Protein AF-A0A7C3IM96-F1 (afdb_monomer_lite)

pLDDT: mean 77.69, std 13.69, range [25.91, 95.56]

Sequence (516 aa):
MSFILKNNPTIINIKLTNAGRKALAEGRLNFTKWAIGDSEIDYSFYNSINFNPFFANILRPKDANPNFIHFIKRNEFSESGDTIYTPLNSVPSVTSVIVNTATERGFFNSSGSTFTFKNDFTIVKQPDAMVDISTINGGYYMTLIKSPNYVANINEPQIGDYILVKWANPNISAGTVNFKVENVATLWYKIEDIISGTLANNNLLIKVDRNLPNFNNYVGSPIYSSVFIYPNSNNRLVSGDSIQNYYGKPYITDFVDESVLTFLENCNCSTVDVPVWNMSIVFTEEIAGVQVGNRNISQYYSSAFGGFIQYIQQLNPEIKKIGIIHYTNNSPSNQYGELLYESTPVLELPTIMWHKRTDGNIGLTLTSDASSRDILPNLNTVYHNLVDQDGNVVGKVFNDLKIFVIEDQELLFAMTYKSNRNWTLPEPIAGFNFTLCPTCSIEIDDDQVIVSGNTIIVNGVTGNIGSLFYKLTSGSVNIIQESNVFTGLSADTYQITVIDTGTPECQTEPVIKVIS

Secondary structure (DSSP, 8-state):
----------PPP----HHHHHHHHTT-----EE----TT--HHHHHHTT--GGGPPPPPPPSS-PPP-----S-TT--TT--SSEEPP-------PPP-PPPP-SSEEEETTEEEE---TTT-SEEEEEEEGGG-BSSSEEEEEE-TT----S----TT-EEEEE---TTT--PPP--B--SS-EEEEEEEEEEE--GGGT-EEEEESSPPPB-TT--SS--EEEEEEE-----TTTS--HIIIIITGGG-S-S--HHHHHTS-TT----------EEEEEESSPPTTPPTTSPPGGGSGGGGGHHHHHHHTTT-TT--EEEEEE---S----TT-----TT--EEEETT-B-TT--S--S-EEEEE-TT--EEETTTTEEEEEEE-TTS-EEEEEETTTTEEEE--HHHHHHHSTT-S-SBPPPPP-----GGGS-----EE-GGGEEEETTEEEE--EES-SS-EEEEEEETTEEEEES-SEEES--SSEEEEEEEETTSTT-EE--EEE---

Foldseek 3Di:
DDDDPPDPPPDDDDDAAPVQVVCVVVVNRFAFWDFDFDQQDDPVVCVVVVHDCVPDDGDDDHSHDDDGDGTDFPDPDDDDDGDRIDTDDGDDDDDDDDDDDDDAFAQWDDDDQWIFGDQDCLFFVHQFKKFFVLVQAKDFKTWIEGAPPDDPDPRWDDAFWKKKWFDDDPPPDQAHDGRIQAPTFIAMWTFHDFPDDTRVRGTTMTGTPHMDDGPNVDDDDTGMIGMTIGDGQPDCVPDHGCVVCRLVVVPPPDQDDVCVVVVPPVPDDPPRDRRHWDKAKQFQDWDPPDDPPDDTNVRDPSVVCVVVCVLVCVVPVVQGIKIKTGHDDPHPCPPPLAWADQFPDKDKDQNAAEPVDDPPHGIWIKTFDNVAWDASVPVRFIKTFIATPVGHGQFIAGGSRRMTMGRHPQCVLLPDNPHPGRYGDPDDDDDDDPPPADDQPWDFDPVQFDADPQKTAGDRTDDADAQKWKWKDDDPDTDIDSHRMDGDHDQFWIKIKIDHPRGPPRIDIDTGGHHD

Structure (mmCIF, N/CA/C/O backbone):
data_AF-A0A7C3IM96-F1
#
_entry.id   AF-A0A7C3IM96-F1
#
loop_
_atom_site.group_PDB
_atom_site.id
_atom_site.type_symbol
_atom_site.label_atom_id
_atom_site.label_alt_id
_atom_site.label_comp_id
_atom_site.label_asym_id
_atom_site.label_entity_id
_atom_site.label_seq_id
_atom_site.pdbx_PDB_ins_code
_atom_site.Cartn_x
_atom_site.Cartn_y
_atom_site.Cartn_z
_atom_site.occupancy
_atom_site.B_iso_or_equiv
_atom_site.auth_seq_id
_atom_site.auth_comp_id
_atom_site.auth_asym_id
_atom_site.auth_atom_id
_atom_site.pdbx_PDB_model_num
ATOM 1 N N . MET A 1 1 ? -7.323 1.601 -47.272 1.00 31.53 1 MET A N 1
ATOM 2 C CA . MET A 1 1 ? -6.618 0.710 -48.219 1.00 31.53 1 MET A CA 1
ATOM 3 C C . MET A 1 1 ? -5.146 0.714 -47.842 1.00 31.53 1 MET A C 1
ATOM 5 O O . MET A 1 1 ? -4.458 1.674 -48.151 1.00 31.53 1 MET A O 1
ATOM 9 N N . SER A 1 2 ? -4.711 -0.280 -47.066 1.00 25.91 2 SER A N 1
ATOM 10 C CA . SER A 1 2 ? -3.312 -0.439 -46.655 1.00 25.91 2 SER A CA 1
ATOM 11 C C . SER A 1 2 ? -2.620 -1.359 -47.661 1.00 25.91 2 SER A C 1
ATOM 13 O O . SER A 1 2 ? -3.157 -2.416 -47.994 1.00 25.91 2 SER A O 1
ATOM 15 N N . PHE A 1 3 ? -1.480 -0.929 -48.199 1.00 36.97 3 PHE A N 1
ATOM 16 C CA . PHE A 1 3 ? -0.686 -1.718 -49.134 1.00 36.97 3 PHE A CA 1
ATOM 17 C C . PHE A 1 3 ? -0.048 -2.895 -48.386 1.00 36.97 3 PHE A C 1
ATOM 19 O O . PHE A 1 3 ? 0.859 -2.708 -47.581 1.00 36.97 3 PHE A O 1
ATOM 26 N N . ILE A 1 4 ? -0.509 -4.116 -48.665 1.00 43.50 4 ILE A N 1
ATOM 27 C CA . ILE A 1 4 ? 0.194 -5.339 -48.267 1.00 43.50 4 ILE A CA 1
ATOM 28 C C . ILE A 1 4 ? 1.490 -5.395 -49.082 1.00 43.50 4 ILE A C 1
ATOM 30 O O . ILE A 1 4 ? 1.468 -5.645 -50.289 1.00 43.50 4 ILE A O 1
ATOM 34 N N . LEU A 1 5 ? 2.624 -5.144 -48.427 1.00 41.38 5 LEU A N 1
ATOM 35 C CA . LEU A 1 5 ? 3.941 -5.452 -48.974 1.00 41.38 5 LEU A CA 1
ATOM 36 C C . LEU A 1 5 ? 4.026 -6.970 -49.172 1.00 41.38 5 LEU A C 1
ATOM 38 O O . LEU A 1 5 ? 4.097 -7.738 -48.221 1.00 41.38 5 LEU A O 1
ATOM 42 N N . LYS A 1 6 ? 4.002 -7.400 -50.435 1.00 44.62 6 LYS A N 1
ATOM 43 C CA . LYS A 1 6 ? 4.038 -8.805 -50.874 1.00 44.62 6 LYS A CA 1
ATOM 44 C C . LYS A 1 6 ? 5.444 -9.428 -50.829 1.00 44.62 6 LYS A C 1
ATOM 46 O O . LYS A 1 6 ? 5.690 -10.421 -51.504 1.00 44.62 6 LYS A O 1
ATOM 51 N N . ASN A 1 7 ? 6.366 -8.834 -50.074 1.00 47.38 7 ASN A N 1
ATOM 52 C CA . ASN A 1 7 ? 7.652 -9.439 -49.760 1.00 47.38 7 ASN A CA 1
ATOM 53 C C . ASN A 1 7 ? 7.498 -10.094 -48.394 1.00 47.38 7 ASN A C 1
ATOM 55 O O . ASN A 1 7 ? 7.470 -9.391 -47.392 1.00 47.38 7 ASN A O 1
ATOM 59 N N . ASN A 1 8 ? 7.403 -11.420 -48.353 1.00 46.12 8 ASN A N 1
ATOM 60 C CA . ASN A 1 8 ? 7.720 -12.146 -47.131 1.00 46.12 8 ASN A CA 1
ATOM 61 C C . ASN A 1 8 ? 9.232 -11.984 -46.929 1.00 46.12 8 ASN A C 1
ATOM 63 O O . ASN A 1 8 ? 9.980 -12.579 -47.710 1.00 46.12 8 ASN A O 1
ATOM 67 N N . PRO A 1 9 ? 9.728 -11.176 -45.973 1.00 56.91 9 PRO A N 1
ATOM 68 C CA . PRO A 1 9 ? 11.143 -11.242 -45.661 1.00 56.91 9 PRO A CA 1
ATOM 69 C C . PRO A 1 9 ? 11.416 -12.669 -45.181 1.00 56.91 9 PRO A C 1
ATOM 71 O O . PRO A 1 9 ? 10.722 -13.169 -44.298 1.00 56.91 9 PRO A O 1
ATOM 74 N N . THR A 1 10 ? 12.386 -13.360 -45.773 1.00 55.75 10 THR A N 1
ATOM 75 C CA . THR A 1 10 ? 12.907 -14.588 -45.171 1.00 55.75 10 THR A CA 1
ATOM 76 C C . THR A 1 10 ? 13.525 -14.188 -43.836 1.00 55.75 10 THR A C 1
ATOM 78 O O . THR A 1 10 ? 14.594 -13.581 -43.802 1.00 55.75 10 THR A O 1
ATOM 81 N N . ILE A 1 11 ? 12.816 -14.446 -42.738 1.00 59.62 11 ILE A N 1
ATOM 82 C CA . ILE A 1 11 ? 13.284 -14.112 -41.394 1.00 59.62 11 ILE A CA 1
ATOM 83 C C . ILE A 1 11 ? 14.231 -15.225 -40.952 1.00 59.62 11 ILE A C 1
ATOM 85 O O . ILE A 1 11 ? 13.826 -16.376 -40.809 1.00 59.62 11 ILE A O 1
ATOM 89 N N . ILE A 1 12 ? 15.496 -14.875 -40.732 1.00 61.06 12 ILE A N 1
ATOM 90 C CA . ILE A 1 12 ? 16.472 -15.752 -40.085 1.00 61.06 12 ILE A CA 1
ATOM 91 C C . ILE A 1 12 ? 16.486 -15.376 -38.606 1.00 61.06 12 ILE A C 1
ATOM 93 O O . ILE A 1 12 ? 16.793 -14.235 -38.261 1.00 61.06 12 ILE A O 1
ATOM 97 N N . ASN A 1 13 ? 16.148 -16.326 -37.735 1.00 62.47 13 ASN A N 1
ATOM 98 C CA . ASN A 1 13 ? 16.277 -16.138 -36.294 1.00 62.47 13 ASN A CA 1
ATOM 99 C C . ASN A 1 13 ? 17.707 -16.503 -35.864 1.00 62.47 13 ASN A C 1
ATOM 101 O O . ASN A 1 13 ? 18.183 -17.601 -36.148 1.00 62.47 13 ASN A O 1
ATOM 105 N N . ILE A 1 14 ? 18.396 -15.573 -35.206 1.00 74.50 14 ILE A N 1
ATOM 106 C CA . ILE A 1 14 ? 19.792 -15.708 -34.776 1.00 74.50 14 ILE A CA 1
ATOM 107 C C . ILE A 1 14 ? 19.909 -15.377 -33.294 1.00 74.50 14 ILE A C 1
ATOM 109 O O . ILE A 1 14 ? 19.332 -14.409 -32.805 1.00 74.50 14 ILE A O 1
ATOM 113 N N . LYS A 1 15 ? 20.716 -16.167 -32.586 1.00 74.06 15 LYS A N 1
ATOM 114 C CA . LYS A 1 15 ? 20.987 -16.004 -31.158 1.00 74.06 15 LYS A CA 1
ATOM 115 C C . LYS A 1 15 ? 22.456 -15.657 -30.933 1.00 74.06 15 LYS A C 1
ATOM 117 O O . LYS A 1 15 ? 23.343 -16.246 -31.547 1.00 74.06 15 LYS A O 1
ATOM 122 N N . LEU A 1 16 ? 22.725 -14.731 -30.013 1.00 80.19 16 LEU A N 1
ATOM 123 C CA . LEU A 1 16 ? 24.090 -14.431 -29.581 1.00 80.19 16 LEU A CA 1
ATOM 124 C C . LEU A 1 16 ? 24.665 -15.576 -28.740 1.00 80.19 16 LEU A C 1
ATOM 126 O O . LEU A 1 16 ? 24.051 -15.999 -27.757 1.00 80.19 16 LEU A O 1
ATOM 130 N N . THR A 1 17 ? 25.882 -16.009 -29.073 1.00 82.88 17 THR A N 1
ATOM 131 C CA . THR A 1 17 ? 26.686 -16.909 -28.231 1.00 82.88 17 THR A CA 1
ATOM 132 C C . THR A 1 17 ? 27.107 -16.209 -26.934 1.00 82.88 17 THR A C 1
ATOM 134 O O . THR A 1 17 ? 27.015 -14.986 -26.807 1.00 82.88 17 THR A O 1
ATOM 137 N N . ASN A 1 18 ? 27.642 -16.961 -25.969 1.00 80.31 18 ASN A N 1
ATOM 138 C CA . ASN A 1 18 ? 28.193 -16.410 -24.724 1.00 80.31 18 ASN A CA 1
ATOM 139 C C . ASN A 1 18 ? 29.210 -15.280 -24.966 1.00 80.31 18 ASN A C 1
ATOM 141 O O . ASN A 1 18 ? 29.200 -14.277 -24.254 1.00 80.31 18 ASN A O 1
ATOM 145 N N . ALA A 1 19 ? 30.062 -15.417 -25.987 1.00 83.19 19 ALA A N 1
ATOM 146 C CA . ALA A 1 19 ? 31.034 -14.390 -26.353 1.00 83.19 19 ALA A CA 1
ATOM 147 C C . ALA A 1 19 ? 30.354 -13.129 -26.914 1.00 83.19 19 ALA A C 1
ATOM 149 O O . ALA A 1 19 ? 30.723 -12.018 -26.538 1.00 83.19 19 ALA A O 1
ATOM 150 N N . GLY A 1 20 ? 29.323 -13.298 -27.750 1.00 83.88 20 GLY A N 1
ATOM 151 C CA . GLY A 1 20 ? 28.523 -12.187 -28.271 1.00 83.88 20 GLY A CA 1
ATOM 152 C C . GLY A 1 20 ? 27.771 -11.436 -27.171 1.00 83.88 20 GLY A C 1
ATOM 153 O O . GLY A 1 20 ? 27.800 -10.210 -27.140 1.00 83.88 20 GLY A O 1
ATOM 154 N N . ARG A 1 21 ? 27.170 -12.157 -26.213 1.00 80.69 21 ARG A N 1
ATOM 155 C CA . ARG A 1 21 ? 26.502 -11.557 -25.043 1.00 80.69 21 ARG A CA 1
ATOM 156 C C . ARG A 1 21 ? 27.475 -10.792 -24.147 1.00 80.69 21 ARG A C 1
ATOM 158 O O . ARG A 1 21 ? 27.149 -9.699 -23.697 1.00 80.69 21 ARG A O 1
ATOM 165 N N . LYS A 1 22 ? 28.683 -11.322 -23.933 1.00 81.75 22 LYS A N 1
ATOM 166 C CA . LYS A 1 22 ? 29.743 -10.614 -23.201 1.00 81.75 22 LYS A CA 1
ATOM 167 C C . LYS A 1 22 ? 30.152 -9.321 -23.913 1.00 81.75 22 LYS A C 1
ATOM 169 O O . LYS A 1 22 ? 30.190 -8.273 -23.282 1.00 81.75 22 LYS A O 1
ATOM 174 N N . ALA A 1 23 ? 30.406 -9.380 -25.221 1.00 82.88 23 ALA A N 1
ATOM 175 C CA . ALA A 1 23 ? 30.764 -8.198 -26.004 1.00 82.88 23 ALA A CA 1
ATOM 176 C C . ALA A 1 23 ? 29.640 -7.149 -26.024 1.00 82.88 23 ALA A C 1
ATOM 178 O O . ALA A 1 23 ? 29.926 -5.955 -25.995 1.00 82.88 23 ALA A O 1
ATOM 179 N N . LEU A 1 24 ? 28.373 -7.583 -26.032 1.00 82.81 24 LEU A N 1
ATOM 180 C CA . LEU A 1 24 ? 27.215 -6.697 -25.908 1.00 82.81 24 LEU A CA 1
ATOM 181 C C . LEU A 1 24 ? 27.200 -5.985 -24.552 1.00 82.81 24 LEU A C 1
ATOM 183 O O . LEU A 1 24 ? 27.083 -4.766 -24.515 1.00 82.81 24 LEU A O 1
ATOM 187 N N . ALA A 1 25 ? 27.370 -6.731 -23.456 1.00 74.00 25 ALA A N 1
ATOM 188 C CA . ALA A 1 25 ? 27.386 -6.179 -22.100 1.00 74.00 25 ALA A CA 1
ATOM 189 C C . ALA A 1 25 ? 28.541 -5.188 -21.875 1.00 74.00 25 ALA A C 1
ATOM 191 O O . ALA A 1 25 ? 28.405 -4.227 -21.128 1.00 74.00 25 ALA A O 1
ATOM 192 N N . GLU A 1 26 ? 29.671 -5.398 -22.548 1.00 85.25 26 GLU A N 1
ATOM 193 C CA . GLU A 1 26 ? 30.820 -4.491 -22.513 1.00 85.25 26 GLU A CA 1
ATOM 194 C C . GLU A 1 26 ? 30.678 -3.289 -23.471 1.00 85.25 26 GLU A C 1
ATOM 196 O O . GLU A 1 26 ? 31.588 -2.466 -23.542 1.00 85.25 26 GLU A O 1
ATOM 201 N N . GLY A 1 27 ? 29.587 -3.189 -24.246 1.00 78.31 27 GLY A N 1
ATOM 202 C CA . GLY A 1 27 ? 29.380 -2.127 -25.241 1.00 78.31 27 GLY A CA 1
ATOM 203 C C . GLY A 1 27 ? 30.298 -2.225 -26.468 1.00 78.31 27 GLY A C 1
ATOM 204 O O . GLY A 1 27 ? 30.489 -1.249 -27.186 1.00 78.31 27 GLY A O 1
ATOM 205 N N . ARG A 1 28 ? 30.896 -3.399 -26.709 1.00 82.94 28 ARG A N 1
ATOM 206 C CA . ARG A 1 28 ? 31.896 -3.650 -27.763 1.00 82.94 28 ARG A CA 1
ATOM 207 C C . ARG A 1 28 ? 31.370 -4.488 -28.930 1.00 82.94 28 ARG A C 1
ATOM 209 O O . ARG A 1 28 ? 32.147 -4.856 -29.811 1.00 82.94 28 ARG A O 1
ATOM 216 N N . LEU A 1 29 ? 30.082 -4.837 -28.943 1.00 83.38 29 LEU A N 1
ATOM 217 C CA . LEU A 1 29 ? 29.505 -5.648 -30.014 1.00 83.38 29 LEU A CA 1
ATOM 218 C C . LEU A 1 29 ? 29.311 -4.807 -31.281 1.00 83.38 29 LEU A C 1
ATOM 220 O O . LEU A 1 29 ? 28.484 -3.902 -31.310 1.00 83.38 29 LEU A O 1
ATOM 224 N N . ASN A 1 30 ? 30.041 -5.148 -32.342 1.00 81.56 30 ASN A N 1
ATOM 225 C CA . ASN A 1 30 ? 29.881 -4.534 -33.656 1.00 81.56 30 ASN A CA 1
ATOM 226 C C . ASN A 1 30 ? 29.858 -5.607 -34.755 1.00 81.56 30 ASN A C 1
ATOM 228 O O . ASN A 1 30 ? 30.810 -6.380 -34.902 1.00 81.56 30 ASN A O 1
ATOM 232 N N . PHE A 1 31 ? 28.776 -5.648 -35.534 1.00 84.38 31 PHE A N 1
ATOM 233 C CA . PHE A 1 31 ? 28.623 -6.578 -36.650 1.00 84.38 31 PHE A CA 1
ATOM 234 C C . PHE A 1 31 ? 29.201 -5.966 -37.925 1.00 84.38 31 PHE A C 1
ATOM 236 O O . PHE A 1 31 ? 28.613 -5.074 -38.527 1.00 84.38 31 PHE A O 1
ATOM 243 N N . THR A 1 32 ? 30.356 -6.468 -38.355 1.00 83.88 32 THR A N 1
ATOM 244 C CA . THR A 1 32 ? 31.042 -5.978 -39.565 1.00 83.88 32 THR A CA 1
ATOM 245 C C . THR A 1 32 ? 30.874 -6.905 -40.759 1.00 83.88 32 THR A C 1
ATOM 247 O O . THR A 1 32 ? 31.008 -6.474 -41.904 1.00 83.88 32 THR A O 1
ATOM 250 N N . LYS A 1 33 ? 30.617 -8.192 -40.510 1.00 84.75 33 LYS A N 1
ATOM 251 C CA . LYS A 1 33 ? 30.518 -9.228 -41.537 1.00 84.75 33 LYS A CA 1
ATOM 252 C C . LYS A 1 33 ? 29.573 -10.342 -41.091 1.00 84.75 33 LYS A C 1
ATOM 254 O O . LYS A 1 33 ? 29.394 -10.546 -39.893 1.00 84.75 33 LYS A O 1
ATOM 259 N N . TRP A 1 34 ? 29.032 -11.089 -42.046 1.00 83.81 34 TRP A N 1
ATOM 260 C CA . TRP A 1 34 ? 28.248 -12.299 -41.800 1.00 83.81 34 TRP A CA 1
ATOM 261 C C . TRP A 1 34 ? 28.658 -13.429 -42.748 1.00 83.81 34 TRP A C 1
ATOM 263 O O . TRP A 1 34 ? 29.177 -13.188 -43.837 1.00 83.81 34 TRP A O 1
ATOM 273 N N . ALA A 1 35 ? 28.436 -14.664 -42.312 1.00 83.69 35 ALA A N 1
ATOM 274 C CA . ALA A 1 35 ? 28.590 -15.878 -43.103 1.00 83.69 35 ALA A CA 1
ATOM 275 C C . ALA A 1 35 ? 27.541 -16.892 -42.627 1.00 83.69 35 ALA A C 1
ATOM 277 O O . ALA A 1 35 ? 27.126 -16.840 -41.468 1.00 83.69 35 ALA A O 1
ATOM 278 N N . ILE A 1 36 ? 27.116 -17.795 -43.508 1.00 82.06 36 ILE A N 1
ATOM 279 C CA . ILE A 1 36 ? 26.246 -18.924 -43.160 1.00 82.06 36 ILE A CA 1
ATOM 280 C C . ILE A 1 36 ? 27.072 -20.199 -43.308 1.00 82.06 36 ILE A C 1
ATOM 282 O O . ILE A 1 36 ? 27.845 -20.335 -44.256 1.00 82.06 36 ILE A O 1
ATOM 286 N N . GLY A 1 37 ? 26.925 -21.113 -42.358 1.00 79.62 37 GLY A N 1
ATOM 287 C CA . GLY A 1 37 ? 27.549 -22.428 -42.380 1.00 79.62 37 GLY A CA 1
ATOM 288 C C . GLY A 1 37 ? 26.565 -23.490 -41.918 1.00 79.62 37 GLY A C 1
ATOM 289 O O . GLY A 1 37 ? 25.597 -23.183 -41.228 1.00 79.62 37 GLY A O 1
ATOM 290 N N . ASP A 1 38 ? 26.834 -24.722 -42.316 1.00 78.25 38 ASP A N 1
ATOM 291 C CA . ASP A 1 38 ? 26.052 -25.931 -42.058 1.00 78.25 38 ASP A CA 1
ATOM 292 C C . ASP A 1 38 ? 26.940 -27.004 -41.411 1.00 78.25 38 ASP A C 1
ATOM 294 O O . ASP A 1 38 ? 26.877 -28.189 -41.729 1.00 78.25 38 ASP A O 1
ATOM 298 N N . SER A 1 39 ? 27.806 -26.562 -40.493 1.00 79.50 39 SER A N 1
ATOM 299 C CA . SER A 1 39 ? 28.845 -27.392 -39.868 1.00 79.50 39 SER A CA 1
ATOM 300 C C . SER A 1 39 ? 28.287 -28.583 -39.077 1.00 79.50 39 SER A C 1
ATOM 302 O O . SER A 1 39 ? 29.038 -29.493 -38.740 1.00 79.50 39 SER A O 1
ATOM 304 N N . GLU A 1 40 ? 26.991 -28.580 -38.770 1.00 78.69 40 GLU A N 1
ATOM 305 C CA . GLU A 1 40 ? 26.272 -29.656 -38.095 1.00 78.69 40 GLU A CA 1
ATOM 306 C C . GLU A 1 40 ? 25.886 -30.822 -39.026 1.00 78.69 40 GLU A C 1
ATOM 308 O O . GLU A 1 40 ? 25.468 -31.874 -38.536 1.00 78.69 40 GLU A O 1
ATOM 313 N N . ILE A 1 41 ? 26.007 -30.662 -40.350 1.00 78.94 41 ILE A N 1
ATOM 314 C CA . ILE A 1 41 ? 25.653 -31.684 -41.342 1.00 78.94 41 ILE A CA 1
ATOM 315 C C . ILE A 1 41 ? 26.921 -32.346 -41.890 1.00 78.94 41 ILE A C 1
ATOM 317 O O . ILE A 1 41 ? 27.719 -31.726 -42.591 1.00 78.94 41 ILE A O 1
ATOM 321 N N . ASP A 1 42 ? 27.074 -33.648 -41.640 1.00 84.12 42 ASP A N 1
ATOM 322 C CA . ASP A 1 42 ? 28.094 -34.464 -42.303 1.00 84.12 42 ASP A CA 1
ATOM 323 C C . ASP A 1 42 ? 27.551 -35.048 -43.615 1.00 84.12 42 ASP A C 1
ATOM 325 O O . ASP A 1 42 ? 26.947 -36.126 -43.665 1.00 84.12 42 ASP A O 1
ATOM 329 N N . TYR A 1 43 ? 27.794 -34.327 -44.707 1.00 80.62 43 TYR A N 1
ATOM 330 C CA . TYR A 1 43 ? 27.407 -34.757 -46.050 1.00 80.62 43 TYR A CA 1
ATOM 331 C C . TYR A 1 43 ? 28.099 -36.051 -46.496 1.00 80.62 43 TYR A C 1
ATOM 333 O O . TYR A 1 43 ? 27.534 -36.799 -47.294 1.00 80.62 43 TYR A O 1
ATOM 341 N N . SER A 1 44 ? 29.308 -36.336 -46.000 1.00 84.62 44 SER A N 1
ATOM 342 C CA . SER A 1 44 ? 30.058 -37.534 -46.386 1.00 84.62 44 SER A CA 1
ATOM 343 C C . SER A 1 44 ? 29.433 -38.790 -45.783 1.00 84.62 44 SER A C 1
ATOM 345 O O . SER A 1 44 ? 29.215 -39.778 -46.491 1.00 84.62 44 SER A O 1
ATOM 347 N N . PHE A 1 45 ? 29.044 -38.707 -44.510 1.00 86.31 45 PHE A N 1
ATOM 348 C CA . PHE A 1 45 ? 28.325 -39.763 -43.819 1.00 86.31 45 PHE A CA 1
ATOM 349 C C . PHE A 1 45 ? 26.973 -40.028 -44.483 1.00 86.31 45 PHE A C 1
ATOM 351 O O . PHE A 1 45 ? 26.718 -41.161 -44.888 1.00 86.31 45 PHE A O 1
ATOM 358 N N . TYR A 1 46 ? 26.137 -39.002 -44.684 1.00 86.44 46 TYR A N 1
ATOM 359 C CA . TYR A 1 46 ? 24.801 -39.196 -45.262 1.00 86.44 46 TYR A CA 1
ATOM 360 C C . TYR A 1 46 ? 24.834 -39.742 -46.695 1.00 86.44 46 TYR A C 1
ATOM 362 O O . TYR A 1 46 ? 24.044 -40.631 -47.024 1.00 86.44 46 TYR A O 1
ATOM 370 N N . ASN A 1 47 ? 25.797 -39.305 -47.514 1.00 86.75 47 ASN A N 1
ATOM 371 C CA . ASN A 1 47 ? 26.004 -39.865 -48.851 1.00 86.75 47 ASN A CA 1
ATOM 372 C C . ASN A 1 47 ? 26.426 -41.341 -48.802 1.00 86.75 47 ASN A C 1
ATOM 374 O O . ASN A 1 47 ? 25.966 -42.127 -49.628 1.00 86.75 47 ASN A O 1
ATOM 378 N N . SER A 1 48 ? 27.253 -41.743 -47.827 1.00 91.25 48 SER A N 1
ATOM 379 C CA . SER A 1 48 ? 27.719 -43.135 -47.704 1.00 91.25 48 SER A CA 1
ATOM 380 C C . SER A 1 48 ? 26.591 -44.139 -47.432 1.00 91.25 48 SER A C 1
ATOM 382 O O . SER A 1 48 ? 26.691 -45.300 -47.826 1.00 91.25 48 SER A O 1
ATOM 384 N N . ILE A 1 49 ? 25.504 -43.683 -46.802 1.00 91.19 49 ILE A N 1
ATOM 385 C CA . ILE A 1 49 ? 24.341 -44.507 -46.438 1.00 91.19 49 ILE A CA 1
ATOM 386 C C . ILE A 1 49 ? 23.101 -44.198 -47.292 1.00 91.19 49 ILE A C 1
ATOM 388 O O . ILE A 1 49 ? 22.030 -44.741 -47.025 1.00 91.19 49 ILE A O 1
ATOM 392 N N . ASN A 1 50 ? 23.230 -43.339 -48.313 1.00 89.00 50 ASN A N 1
ATOM 393 C CA . ASN A 1 50 ? 22.129 -42.857 -49.156 1.00 89.00 50 ASN A CA 1
ATOM 394 C C . ASN A 1 50 ? 20.934 -42.312 -48.339 1.00 89.00 50 ASN A C 1
ATOM 396 O O . ASN A 1 50 ? 19.767 -42.542 -48.666 1.00 89.00 50 ASN A O 1
ATOM 400 N N . PHE A 1 51 ? 21.229 -41.624 -47.234 1.00 86.25 51 PHE A N 1
ATOM 401 C CA . PHE A 1 51 ? 20.232 -41.014 -46.360 1.00 86.25 51 PHE A CA 1
ATOM 402 C C . PHE A 1 51 ? 19.962 -39.583 -46.813 1.00 86.25 51 PHE A C 1
ATOM 404 O O . PHE A 1 51 ? 20.895 -38.813 -47.025 1.00 86.25 51 PHE A O 1
ATOM 411 N N . ASN A 1 52 ? 18.688 -39.208 -46.938 1.00 83.62 52 ASN A N 1
ATOM 412 C CA . ASN A 1 52 ? 18.315 -37.844 -47.301 1.00 83.62 52 ASN A CA 1
ATOM 413 C C . ASN A 1 52 ? 18.530 -36.903 -46.094 1.00 83.62 52 ASN A C 1
ATOM 415 O O . ASN A 1 52 ? 17.802 -37.038 -45.105 1.00 83.62 52 ASN A O 1
ATOM 419 N N . PRO A 1 53 ? 19.460 -35.925 -46.171 1.00 79.06 53 PRO A N 1
ATOM 420 C CA . PRO A 1 53 ? 19.762 -35.011 -45.066 1.00 79.06 53 PRO A CA 1
ATOM 421 C C . PRO A 1 53 ? 18.563 -34.173 -44.601 1.00 79.06 53 PRO A C 1
ATOM 423 O O . PRO A 1 53 ? 18.579 -33.658 -43.490 1.00 79.06 53 PRO A O 1
ATOM 426 N N . PHE A 1 54 ? 17.498 -34.072 -45.405 1.00 77.69 54 PHE A N 1
ATOM 427 C CA . PHE A 1 54 ? 16.245 -33.421 -45.012 1.00 77.69 54 PHE A CA 1
ATOM 428 C C . PHE A 1 54 ? 15.598 -34.051 -43.766 1.00 77.69 54 PHE A C 1
ATOM 430 O O . PHE A 1 54 ? 14.884 -33.372 -43.035 1.00 77.69 54 PHE A O 1
ATOM 437 N N . PHE A 1 55 ? 15.851 -35.337 -43.506 1.00 80.50 55 PHE A N 1
ATOM 438 C CA . PHE A 1 55 ? 15.339 -36.045 -42.328 1.00 80.50 55 PHE A CA 1
ATOM 439 C C . PHE A 1 55 ? 16.352 -36.111 -41.173 1.00 80.50 55 PHE A C 1
ATOM 441 O O . PHE A 1 55 ? 16.150 -36.866 -40.221 1.00 80.50 55 PHE A O 1
ATOM 448 N N . ALA A 1 56 ? 17.459 -35.365 -41.250 1.00 78.00 56 ALA A N 1
ATOM 449 C CA . ALA A 1 56 ? 18.461 -35.330 -40.194 1.00 78.00 56 ALA A CA 1
ATOM 450 C C . ALA A 1 56 ? 17.943 -34.576 -38.959 1.00 78.00 56 ALA A C 1
ATOM 452 O O . ALA A 1 56 ? 17.420 -33.468 -39.059 1.00 78.00 56 ALA A O 1
ATOM 453 N N . ASN A 1 57 ? 18.150 -35.157 -37.776 1.00 78.19 57 ASN A N 1
ATOM 454 C CA . ASN A 1 57 ? 17.937 -34.465 -36.508 1.00 78.19 57 ASN A CA 1
ATOM 455 C C . ASN A 1 57 ? 19.244 -33.792 -36.081 1.00 78.19 57 ASN A C 1
ATOM 457 O O . ASN A 1 57 ? 20.262 -34.464 -35.923 1.00 78.19 57 ASN A O 1
ATOM 461 N N . ILE A 1 58 ? 19.211 -32.478 -35.865 1.00 70.31 58 ILE A N 1
ATOM 462 C CA . ILE A 1 58 ? 20.365 -31.715 -35.383 1.00 70.31 58 ILE A CA 1
ATOM 463 C C . ILE A 1 58 ? 20.270 -31.604 -33.861 1.00 70.31 58 ILE A C 1
ATOM 465 O O . ILE A 1 58 ? 19.270 -31.132 -33.319 1.00 70.31 58 ILE A O 1
ATOM 469 N N . LEU A 1 59 ? 21.317 -32.036 -33.158 1.00 68.81 59 LEU A N 1
ATOM 470 C CA . LEU A 1 59 ? 21.423 -31.823 -31.717 1.00 68.81 59 LEU A CA 1
ATOM 471 C C . LEU A 1 59 ? 21.709 -30.346 -31.448 1.00 68.81 59 LEU A C 1
ATOM 473 O O . LEU A 1 59 ? 22.599 -29.755 -32.055 1.00 68.81 59 LEU A O 1
ATOM 477 N N . ARG A 1 60 ? 20.966 -29.750 -30.515 1.00 65.31 60 ARG A N 1
ATOM 478 C CA . ARG A 1 60 ? 21.111 -28.335 -30.175 1.00 65.31 60 ARG A CA 1
ATOM 479 C C . ARG A 1 60 ? 22.516 -28.060 -29.607 1.00 65.31 60 ARG A C 1
ATOM 481 O O . ARG A 1 60 ? 22.836 -28.587 -28.538 1.00 65.31 60 ARG A O 1
ATOM 488 N N . PRO A 1 61 ? 23.346 -27.221 -30.253 1.00 64.25 61 PRO A N 1
ATOM 489 C CA . PRO A 1 61 ? 24.652 -26.884 -29.711 1.00 64.25 61 PRO A CA 1
ATOM 490 C C . PRO A 1 61 ? 24.499 -26.033 -28.445 1.00 64.25 61 PRO A C 1
ATOM 492 O O . PRO A 1 61 ? 23.583 -25.216 -28.317 1.00 64.25 61 PRO A O 1
ATOM 495 N N . LYS A 1 62 ? 25.423 -26.205 -27.496 1.00 67.44 62 LYS A N 1
ATOM 496 C CA . LYS A 1 62 ? 25.554 -25.303 -26.345 1.00 67.44 62 LYS A CA 1
ATOM 497 C C . LYS A 1 62 ? 25.815 -23.884 -26.859 1.00 67.44 62 LYS A C 1
ATOM 499 O O . LYS A 1 62 ? 26.609 -23.716 -27.775 1.00 67.44 62 LYS A O 1
ATOM 504 N N . ASP A 1 63 ? 25.274 -22.867 -26.186 1.00 66.25 63 ASP A N 1
ATOM 505 C CA . ASP A 1 63 ? 25.498 -21.427 -26.447 1.00 66.25 63 ASP A CA 1
ATOM 506 C C . ASP A 1 63 ? 26.980 -20.953 -26.349 1.00 66.25 63 ASP A C 1
ATOM 508 O O . ASP A 1 63 ? 27.274 -19.752 -26.324 1.00 66.25 63 ASP A O 1
ATOM 512 N N . ALA A 1 64 ? 27.943 -21.871 -26.246 1.00 70.75 64 ALA A N 1
ATOM 513 C CA . ALA A 1 64 ? 29.356 -21.571 -26.431 1.00 70.75 64 ALA A CA 1
ATOM 514 C C . ALA A 1 64 ? 29.609 -21.120 -27.880 1.00 70.75 64 ALA A C 1
ATOM 516 O O . ALA A 1 64 ? 28.793 -21.370 -28.753 1.00 70.75 64 ALA A O 1
ATOM 517 N N . ASN A 1 65 ? 30.718 -20.428 -28.140 1.00 73.50 65 ASN A N 1
ATOM 518 C CA . ASN A 1 65 ? 31.097 -20.064 -29.505 1.00 73.50 65 ASN A CA 1
ATOM 519 C C . ASN A 1 65 ? 31.728 -21.297 -30.184 1.00 73.50 65 ASN A C 1
ATOM 521 O O . ASN A 1 65 ? 32.853 -21.635 -29.801 1.00 73.50 65 ASN A O 1
ATOM 525 N N . PRO A 1 66 ? 31.030 -22.018 -31.086 1.00 72.44 66 PRO A N 1
ATOM 526 C CA . PRO A 1 66 ? 31.598 -23.201 -31.715 1.00 72.44 66 PRO A CA 1
ATOM 527 C C . PRO A 1 66 ? 32.614 -22.790 -32.786 1.00 72.44 66 PRO A C 1
ATOM 529 O O . PRO A 1 66 ? 32.528 -21.710 -33.372 1.00 72.44 66 PRO A O 1
ATOM 532 N N . ASN A 1 67 ? 33.566 -23.674 -33.075 1.00 77.56 67 ASN A N 1
ATOM 533 C CA . ASN A 1 67 ? 34.388 -23.517 -34.269 1.00 77.56 67 ASN A CA 1
ATOM 534 C C . ASN A 1 67 ? 33.559 -23.940 -35.485 1.00 77.56 67 ASN A C 1
ATOM 536 O O . ASN A 1 67 ? 33.139 -25.092 -35.568 1.00 77.56 67 ASN A O 1
ATOM 540 N N . PHE A 1 68 ? 33.339 -23.021 -36.421 1.00 74.25 68 PHE A N 1
ATOM 541 C CA . PHE A 1 68 ? 32.705 -23.331 -37.701 1.00 74.25 68 PHE A CA 1
ATOM 542 C C . PHE A 1 68 ? 33.690 -24.091 -38.596 1.00 74.25 68 PHE A C 1
ATOM 544 O O . PHE A 1 68 ? 34.820 -23.642 -38.798 1.00 74.25 68 PHE A O 1
ATOM 551 N N . ILE A 1 69 ? 33.263 -25.243 -39.110 1.00 77.38 69 ILE A N 1
ATOM 552 C CA . ILE A 1 69 ? 34.087 -26.161 -39.914 1.00 77.38 69 ILE A CA 1
ATOM 553 C C . ILE A 1 69 ? 33.768 -25.984 -41.403 1.00 77.38 69 ILE A C 1
ATOM 555 O O . ILE A 1 69 ? 34.665 -25.965 -42.246 1.00 77.38 69 ILE A O 1
ATOM 559 N N . HIS A 1 70 ? 32.486 -25.799 -41.716 1.00 76.56 70 HIS A N 1
ATOM 560 C CA . HIS A 1 70 ? 31.968 -25.656 -43.070 1.00 76.56 70 HIS A CA 1
ATOM 561 C C . HIS A 1 70 ? 31.162 -24.364 -43.202 1.00 76.56 70 HIS A C 1
ATOM 563 O O . HIS A 1 70 ? 30.300 -24.058 -42.376 1.00 76.56 70 HIS A O 1
ATOM 569 N N . PHE A 1 71 ? 31.482 -23.601 -44.248 1.00 77.31 71 PHE A N 1
ATOM 570 C CA . PHE A 1 71 ? 30.786 -22.382 -44.639 1.00 77.31 71 PHE A CA 1
ATOM 571 C C . PHE A 1 71 ? 30.191 -22.568 -46.028 1.00 77.31 71 PHE A C 1
ATOM 573 O O . PHE A 1 71 ? 30.854 -23.094 -46.927 1.00 77.31 71 PHE A O 1
ATOM 580 N N . ILE A 1 72 ? 28.978 -22.062 -46.217 1.00 74.31 72 ILE A N 1
ATOM 581 C CA . ILE A 1 72 ? 28.333 -22.004 -47.522 1.00 74.31 72 ILE A CA 1
ATOM 582 C C . ILE A 1 72 ? 29.003 -20.879 -48.312 1.00 74.31 72 ILE A C 1
ATOM 584 O O . ILE A 1 72 ? 28.960 -19.707 -47.929 1.00 74.31 72 ILE A O 1
ATOM 588 N N . LYS A 1 73 ? 29.671 -21.240 -49.410 1.00 70.19 73 LYS A N 1
ATOM 589 C CA . LYS A 1 73 ? 30.330 -20.273 -50.294 1.00 70.19 73 LYS A CA 1
ATOM 590 C C . LYS A 1 73 ? 29.290 -19.513 -51.112 1.00 70.19 73 LYS A C 1
ATOM 592 O O . LYS A 1 73 ? 28.271 -20.067 -51.509 1.00 70.19 73 LYS A O 1
ATOM 597 N N . ARG A 1 74 ? 29.577 -18.240 -51.397 1.00 63.09 74 ARG A N 1
ATOM 598 C CA . ARG A 1 74 ? 28.676 -17.349 -52.143 1.00 63.09 74 ARG A CA 1
ATOM 599 C C . ARG A 1 74 ? 28.504 -17.755 -53.611 1.00 63.09 74 ARG A C 1
ATOM 601 O O . ARG A 1 74 ? 27.435 -17.536 -54.167 1.00 63.09 74 ARG A O 1
ATOM 608 N N . ASN A 1 75 ? 29.543 -18.324 -54.218 1.00 62.84 75 ASN A N 1
ATOM 609 C CA . ASN A 1 75 ? 29.560 -18.746 -55.613 1.00 62.84 75 ASN A CA 1
ATOM 610 C C . ASN A 1 75 ? 30.041 -20.198 -55.705 1.00 62.84 75 ASN A C 1
ATOM 612 O O . ASN A 1 75 ? 31.097 -20.536 -55.172 1.00 62.84 75 ASN A O 1
ATOM 616 N N . GLU A 1 76 ? 29.306 -21.047 -56.425 1.00 55.06 76 GLU A N 1
ATOM 617 C CA . GLU A 1 76 ? 29.660 -22.465 -56.613 1.00 55.06 76 GLU A CA 1
ATOM 618 C C . GLU A 1 76 ? 30.907 -22.680 -57.501 1.00 55.06 76 GLU A C 1
ATOM 620 O O . GLU A 1 76 ? 31.408 -23.796 -57.596 1.00 55.06 76 GLU A O 1
ATOM 625 N N . PHE A 1 77 ? 31.461 -21.617 -58.105 1.00 54.69 77 PHE A N 1
ATOM 626 C CA . PHE A 1 77 ? 32.550 -21.695 -59.094 1.00 54.69 77 PHE A CA 1
ATOM 627 C C . PHE A 1 77 ? 33.741 -20.752 -58.847 1.00 54.69 77 PHE A C 1
ATOM 629 O O . PHE A 1 77 ? 34.581 -20.588 -59.729 1.00 54.69 77 PHE A O 1
ATOM 636 N N . SER A 1 78 ? 33.853 -20.100 -57.688 1.00 47.97 78 SER A N 1
ATOM 637 C CA . SER A 1 78 ? 34.965 -19.170 -57.447 1.00 47.97 78 SER A CA 1
ATOM 638 C C . SER A 1 78 ? 36.250 -19.902 -57.042 1.00 47.97 78 SER A C 1
ATOM 640 O O . SER A 1 78 ? 36.302 -20.571 -56.003 1.00 47.97 78 SER A O 1
ATOM 642 N N . GLU A 1 79 ? 37.289 -19.724 -57.858 1.00 51.00 79 GLU A N 1
ATOM 643 C CA . GLU A 1 79 ? 38.677 -20.112 -57.605 1.00 51.00 79 GLU A CA 1
ATOM 6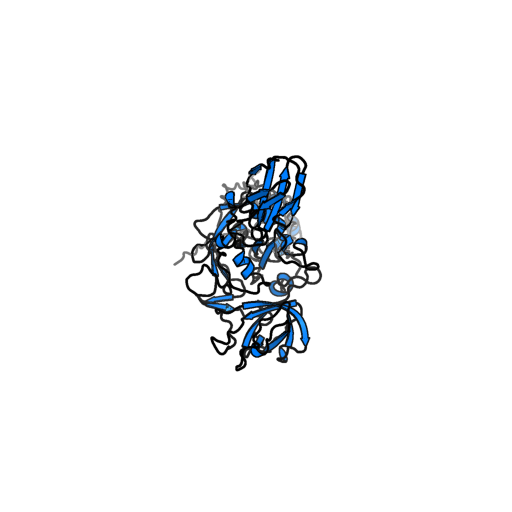44 C C . GLU A 1 79 ? 39.210 -19.539 -56.277 1.00 51.00 79 GLU A C 1
ATOM 646 O O . GLU A 1 79 ? 38.669 -18.591 -55.707 1.00 51.00 79 GLU A O 1
ATOM 651 N N . SER A 1 80 ? 40.277 -20.159 -55.770 1.00 48.53 80 SER A N 1
ATOM 652 C CA . SER A 1 80 ? 40.968 -19.863 -54.510 1.00 48.53 80 SER A CA 1
ATOM 653 C C . SER A 1 80 ? 41.149 -18.354 -54.240 1.00 48.53 80 SER A C 1
ATOM 655 O O . SER A 1 80 ? 42.128 -17.759 -54.683 1.00 48.53 80 SER A O 1
ATOM 657 N N . GLY A 1 81 ? 40.227 -17.742 -53.484 1.00 53.56 81 GLY A N 1
ATOM 658 C CA . GLY A 1 81 ? 40.297 -16.321 -53.112 1.00 53.56 81 GLY A CA 1
ATOM 659 C C . GLY A 1 81 ? 39.000 -15.672 -52.606 1.00 53.56 81 GLY A C 1
ATOM 660 O O . GLY A 1 81 ? 39.073 -14.595 -52.017 1.00 53.56 81 GLY A O 1
ATOM 661 N N . ASP A 1 82 ? 37.829 -16.294 -52.795 1.00 57.31 82 ASP A N 1
ATOM 662 C CA . ASP A 1 82 ? 36.544 -15.690 -52.402 1.00 57.31 82 ASP A CA 1
ATOM 663 C C . ASP A 1 82 ? 36.387 -15.651 -50.867 1.00 57.31 82 ASP A C 1
ATOM 665 O O . ASP A 1 82 ? 36.592 -16.653 -50.170 1.00 57.31 82 ASP A O 1
ATOM 669 N N . THR A 1 83 ? 36.071 -14.481 -50.305 1.00 63.34 83 THR A N 1
ATOM 670 C CA . THR A 1 83 ? 36.051 -14.302 -48.848 1.00 63.34 83 THR A CA 1
ATOM 671 C C . THR A 1 83 ? 34.807 -14.950 -48.246 1.00 63.34 83 THR A C 1
ATOM 673 O O . THR A 1 83 ? 33.692 -14.560 -48.577 1.00 63.34 83 THR A O 1
ATOM 676 N N . ILE A 1 84 ? 34.997 -15.874 -47.294 1.00 71.88 84 ILE A N 1
ATOM 677 C CA . ILE A 1 84 ? 33.923 -16.565 -46.540 1.00 71.88 84 ILE A CA 1
ATOM 678 C C . ILE A 1 84 ? 32.911 -15.579 -45.929 1.00 71.88 84 ILE A C 1
ATOM 680 O O . ILE A 1 84 ? 31.732 -15.881 -45.768 1.00 71.88 84 ILE A O 1
ATOM 684 N N . TYR A 1 85 ? 33.384 -14.386 -45.582 1.00 76.75 85 TYR A N 1
ATOM 685 C CA . TYR A 1 85 ? 32.619 -13.367 -44.893 1.00 76.75 85 TYR A CA 1
ATOM 686 C C . TYR A 1 85 ? 32.094 -12.318 -45.868 1.00 76.75 85 TYR A C 1
ATOM 688 O O . TYR A 1 85 ? 32.872 -11.630 -46.530 1.00 76.75 85 TYR A O 1
ATOM 696 N N . THR A 1 86 ? 30.780 -12.126 -45.878 1.00 80.12 86 THR A N 1
ATOM 697 C CA . THR A 1 86 ? 30.139 -11.019 -46.585 1.00 80.12 86 THR A CA 1
ATOM 698 C C . THR A 1 86 ? 30.179 -9.776 -45.696 1.00 80.12 86 THR A C 1
ATOM 700 O O . THR A 1 86 ? 29.718 -9.846 -44.552 1.00 80.12 86 THR A O 1
ATOM 703 N N . PRO A 1 87 ? 30.727 -8.637 -46.158 1.00 81.12 87 PRO A N 1
ATOM 704 C CA . PRO A 1 87 ? 30.714 -7.410 -45.374 1.00 81.12 87 PRO A CA 1
ATOM 705 C C . PRO A 1 87 ? 29.275 -6.932 -45.157 1.00 81.12 87 PRO A C 1
ATOM 707 O O . PRO A 1 87 ? 28.450 -6.966 -46.070 1.00 81.12 87 PRO A O 1
ATOM 710 N N . LEU A 1 88 ? 28.982 -6.483 -43.940 1.00 77.38 88 LEU A N 1
ATOM 711 C CA . LEU A 1 88 ? 27.765 -5.742 -43.641 1.00 77.38 88 LEU A CA 1
ATOM 712 C C . LEU A 1 88 ? 28.057 -4.260 -43.844 1.00 77.38 88 LEU A C 1
ATOM 714 O O . LEU A 1 88 ? 28.998 -3.719 -43.262 1.00 77.38 88 LEU A O 1
ATOM 718 N N . ASN A 1 89 ? 27.222 -3.596 -44.641 1.00 72.31 89 ASN A N 1
ATOM 719 C CA . ASN A 1 89 ? 27.112 -2.145 -44.550 1.00 72.31 89 ASN A CA 1
ATOM 720 C C . ASN A 1 89 ? 26.628 -1.819 -43.134 1.00 72.31 89 ASN A C 1
ATOM 722 O O . ASN A 1 89 ? 25.838 -2.594 -42.591 1.00 72.31 89 ASN A O 1
ATOM 726 N N . SER A 1 90 ? 27.133 -0.731 -42.536 1.00 68.06 90 SER A N 1
ATOM 727 C CA . SER A 1 90 ? 26.884 -0.386 -41.129 1.00 68.06 90 SER A CA 1
ATOM 728 C C . SER A 1 90 ? 25.439 -0.686 -40.747 1.00 68.06 90 SER A C 1
ATOM 730 O O . SER A 1 90 ? 24.532 -0.131 -41.364 1.00 68.06 90 SER A O 1
ATOM 732 N N . VAL A 1 91 ? 25.225 -1.575 -39.780 1.00 66.00 91 VAL A N 1
ATOM 733 C CA . VAL A 1 91 ? 23.881 -1.874 -39.289 1.00 66.00 91 VAL A CA 1
ATOM 734 C C . VAL A 1 91 ? 23.458 -0.676 -38.438 1.00 66.00 91 VAL A C 1
ATOM 736 O O . VAL A 1 91 ? 24.036 -0.491 -37.364 1.00 66.00 91 VAL A O 1
ATOM 739 N N . PRO A 1 92 ? 22.525 0.185 -38.889 1.00 66.75 92 PRO A N 1
ATOM 740 C CA . PRO A 1 92 ? 22.076 1.278 -38.046 1.00 66.75 92 PRO A CA 1
ATOM 741 C C . PRO A 1 92 ? 21.297 0.679 -36.872 1.00 66.75 92 PRO A C 1
ATOM 743 O O . PRO A 1 92 ? 20.341 -0.071 -37.071 1.00 66.75 92 PRO A O 1
ATOM 746 N N . SER A 1 93 ? 21.699 0.991 -35.640 1.00 59.62 93 SER A N 1
ATOM 747 C CA . SER A 1 93 ? 20.859 0.711 -34.478 1.00 59.62 93 SER A CA 1
ATOM 748 C C . SER A 1 93 ? 19.658 1.651 -34.528 1.00 59.62 93 SER A C 1
ATOM 750 O O . SER A 1 93 ? 19.819 2.865 -34.395 1.00 59.62 93 SER A O 1
ATOM 752 N N . VAL A 1 94 ? 18.463 1.103 -34.726 1.00 62.88 94 VAL A N 1
ATOM 753 C CA . VAL A 1 94 ? 17.214 1.856 -34.596 1.00 62.88 94 VAL A CA 1
ATOM 754 C C . VAL A 1 94 ? 16.599 1.486 -33.257 1.00 62.88 94 VAL A C 1
ATOM 756 O O . VAL A 1 94 ? 16.357 0.312 -32.984 1.00 62.88 94 VAL A O 1
ATOM 759 N N . THR A 1 95 ? 16.362 2.485 -32.414 1.00 63.72 95 THR A N 1
ATOM 760 C CA . THR A 1 95 ? 15.559 2.324 -31.206 1.00 63.72 95 THR A CA 1
ATOM 761 C C . THR A 1 95 ? 14.092 2.489 -31.588 1.00 63.72 95 THR A C 1
ATOM 763 O O . THR A 1 95 ? 13.689 3.503 -32.153 1.00 63.72 95 THR A O 1
ATOM 766 N N . SER A 1 96 ? 13.282 1.472 -31.312 1.00 60.81 96 SER A N 1
ATOM 767 C CA . SER A 1 96 ? 11.829 1.541 -31.457 1.00 60.81 96 SER A CA 1
ATOM 768 C C . SER A 1 96 ? 11.196 1.528 -30.075 1.00 60.81 96 SER A C 1
ATOM 770 O O . SER A 1 96 ? 11.373 0.563 -29.332 1.00 60.81 96 SER A O 1
ATOM 772 N N . VAL A 1 97 ? 10.451 2.578 -29.741 1.00 67.69 97 VAL A N 1
ATOM 773 C CA . VAL A 1 97 ? 9.613 2.608 -28.539 1.00 67.69 97 VAL A CA 1
ATOM 774 C C . VAL A 1 97 ? 8.221 2.143 -28.941 1.00 67.69 97 VAL A C 1
ATOM 776 O O . VAL A 1 97 ? 7.598 2.732 -29.822 1.00 67.69 97 VAL A O 1
ATOM 779 N N . ILE A 1 98 ? 7.751 1.065 -28.320 1.00 69.81 98 ILE A N 1
ATOM 780 C CA . ILE A 1 98 ? 6.385 0.573 -28.486 1.00 69.81 98 ILE A CA 1
ATOM 781 C C . ILE A 1 98 ? 5.610 1.017 -27.252 1.00 69.81 98 ILE A C 1
ATOM 783 O O . ILE A 1 98 ? 5.951 0.633 -26.136 1.00 69.81 98 ILE A O 1
ATOM 787 N N . VAL A 1 99 ? 4.581 1.835 -27.459 1.00 77.00 99 VAL A N 1
ATOM 788 C CA . VAL A 1 99 ? 3.681 2.276 -26.391 1.00 77.00 99 VAL A CA 1
ATOM 789 C C . VAL A 1 99 ? 2.402 1.456 -26.488 1.00 77.00 99 VAL A C 1
ATOM 791 O O . VAL A 1 99 ? 1.808 1.358 -27.561 1.00 77.00 99 VAL A O 1
ATOM 794 N N . ASN A 1 100 ? 1.986 0.859 -25.374 1.00 73.94 100 ASN A N 1
ATOM 795 C CA . ASN A 1 100 ? 0.722 0.143 -25.267 1.00 73.94 100 ASN A CA 1
ATOM 796 C C . ASN A 1 100 ? 0.004 0.562 -23.981 1.00 73.94 100 ASN A C 1
ATOM 798 O O . ASN A 1 100 ? 0.646 0.906 -22.988 1.00 73.94 100 ASN A O 1
ATOM 802 N N . THR A 1 101 ? -1.325 0.526 -23.994 1.00 81.19 101 THR A N 1
ATOM 803 C CA . THR A 1 101 ? -2.126 0.811 -22.803 1.00 81.19 101 THR A CA 1
ATOM 804 C C . THR A 1 101 ? -2.071 -0.393 -21.869 1.00 81.19 101 THR A C 1
ATOM 806 O O . THR A 1 101 ? -2.408 -1.510 -22.261 1.00 81.19 101 THR A O 1
ATOM 809 N N . ALA A 1 102 ? -1.630 -0.170 -20.633 1.00 76.25 102 ALA A N 1
ATOM 810 C CA . ALA A 1 102 ? -1.633 -1.197 -19.601 1.00 76.25 102 ALA A CA 1
ATOM 811 C C . ALA A 1 102 ? -3.041 -1.377 -19.014 1.00 76.25 102 ALA A C 1
ATOM 813 O O . ALA A 1 102 ? -3.797 -0.414 -18.889 1.00 76.25 102 ALA A O 1
ATOM 814 N N . THR A 1 103 ? -3.375 -2.604 -18.615 1.00 80.25 103 THR A N 1
ATOM 815 C CA . THR A 1 103 ? -4.613 -2.902 -17.884 1.00 80.25 103 THR A CA 1
ATOM 816 C C . THR A 1 103 ? -4.612 -2.222 -16.513 1.00 80.25 103 THR A C 1
ATOM 818 O O . THR A 1 103 ? -3.590 -2.217 -15.820 1.00 80.25 103 THR A O 1
ATOM 821 N N . GLU A 1 104 ? -5.765 -1.700 -16.095 1.00 84.31 104 GLU A N 1
ATOM 822 C CA . GLU A 1 104 ? -5.973 -1.148 -14.754 1.00 84.31 104 GLU A CA 1
ATOM 823 C C 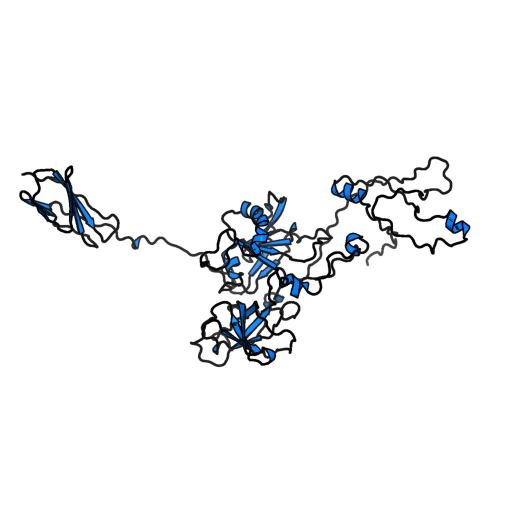. GLU A 1 104 ? -5.819 -2.230 -13.671 1.00 84.31 104 GLU A C 1
ATOM 825 O O . GLU A 1 104 ? -6.415 -3.310 -13.737 1.00 84.31 104 GLU A O 1
ATOM 830 N N . ARG A 1 105 ? -5.032 -1.934 -12.632 1.00 84.81 105 ARG A N 1
ATOM 831 C CA . ARG A 1 105 ? -4.727 -2.852 -11.522 1.00 84.81 105 ARG A CA 1
ATOM 832 C C . ARG A 1 105 ? -5.118 -2.223 -10.193 1.00 84.81 105 ARG A C 1
ATOM 834 O O . ARG A 1 105 ? -5.003 -1.017 -10.019 1.00 84.81 105 ARG A O 1
ATOM 841 N N . GLY A 1 106 ? -5.529 -3.051 -9.237 1.00 87.69 106 GLY A N 1
ATOM 842 C CA . GLY A 1 106 ? -5.927 -2.616 -7.899 1.00 87.69 106 GLY A CA 1
ATOM 843 C C . GLY A 1 106 ? -7.274 -3.178 -7.458 1.00 87.69 106 GLY A C 1
ATOM 844 O O . GLY A 1 106 ? -7.830 -4.075 -8.093 1.00 87.69 106 GLY A O 1
ATOM 845 N N . PHE A 1 107 ? -7.787 -2.628 -6.359 1.00 89.25 107 PHE A N 1
ATOM 846 C CA . PHE A 1 107 ? -8.948 -3.134 -5.615 1.00 89.25 107 PHE A CA 1
ATOM 847 C C . PHE A 1 107 ? -10.294 -2.515 -6.027 1.00 89.25 107 PHE A C 1
ATOM 849 O O . PHE A 1 107 ? -11.340 -2.908 -5.512 1.00 89.25 107 PHE A O 1
ATOM 856 N N . PHE A 1 108 ? -10.280 -1.560 -6.956 1.00 91.25 108 PHE A N 1
ATOM 857 C CA . PHE A 1 108 ? -11.448 -0.776 -7.354 1.00 91.25 108 PHE A CA 1
ATOM 858 C C . PHE A 1 108 ? -11.649 -0.832 -8.865 1.00 91.25 108 PHE A C 1
ATOM 860 O O . PHE A 1 108 ? -10.680 -0.958 -9.610 1.00 91.25 108 PHE A O 1
ATOM 867 N N . ASN A 1 109 ? -12.902 -0.728 -9.298 1.00 89.75 109 ASN A N 1
ATOM 868 C CA . ASN A 1 109 ? -13.244 -0.392 -10.676 1.00 89.75 109 ASN A CA 1
ATOM 869 C C . ASN A 1 109 ? -13.580 1.098 -10.745 1.00 89.75 109 ASN A C 1
ATOM 871 O O . ASN A 1 109 ? -14.311 1.599 -9.880 1.00 89.75 109 ASN A O 1
ATOM 875 N N . SER A 1 110 ? -13.078 1.767 -11.779 1.00 85.25 110 SER A N 1
ATOM 876 C CA . SER A 1 110 ? -13.402 3.155 -12.096 1.00 85.25 110 SER A CA 1
ATOM 877 C C . SER A 1 110 ? -14.472 3.201 -13.191 1.00 85.25 110 SER A C 1
ATOM 879 O O . SER A 1 110 ? -14.395 2.497 -14.196 1.00 85.25 110 SER A O 1
ATOM 881 N N . SER A 1 111 ? -15.519 3.999 -12.984 1.00 80.50 111 SER A N 1
ATOM 882 C CA . SER A 1 111 ? -16.570 4.262 -13.976 1.00 80.50 111 SER A CA 1
ATOM 883 C C . SER A 1 111 ? -16.828 5.767 -14.046 1.00 80.50 111 SER A C 1
ATOM 885 O O . SER A 1 111 ? -17.805 6.297 -13.512 1.00 80.50 111 SER A O 1
ATOM 887 N N . GLY A 1 112 ? -15.882 6.489 -14.649 1.00 75.88 112 GLY A N 1
ATOM 888 C CA . GLY A 1 112 ? -15.874 7.950 -14.629 1.00 75.88 112 GLY A CA 1
ATOM 889 C C . GLY A 1 112 ? -15.605 8.470 -13.216 1.00 75.88 112 GLY A C 1
ATOM 890 O O . GLY A 1 112 ? -14.568 8.180 -12.640 1.00 75.88 112 GLY A O 1
ATOM 891 N N . SER A 1 113 ? -16.541 9.222 -12.635 1.00 70.75 113 SER A N 1
ATOM 892 C CA . SER A 1 113 ? -16.399 9.780 -11.279 1.00 70.75 113 SER A CA 1
ATOM 893 C C . SER A 1 113 ? -16.836 8.833 -10.153 1.00 70.75 113 SER A C 1
ATOM 895 O O . SER A 1 113 ? -16.777 9.206 -8.982 1.00 70.75 113 SER A O 1
ATOM 897 N N . THR A 1 114 ? -17.320 7.629 -10.481 1.00 82.00 114 THR A N 1
ATOM 898 C CA . THR A 1 114 ? -17.803 6.660 -9.489 1.00 82.00 114 THR A CA 1
ATOM 899 C C . THR A 1 114 ? -16.878 5.458 -9.393 1.00 82.00 114 THR A C 1
ATOM 901 O O . THR A 1 114 ? -16.609 4.787 -10.390 1.00 82.00 114 THR A O 1
ATOM 904 N N . PHE A 1 115 ? -16.485 5.141 -8.161 1.00 88.88 115 PHE A N 1
ATOM 905 C CA . PHE A 1 115 ? -15.687 3.968 -7.831 1.00 88.88 115 PHE A CA 1
ATOM 906 C C . PHE A 1 115 ? -16.528 2.887 -7.161 1.00 88.88 115 PHE A C 1
ATOM 908 O O . PHE A 1 115 ? -17.402 3.171 -6.335 1.00 88.88 115 PHE A O 1
ATOM 915 N N . THR A 1 116 ? -16.221 1.632 -7.474 1.00 90.56 116 THR A N 1
ATOM 916 C CA . THR A 1 116 ? -16.806 0.464 -6.804 1.00 90.56 116 THR A CA 1
ATOM 917 C C . THR A 1 116 ? -15.719 -0.502 -6.362 1.00 90.56 116 THR A C 1
ATOM 919 O O . THR A 1 116 ? -14.755 -0.715 -7.097 1.00 90.56 116 THR A O 1
ATOM 922 N N . PHE A 1 117 ? -15.887 -1.128 -5.200 1.00 89.81 117 PHE A N 1
ATOM 923 C CA . PHE A 1 117 ? -15.026 -2.223 -4.755 1.00 89.81 117 PHE A CA 1
ATOM 924 C C . PHE A 1 117 ? -15.131 -3.407 -5.721 1.00 89.81 117 PHE A C 1
ATOM 926 O O . PHE A 1 117 ? -16.237 -3.821 -6.078 1.00 89.81 117 PHE A O 1
ATOM 933 N N . LYS A 1 118 ? -13.988 -3.967 -6.132 1.00 89.19 118 LYS A N 1
ATOM 934 C CA . LYS A 1 118 ? -13.966 -5.228 -6.880 1.00 89.19 118 LYS A CA 1
ATOM 935 C C . LYS A 1 118 ? -14.466 -6.355 -5.980 1.00 89.19 118 LYS A C 1
ATOM 937 O O . LYS A 1 118 ? -14.084 -6.443 -4.818 1.00 89.19 118 LYS A O 1
ATOM 942 N N . ASN A 1 119 ? -15.303 -7.224 -6.530 1.00 84.88 119 ASN A N 1
ATOM 943 C CA . ASN A 1 119 ? -15.899 -8.367 -5.836 1.00 84.88 119 ASN A CA 1
ATOM 944 C C . ASN A 1 119 ? -15.471 -9.719 -6.438 1.00 84.88 119 ASN A C 1
ATOM 946 O O . ASN A 1 119 ? -16.061 -10.746 -6.120 1.00 84.88 119 ASN A O 1
ATOM 950 N N . ASP A 1 120 ? -14.456 -9.718 -7.303 1.00 84.56 120 ASP A N 1
ATOM 951 C CA . ASP A 1 120 ? -13.904 -10.926 -7.913 1.00 84.56 120 ASP A CA 1
ATOM 952 C C . ASP A 1 120 ? -13.016 -11.692 -6.917 1.00 84.56 120 ASP A C 1
ATOM 954 O O . ASP A 1 120 ? -12.220 -11.094 -6.182 1.00 84.56 120 ASP A O 1
ATOM 958 N N . PHE A 1 121 ? -13.118 -13.023 -6.921 1.00 81.06 121 PHE A N 1
ATOM 959 C CA . PHE A 1 121 ? -12.350 -13.900 -6.036 1.00 81.06 121 PHE A CA 1
ATOM 960 C C . PHE A 1 121 ? -10.834 -13.880 -6.295 1.00 81.06 121 PHE A C 1
ATOM 962 O O . PHE A 1 121 ? -10.061 -14.302 -5.441 1.00 81.06 121 PHE A O 1
ATOM 969 N N . THR A 1 122 ? -10.372 -13.353 -7.427 1.00 79.19 122 THR A N 1
ATOM 970 C CA . THR A 1 122 ? -8.950 -13.074 -7.694 1.00 79.19 122 THR A CA 1
ATOM 971 C C . THR A 1 122 ? -8.396 -11.933 -6.836 1.00 79.19 122 THR A C 1
ATOM 973 O O . THR A 1 122 ? -7.189 -11.878 -6.600 1.00 79.19 122 THR A O 1
ATOM 976 N N . ILE A 1 123 ? -9.263 -11.043 -6.337 1.00 82.94 123 ILE A N 1
ATOM 977 C CA . ILE A 1 123 ? -8.897 -9.851 -5.558 1.00 82.94 123 ILE A CA 1
ATOM 978 C C . ILE A 1 123 ? -9.312 -9.980 -4.091 1.00 82.94 123 ILE A C 1
ATOM 980 O O . ILE A 1 123 ? -8.547 -9.638 -3.191 1.00 82.94 123 ILE A O 1
ATOM 984 N N . VAL A 1 124 ? -10.534 -10.448 -3.843 1.00 87.38 124 VAL A N 1
ATOM 985 C CA . VAL A 1 124 ? -11.146 -10.490 -2.510 1.00 87.38 124 VAL A CA 1
ATOM 986 C C . VAL A 1 124 ? -11.429 -11.941 -2.147 1.00 87.38 124 VAL A C 1
ATOM 988 O O . VAL A 1 124 ? -11.996 -12.680 -2.943 1.00 87.38 124 VAL A O 1
ATOM 991 N N . LYS A 1 125 ? -11.069 -12.361 -0.931 1.00 87.12 125 LYS A N 1
ATOM 992 C CA . LYS A 1 125 ? -11.343 -13.723 -0.450 1.00 87.12 125 LYS A CA 1
ATOM 993 C C . LYS A 1 125 ? -12.840 -13.949 -0.262 1.00 87.12 125 LYS A C 1
ATOM 995 O O . LYS A 1 125 ? -13.355 -14.980 -0.685 1.00 87.12 125 LYS A O 1
ATOM 1000 N N . GLN A 1 126 ? -13.518 -12.971 0.342 1.00 88.12 126 GLN A N 1
ATOM 1001 C CA . GLN A 1 126 ? -14.964 -12.986 0.537 1.00 88.12 126 GLN A CA 1
ATOM 1002 C C . GLN A 1 126 ? -15.548 -11.562 0.426 1.00 88.12 126 GLN A C 1
ATOM 1004 O O . GLN A 1 126 ? -15.280 -10.729 1.296 1.00 88.12 126 GLN A O 1
ATOM 1009 N N . PRO A 1 127 ? -16.304 -11.245 -0.643 1.00 87.25 127 PRO A N 1
ATOM 1010 C CA . PRO A 1 127 ? -16.810 -9.892 -0.902 1.00 87.25 127 PRO A CA 1
ATOM 1011 C C . PRO A 1 127 ? -18.200 -9.610 -0.306 1.00 87.25 127 PRO A C 1
ATOM 1013 O O . PRO A 1 127 ? -18.681 -8.485 -0.361 1.00 87.25 127 PRO A O 1
ATOM 1016 N N . ASP A 1 128 ? -18.880 -10.627 0.207 1.00 86.75 128 ASP A N 1
ATOM 1017 C CA . ASP A 1 128 ? -20.325 -10.667 0.443 1.00 86.75 128 ASP A CA 1
ATOM 1018 C C . ASP A 1 128 ? -20.674 -10.882 1.929 1.00 86.75 128 ASP A C 1
ATOM 1020 O O . ASP A 1 128 ? -21.694 -11.497 2.256 1.00 86.75 128 ASP A O 1
ATOM 1024 N N . ALA A 1 129 ? -19.848 -10.343 2.828 1.00 89.88 129 ALA A N 1
ATOM 1025 C CA . ALA A 1 129 ? -20.109 -10.287 4.262 1.00 89.88 129 ALA A CA 1
ATOM 1026 C C . ALA A 1 129 ? -20.698 -8.925 4.670 1.00 89.88 129 ALA A C 1
ATOM 1028 O O . ALA A 1 129 ? -20.504 -7.899 4.014 1.00 89.88 129 ALA A O 1
ATOM 1029 N N . MET A 1 130 ? -21.421 -8.902 5.785 1.00 91.38 130 MET A N 1
ATOM 1030 C CA . MET A 1 130 ? -21.903 -7.669 6.397 1.00 91.38 130 MET A CA 1
ATOM 1031 C C . MET A 1 130 ? -21.890 -7.758 7.923 1.00 91.38 130 MET A C 1
ATOM 1033 O O . MET A 1 130 ? -21.735 -8.836 8.496 1.00 91.38 130 MET A O 1
ATOM 1037 N N . VAL A 1 131 ? -22.032 -6.610 8.579 1.00 91.75 131 VAL A N 1
ATOM 1038 C CA . VAL A 1 131 ? -22.146 -6.502 10.038 1.00 91.75 131 VAL A CA 1
ATOM 1039 C C . VAL A 1 131 ? -23.315 -5.597 10.397 1.00 91.75 131 VAL A C 1
ATOM 1041 O O . VAL A 1 131 ? -23.506 -4.549 9.779 1.00 91.75 131 VAL A O 1
ATOM 1044 N N . ASP A 1 132 ? -24.098 -6.005 11.391 1.00 89.56 132 ASP A N 1
ATOM 1045 C CA . ASP A 1 132 ? -25.171 -5.186 11.952 1.00 89.56 132 ASP A CA 1
ATOM 1046 C C . ASP A 1 132 ? -24.585 -4.179 12.944 1.00 89.56 132 ASP A C 1
ATOM 1048 O O . ASP A 1 132 ? -24.077 -4.561 14.002 1.00 89.56 132 ASP A O 1
ATOM 1052 N N . ILE A 1 133 ? -24.656 -2.889 12.612 1.00 88.00 133 ILE A N 1
ATOM 1053 C CA . ILE A 1 133 ? -24.061 -1.832 13.440 1.00 88.00 133 ILE A CA 1
ATOM 1054 C C . ILE A 1 133 ? -24.734 -1.715 14.810 1.00 88.00 133 ILE A C 1
ATOM 1056 O O . ILE A 1 133 ? -24.087 -1.265 15.749 1.00 88.00 133 ILE A O 1
ATOM 1060 N N . SER A 1 134 ? -25.994 -2.147 14.951 1.00 84.94 134 SER A N 1
ATOM 1061 C CA . SER A 1 134 ? -26.716 -2.096 16.232 1.00 84.94 134 SER A CA 1
ATOM 1062 C C . SER A 1 134 ? -26.122 -3.039 17.284 1.00 84.94 134 SER A C 1
ATOM 1064 O O . SER A 1 134 ? -26.320 -2.848 18.481 1.00 84.94 134 SER A O 1
ATOM 1066 N N . THR A 1 135 ? -25.350 -4.038 16.847 1.00 87.81 135 THR A N 1
ATOM 1067 C CA . THR A 1 135 ? -24.658 -4.987 17.731 1.00 87.81 135 THR A CA 1
ATOM 1068 C C . THR A 1 135 ? -23.271 -4.502 18.161 1.00 87.81 135 THR A C 1
ATOM 1070 O O . THR A 1 135 ? -22.622 -5.127 19.001 1.00 87.81 135 THR A O 1
ATOM 1073 N N . ILE A 1 136 ? -22.800 -3.388 17.592 1.00 90.25 136 ILE A N 1
ATOM 1074 C CA . ILE A 1 136 ? -21.434 -2.896 17.746 1.00 90.25 136 ILE A CA 1
ATOM 1075 C C . ILE A 1 136 ? -21.385 -1.819 18.835 1.00 90.25 136 ILE A C 1
ATOM 1077 O O . ILE A 1 136 ? -21.611 -0.630 18.610 1.00 90.25 136 ILE A O 1
ATOM 1081 N N . ASN A 1 137 ? -21.020 -2.254 20.039 1.00 88.62 137 ASN A N 1
ATOM 1082 C CA . ASN A 1 137 ? -21.030 -1.443 21.260 1.00 88.62 137 ASN A CA 1
ATOM 1083 C C . ASN A 1 137 ? -19.619 -1.039 21.722 1.00 88.62 137 ASN A C 1
ATOM 1085 O O . ASN A 1 137 ? -19.374 -0.829 22.911 1.00 88.62 137 ASN A O 1
ATOM 1089 N N . GLY A 1 138 ? -18.681 -0.934 20.777 1.00 88.88 138 GLY A N 1
ATOM 1090 C CA . GLY A 1 138 ? -17.250 -0.830 21.053 1.00 88.88 138 GLY A CA 1
ATOM 1091 C C . GLY A 1 138 ? -16.614 -2.174 21.434 1.00 88.88 138 GLY A C 1
ATOM 1092 O O . GLY A 1 138 ? -17.240 -3.231 21.377 1.00 88.88 138 GLY A O 1
ATOM 1093 N N . GLY A 1 139 ? -15.336 -2.142 21.816 1.00 93.31 139 GLY A N 1
ATOM 1094 C CA . GLY A 1 139 ? -14.559 -3.350 22.121 1.00 93.31 139 GLY A CA 1
ATOM 1095 C C . GLY A 1 139 ? -13.985 -4.022 20.871 1.00 93.31 139 GLY A C 1
ATOM 1096 O O . GLY A 1 139 ? -13.829 -3.377 19.842 1.00 93.31 139 GLY A O 1
ATOM 1097 N N . TYR A 1 140 ? -13.631 -5.305 20.969 1.00 94.81 140 TYR A N 1
ATOM 1098 C CA . TYR A 1 140 ? -12.853 -6.022 19.942 1.00 94.81 140 TYR A CA 1
ATOM 1099 C C . TYR A 1 140 ? -13.655 -7.070 19.167 1.00 94.81 140 TYR A C 1
ATOM 1101 O O . TYR A 1 140 ? -13.077 -7.796 18.366 1.00 94.81 140 TYR A O 1
ATOM 1109 N N . TYR A 1 141 ? -14.953 -7.205 19.429 1.00 94.81 141 TYR A N 1
ATOM 1110 C CA . TYR A 1 141 ? -15.757 -8.308 18.907 1.00 94.81 141 TYR A CA 1
ATOM 1111 C C . TYR A 1 141 ? -16.781 -7.809 17.899 1.00 94.81 141 TYR A C 1
ATOM 1113 O O . TYR A 1 141 ? -17.490 -6.840 18.164 1.00 94.81 141 TYR A O 1
ATOM 1121 N N . MET A 1 142 ? -16.887 -8.497 16.765 1.00 93.94 142 MET A N 1
ATOM 1122 C CA . MET A 1 142 ? -17.955 -8.269 15.793 1.00 93.94 142 MET A CA 1
ATOM 1123 C C . MET A 1 142 ? -18.477 -9.592 15.247 1.00 93.94 142 MET A C 1
ATOM 1125 O O . MET A 1 142 ? -17.712 -10.538 15.046 1.00 93.94 142 MET A O 1
ATOM 1129 N N . THR A 1 143 ? -19.779 -9.634 14.978 1.00 94.56 143 THR A N 1
ATOM 1130 C CA . THR A 1 143 ? -20.428 -10.777 14.334 1.00 94.56 143 THR A CA 1
ATOM 1131 C C . THR A 1 143 ? -20.588 -10.495 12.847 1.00 94.56 143 THR A C 1
ATOM 1133 O O . THR A 1 143 ? -21.285 -9.559 12.457 1.00 94.56 143 THR A O 1
ATOM 1136 N N . LEU A 1 144 ? -19.946 -11.309 12.014 1.00 93.44 144 LEU A N 1
ATOM 1137 C CA . LEU A 1 144 ? -20.103 -11.291 10.568 1.00 93.44 144 LEU A CA 1
ATOM 1138 C C . LEU A 1 144 ? -21.288 -12.165 10.157 1.00 93.44 144 LEU A C 1
ATOM 1140 O O . LEU A 1 144 ? -21.428 -13.317 10.578 1.00 93.44 144 LEU A O 1
ATOM 1144 N N . ILE A 1 145 ? -22.124 -11.604 9.293 1.00 91.81 145 ILE A N 1
ATOM 1145 C CA . ILE A 1 145 ? -23.303 -12.249 8.723 1.00 91.81 145 ILE A CA 1
ATOM 1146 C C . ILE A 1 145 ? -23.233 -12.180 7.191 1.00 91.81 145 ILE A C 1
ATOM 1148 O O . ILE A 1 145 ? -22.475 -11.398 6.614 1.00 91.81 145 ILE A O 1
ATOM 1152 N N . LYS A 1 146 ? -24.016 -13.014 6.514 1.00 91.00 146 LYS A N 1
ATOM 1153 C CA . LYS A 1 146 ? -24.094 -13.079 5.052 1.00 91.00 146 LYS A CA 1
ATOM 1154 C C . LYS A 1 146 ? -24.781 -11.844 4.504 1.00 91.00 146 LYS A C 1
ATOM 1156 O O . LYS A 1 146 ? -25.848 -11.499 4.996 1.00 91.00 146 LYS A O 1
ATOM 1161 N N . SER A 1 147 ? -24.251 -11.243 3.444 1.00 87.31 147 SER A N 1
ATOM 1162 C CA . SER A 1 147 ? -25.013 -10.269 2.659 1.00 87.31 147 SER A CA 1
ATOM 1163 C C . SER A 1 147 ? -26.137 -10.950 1.851 1.00 87.31 147 SER A C 1
ATOM 1165 O O . SER A 1 147 ? -26.075 -12.158 1.611 1.00 87.31 147 SER A O 1
ATOM 1167 N N . PRO A 1 148 ? -27.152 -10.208 1.366 1.00 83.56 148 PRO A N 1
ATOM 1168 C CA . PRO A 1 148 ? -28.203 -10.773 0.507 1.00 83.56 148 PRO A CA 1
ATOM 1169 C C . PRO A 1 148 ? -27.681 -11.406 -0.791 1.00 83.56 148 PRO A C 1
ATOM 1171 O O . PRO A 1 148 ? -28.325 -12.291 -1.344 1.00 83.56 148 PRO A O 1
ATOM 1174 N N . ASN A 1 149 ? -26.506 -10.969 -1.254 1.00 80.06 149 ASN A N 1
ATOM 1175 C CA . ASN A 1 149 ? -25.839 -11.471 -2.454 1.00 80.06 149 ASN A CA 1
ATOM 1176 C C . ASN A 1 149 ? -24.809 -12.564 -2.131 1.00 80.06 149 ASN A C 1
ATOM 1178 O O . ASN A 1 149 ? -23.916 -12.806 -2.940 1.00 80.06 149 ASN A O 1
ATOM 1182 N N . TYR A 1 150 ? -24.894 -13.179 -0.945 1.00 82.31 150 TYR A N 1
ATOM 1183 C CA . TYR A 1 150 ? -23.946 -14.199 -0.522 1.00 82.31 150 TYR A CA 1
ATOM 1184 C C . TYR A 1 150 ? -23.954 -15.390 -1.477 1.00 82.31 150 TYR A C 1
ATOM 1186 O O . TYR A 1 150 ? -24.971 -16.070 -1.647 1.00 82.31 150 TYR A O 1
ATOM 1194 N N . VAL A 1 151 ? -22.796 -15.668 -2.062 1.00 77.00 151 VAL A N 1
ATOM 1195 C CA . VAL A 1 151 ? -22.554 -16.857 -2.867 1.00 77.00 151 VAL A CA 1
ATOM 1196 C C . VAL A 1 151 ? -21.834 -17.854 -1.972 1.00 77.00 151 VAL A C 1
ATOM 1198 O O . VAL A 1 151 ? -20.828 -17.523 -1.349 1.00 77.00 151 VAL A O 1
ATOM 1201 N N . ALA A 1 152 ? -22.361 -19.080 -1.889 1.00 67.00 152 ALA A N 1
ATOM 1202 C CA . ALA A 1 152 ? -21.759 -20.152 -1.104 1.00 67.00 152 ALA A CA 1
ATOM 1203 C C . ALA A 1 152 ? -20.338 -20.435 -1.615 1.00 67.00 152 ALA A C 1
ATOM 1205 O O . ALA A 1 152 ? -20.143 -21.149 -2.598 1.00 67.00 152 ALA A O 1
ATOM 1206 N N . ASN A 1 153 ? -19.359 -19.816 -0.963 1.00 62.06 153 ASN A N 1
ATOM 1207 C CA . ASN A 1 153 ? -17.951 -19.905 -1.303 1.00 62.06 153 ASN A CA 1
ATOM 1208 C C . ASN A 1 153 ? -17.256 -20.926 -0.394 1.00 62.06 153 ASN A C 1
ATOM 1210 O O . ASN A 1 153 ? -17.695 -21.200 0.721 1.00 62.06 153 ASN A O 1
ATOM 1214 N N . ILE A 1 154 ? -16.155 -21.489 -0.884 1.00 60.44 154 ILE A N 1
ATOM 1215 C CA . ILE A 1 154 ? -15.396 -22.570 -0.239 1.00 60.44 154 ILE A CA 1
ATOM 1216 C C . ILE A 1 154 ? -14.377 -22.005 0.776 1.00 60.44 154 ILE A C 1
ATOM 1218 O O . ILE A 1 154 ? -13.873 -22.733 1.628 1.00 60.44 154 ILE A O 1
ATOM 1222 N N . ASN A 1 155 ? -14.079 -20.700 0.715 1.00 76.25 155 ASN A N 1
ATOM 1223 C CA . ASN A 1 155 ? -13.022 -20.062 1.502 1.00 76.25 155 ASN A CA 1
ATOM 1224 C C . ASN A 1 155 ? -13.589 -19.215 2.648 1.00 76.25 155 ASN A C 1
ATOM 1226 O O . ASN A 1 155 ? -13.720 -17.998 2.534 1.00 76.25 155 ASN A O 1
ATOM 1230 N N . GLU A 1 156 ? -13.884 -19.863 3.772 1.00 84.62 156 GLU A N 1
ATOM 1231 C CA . GLU A 1 156 ? -14.262 -19.176 5.012 1.00 84.62 156 GLU A CA 1
ATOM 1232 C C . GLU A 1 156 ? -13.156 -18.213 5.503 1.00 84.62 156 GLU A C 1
ATOM 1234 O O . GLU A 1 156 ? -11.963 -18.439 5.237 1.00 84.62 156 GLU A O 1
ATOM 1239 N N . PRO A 1 157 ? -13.521 -17.144 6.238 1.00 88.94 157 PRO A N 1
ATOM 1240 C CA . PRO A 1 157 ? -12.555 -16.257 6.878 1.00 88.94 157 PRO A CA 1
ATOM 1241 C C . PRO A 1 157 ? -11.661 -17.029 7.850 1.00 88.94 157 PRO A C 1
ATOM 1243 O O . PRO A 1 157 ? -12.117 -17.913 8.574 1.00 88.94 157 PRO A O 1
ATOM 1246 N N . GLN A 1 158 ? -10.375 -16.696 7.868 1.00 88.00 158 GLN A N 1
ATOM 1247 C CA . GLN A 1 158 ? -9.364 -17.353 8.690 1.00 88.00 158 GLN A CA 1
ATOM 1248 C C . GLN A 1 158 ? -8.638 -16.342 9.574 1.00 88.00 158 GLN A C 1
ATOM 1250 O O . GLN A 1 158 ? -8.597 -15.142 9.298 1.00 88.00 158 GLN A O 1
ATOM 1255 N N . ILE A 1 159 ? -8.021 -16.849 10.641 1.00 89.06 159 ILE A N 1
ATOM 1256 C CA . ILE A 1 159 ? -7.198 -16.036 11.534 1.00 89.06 159 ILE A CA 1
ATOM 1257 C C . ILE A 1 159 ? -6.078 -15.357 10.730 1.00 89.06 159 ILE A C 1
ATOM 1259 O O . ILE A 1 159 ? -5.360 -15.982 9.943 1.00 89.06 159 ILE A O 1
ATOM 1263 N N . GLY A 1 160 ? -5.951 -14.051 10.946 1.00 86.25 160 GLY A N 1
ATOM 1264 C CA . GLY A 1 160 ? -4.999 -13.155 10.309 1.00 86.25 160 GLY A CA 1
ATOM 1265 C C . GLY A 1 160 ? -5.427 -12.578 8.958 1.00 86.25 160 GLY A C 1
ATOM 1266 O O . GLY A 1 160 ? -4.688 -11.741 8.437 1.00 86.25 160 GLY A O 1
ATOM 1267 N N . ASP A 1 161 ? -6.591 -12.952 8.415 1.00 89.06 161 ASP A N 1
ATOM 1268 C CA . ASP A 1 161 ? -7.168 -12.254 7.259 1.00 89.06 161 ASP A CA 1
ATOM 1269 C C . ASP A 1 161 ? -7.437 -10.776 7.599 1.00 89.06 161 ASP A C 1
ATOM 1271 O O . ASP A 1 161 ? -7.679 -10.405 8.756 1.00 89.06 161 ASP A O 1
ATOM 1275 N N . TYR A 1 162 ? -7.382 -9.924 6.576 1.00 90.81 162 TYR A N 1
ATOM 1276 C CA . TYR A 1 162 ? -7.695 -8.504 6.700 1.00 90.81 162 TYR A CA 1
ATOM 1277 C C . TYR A 1 162 ? -9.152 -8.267 6.327 1.00 90.81 162 TYR A C 1
ATOM 1279 O O . TYR A 1 162 ? -9.625 -8.775 5.315 1.00 90.81 162 TYR A O 1
ATOM 1287 N N . ILE A 1 163 ? -9.860 -7.465 7.111 1.00 92.31 163 ILE A N 1
ATOM 1288 C CA . ILE A 1 163 ? -11.232 -7.065 6.814 1.00 92.31 163 ILE A CA 1
ATOM 1289 C C . ILE A 1 163 ? -11.287 -5.562 6.577 1.00 92.31 163 ILE A C 1
ATOM 1291 O O . ILE A 1 163 ? -10.703 -4.776 7.322 1.00 92.31 163 ILE A O 1
ATOM 1295 N N . LEU A 1 164 ? -12.003 -5.166 5.536 1.00 92.31 164 LEU A N 1
ATOM 1296 C CA . LEU A 1 164 ? -12.347 -3.786 5.250 1.00 92.31 164 LEU A CA 1
ATOM 1297 C C . LEU A 1 164 ? -13.827 -3.599 5.556 1.00 92.31 164 LEU A C 1
ATOM 1299 O O . LEU A 1 164 ? -14.677 -4.218 4.916 1.00 92.31 164 LEU A O 1
ATOM 1303 N N . VAL A 1 165 ? -14.131 -2.742 6.524 1.00 92.12 165 VAL A N 1
ATOM 1304 C CA . VAL A 1 165 ? -15.505 -2.423 6.911 1.00 92.12 165 VAL A CA 1
ATOM 1305 C C . VAL A 1 165 ? -15.838 -1.031 6.405 1.00 92.12 165 VAL A C 1
ATOM 1307 O O . VAL A 1 165 ? -15.224 -0.043 6.812 1.00 92.12 165 VAL A O 1
ATOM 1310 N N . LYS A 1 166 ? -16.832 -0.954 5.523 1.00 90.81 166 LYS A N 1
ATOM 1311 C CA . LYS A 1 166 ? -17.455 0.302 5.113 1.00 90.81 166 LYS A CA 1
ATOM 1312 C C . LYS A 1 166 ? -18.597 0.594 6.083 1.00 90.81 166 LYS A C 1
ATOM 1314 O O . LYS A 1 166 ? -19.685 0.032 5.939 1.00 90.81 166 LYS A O 1
ATOM 1319 N N . TRP A 1 167 ? -18.335 1.435 7.080 1.00 88.69 167 TRP A N 1
ATOM 1320 C CA . TRP A 1 167 ? -19.292 1.724 8.146 1.00 88.69 167 TRP A CA 1
ATOM 1321 C C . TRP A 1 167 ? -20.489 2.514 7.617 1.00 88.69 167 TRP A C 1
ATOM 1323 O O . TRP A 1 167 ? -20.340 3.590 7.043 1.00 88.69 167 TRP A O 1
ATOM 1333 N N . ALA A 1 168 ? -21.688 1.982 7.824 1.00 84.94 168 ALA A N 1
ATOM 1334 C CA . ALA A 1 168 ? -22.929 2.660 7.490 1.00 84.94 168 ALA A CA 1
ATOM 1335 C C . ALA A 1 168 ? -23.164 3.855 8.425 1.00 84.94 168 ALA A C 1
ATOM 1337 O O . ALA A 1 168 ? -22.893 3.786 9.625 1.00 84.94 168 ALA A O 1
ATOM 1338 N N . ASN A 1 169 ? -23.702 4.949 7.879 1.00 79.25 169 ASN A N 1
ATOM 1339 C CA . ASN A 1 169 ? -24.105 6.104 8.673 1.00 79.25 169 ASN A CA 1
ATOM 1340 C C . ASN A 1 169 ? -25.595 5.988 9.045 1.00 79.25 169 ASN A C 1
ATOM 1342 O O . ASN A 1 169 ? -26.438 6.126 8.153 1.00 79.25 169 ASN A O 1
ATOM 1346 N N . PRO A 1 170 ? -25.938 5.804 10.335 1.00 74.50 170 PRO A N 1
ATOM 1347 C CA . PRO A 1 170 ? -27.324 5.629 10.764 1.00 74.50 170 PRO A CA 1
ATOM 1348 C C . PRO A 1 170 ? -28.230 6.842 10.502 1.00 74.50 170 PRO A C 1
ATOM 1350 O O . PRO A 1 170 ? -29.448 6.692 10.502 1.00 74.50 170 PRO A O 1
ATOM 1353 N N . ASN A 1 171 ? -27.658 8.030 10.267 1.00 72.44 171 ASN A N 1
ATOM 1354 C CA . ASN A 1 171 ? -28.396 9.289 10.130 1.00 72.44 171 ASN A CA 1
ATOM 1355 C C . ASN A 1 171 ? -28.690 9.698 8.677 1.00 72.44 171 ASN A C 1
ATOM 1357 O O . ASN A 1 171 ? -29.440 10.647 8.466 1.00 72.44 171 ASN A O 1
ATOM 1361 N N . ILE A 1 172 ? -28.075 9.050 7.677 1.00 64.69 172 ILE A N 1
ATOM 1362 C CA . ILE A 1 172 ? -28.129 9.510 6.273 1.00 64.69 172 ILE A CA 1
ATOM 1363 C C . ILE A 1 172 ? -28.931 8.553 5.379 1.00 64.69 172 ILE A C 1
ATOM 1365 O O . ILE A 1 172 ? -29.536 8.995 4.406 1.00 64.69 172 ILE A O 1
ATOM 1369 N N . SER A 1 173 ? -28.999 7.255 5.692 1.00 57.88 173 SER A N 1
ATOM 1370 C CA . SER A 1 173 ? -29.893 6.311 4.999 1.00 57.88 173 SER A CA 1
ATOM 1371 C C . SER A 1 173 ? -30.024 4.981 5.749 1.00 57.88 173 SER A C 1
ATOM 1373 O O . SER A 1 173 ? -29.101 4.547 6.436 1.00 57.88 173 SER A O 1
ATOM 1375 N N . ALA A 1 174 ? -31.175 4.313 5.600 1.00 55.09 174 ALA A N 1
ATOM 1376 C CA . ALA A 1 174 ? -31.355 2.926 6.023 1.00 55.09 174 ALA A CA 1
ATOM 1377 C C . ALA A 1 174 ? -30.439 2.034 5.163 1.00 55.09 174 ALA A C 1
ATOM 1379 O O . ALA A 1 174 ? -30.707 1.808 3.982 1.00 55.09 174 ALA A O 1
ATOM 1380 N N . GLY A 1 175 ? -29.302 1.624 5.728 1.00 56.47 175 GLY A N 1
ATOM 1381 C CA . GLY A 1 175 ? -28.203 1.002 4.992 1.00 56.47 175 GLY A CA 1
ATOM 1382 C C . GLY A 1 175 ? -28.622 -0.262 4.244 1.00 56.47 175 GLY A C 1
ATOM 1383 O O . GLY A 1 175 ? -28.992 -1.265 4.848 1.00 56.47 175 GLY A O 1
ATOM 1384 N N . THR A 1 176 ? -28.517 -0.214 2.917 1.00 60.81 176 THR A N 1
ATOM 1385 C CA . THR A 1 176 ? -28.472 -1.408 2.067 1.00 60.81 176 THR A CA 1
ATOM 1386 C C . THR A 1 176 ? -27.013 -1.676 1.704 1.00 60.81 176 THR A C 1
ATOM 1388 O O . THR A 1 176 ? -26.272 -0.740 1.393 1.00 60.81 176 THR A O 1
ATOM 1391 N N . VAL A 1 177 ? -26.599 -2.946 1.736 1.00 65.31 177 VAL A N 1
ATOM 1392 C CA . VAL A 1 177 ? -25.258 -3.383 1.316 1.00 65.31 177 VAL A CA 1
ATOM 1393 C C . VAL A 1 177 ? -25.004 -2.916 -0.115 1.00 65.31 177 VAL A C 1
ATOM 1395 O O . VAL A 1 177 ? -25.771 -3.247 -1.019 1.00 65.31 177 VAL A O 1
ATOM 1398 N N . ASN A 1 178 ? -23.938 -2.145 -0.330 1.00 76.69 178 ASN A N 1
ATOM 1399 C CA . ASN A 1 178 ? -23.557 -1.705 -1.664 1.00 76.69 178 ASN A CA 1
ATOM 1400 C C . ASN A 1 178 ? -22.034 -1.640 -1.823 1.00 76.69 178 ASN A C 1
ATOM 1402 O O . ASN A 1 178 ? -21.298 -1.293 -0.899 1.00 76.69 178 ASN A O 1
ATOM 1406 N N . PHE A 1 179 ? -21.585 -1.949 -3.038 1.00 81.81 179 PHE A N 1
ATOM 1407 C CA . PHE A 1 179 ? -20.177 -1.962 -3.431 1.00 81.81 179 PHE A CA 1
ATOM 1408 C C . PHE A 1 179 ? -19.649 -0.583 -3.847 1.00 81.81 179 PHE A C 1
ATOM 1410 O O . PHE A 1 179 ? -18.482 -0.464 -4.213 1.00 81.81 179 PHE A O 1
ATOM 1417 N N . LYS A 1 180 ? -20.486 0.459 -3.830 1.00 85.50 180 LYS A N 1
ATOM 1418 C CA . LYS A 1 180 ? -20.100 1.809 -4.241 1.00 85.50 180 LYS A CA 1
ATOM 1419 C C . LYS A 1 180 ? -19.242 2.457 -3.158 1.00 85.50 180 LYS A C 1
ATOM 1421 O O . LYS A 1 180 ? -19.503 2.297 -1.965 1.00 85.50 180 LYS A O 1
ATOM 1426 N N . VAL A 1 181 ? -18.226 3.207 -3.562 1.00 83.12 181 VAL A N 1
ATOM 1427 C CA . VAL A 1 181 ? -17.481 4.066 -2.643 1.00 83.12 181 VAL A CA 1
ATOM 1428 C C . VAL A 1 181 ? -18.331 5.298 -2.331 1.00 83.12 181 VAL A C 1
ATOM 1430 O O . VAL A 1 181 ? -18.852 5.956 -3.229 1.00 83.12 181 VAL A O 1
ATOM 1433 N N . GLU A 1 182 ? -18.517 5.577 -1.046 1.00 83.56 182 GLU A N 1
ATOM 1434 C CA . GLU A 1 182 ? -19.382 6.648 -0.544 1.00 83.56 182 GLU A CA 1
ATOM 1435 C C . GLU A 1 182 ? -18.653 7.422 0.553 1.00 83.56 182 GLU A C 1
ATOM 1437 O O . GLU A 1 182 ? -17.672 6.923 1.106 1.00 83.56 182 GLU A O 1
ATOM 1442 N N . ASN A 1 183 ? -19.154 8.613 0.891 1.00 82.31 183 ASN A N 1
ATOM 1443 C CA . ASN A 1 183 ? -18.578 9.504 1.902 1.00 82.31 183 ASN A CA 1
ATOM 1444 C C . ASN A 1 183 ? -18.799 8.965 3.334 1.00 82.31 183 ASN A C 1
ATOM 1446 O O . ASN A 1 183 ? -19.456 9.595 4.161 1.00 82.31 183 ASN A O 1
ATOM 1450 N N . VAL A 1 184 ? -18.271 7.776 3.624 1.00 84.19 184 VAL A N 1
ATOM 1451 C CA . VAL A 1 184 ? -18.359 7.092 4.916 1.00 84.19 184 VAL A CA 1
ATOM 1452 C C . VAL A 1 184 ? -16.991 6.578 5.365 1.00 84.19 184 VAL A C 1
ATOM 1454 O O . VAL A 1 184 ? -16.072 6.386 4.561 1.00 84.19 184 VAL A O 1
ATOM 1457 N N . ALA A 1 185 ? -16.851 6.347 6.671 1.00 88.25 185 ALA A N 1
ATOM 1458 C CA . ALA A 1 185 ? -15.624 5.804 7.236 1.00 88.25 185 ALA A CA 1
ATOM 1459 C C . ALA A 1 185 ? -15.402 4.370 6.734 1.00 88.25 185 ALA A C 1
ATOM 1461 O O . ALA A 1 185 ? -16.206 3.473 6.995 1.00 88.25 185 ALA A O 1
ATOM 1462 N N . THR A 1 186 ? -14.297 4.158 6.023 1.00 90.44 186 THR A N 1
ATOM 1463 C CA . THR A 1 186 ? -13.889 2.837 5.537 1.00 90.44 186 THR A CA 1
ATOM 1464 C C . THR A 1 186 ? -12.620 2.431 6.277 1.00 90.44 186 THR A C 1
ATOM 1466 O O . THR A 1 186 ? -11.576 3.048 6.082 1.00 90.44 186 THR A O 1
ATOM 1469 N N . LEU A 1 187 ? -12.716 1.441 7.168 1.00 92.00 187 LEU A N 1
ATOM 1470 C CA . LEU A 1 187 ? -11.645 1.087 8.105 1.00 92.00 187 LEU A CA 1
ATOM 1471 C C . LEU A 1 187 ? -11.161 -0.350 7.911 1.00 92.00 187 LEU A C 1
ATOM 1473 O O . LEU A 1 187 ? -11.954 -1.261 7.668 1.00 92.00 187 LEU A O 1
ATOM 1477 N N . TRP A 1 188 ? -9.850 -0.537 8.061 1.00 92.25 188 TRP A N 1
ATOM 1478 C CA . TRP A 1 188 ? -9.188 -1.836 8.003 1.00 92.25 188 TRP A CA 1
ATOM 1479 C C . TRP A 1 188 ? -9.007 -2.427 9.398 1.00 92.25 188 TRP A C 1
ATOM 1481 O O . TRP A 1 188 ? -8.545 -1.746 10.315 1.00 92.25 188 TRP A O 1
ATOM 1491 N N . TYR A 1 189 ? -9.272 -3.722 9.526 1.00 93.00 189 TYR A N 1
ATOM 1492 C CA . TYR A 1 189 ? -9.002 -4.508 10.725 1.00 93.00 189 TYR A CA 1
ATOM 1493 C C . TYR A 1 189 ? -8.321 -5.821 10.350 1.00 93.00 189 TYR A C 1
ATOM 1495 O O . TYR A 1 189 ? -8.390 -6.275 9.208 1.00 93.00 189 TYR A O 1
ATOM 1503 N N . LYS A 1 190 ? -7.661 -6.445 11.321 1.00 91.38 190 LYS A N 1
ATOM 1504 C CA . LYS A 1 190 ? -7.096 -7.790 11.187 1.00 91.38 190 LYS A CA 1
ATOM 1505 C C . LYS A 1 190 ? -7.832 -8.744 12.119 1.00 91.38 190 LYS A C 1
ATOM 1507 O O . LYS A 1 190 ? -8.040 -8.406 13.282 1.00 91.38 190 LYS A O 1
ATOM 1512 N N . ILE A 1 191 ? -8.192 -9.926 11.621 1.00 92.19 191 ILE A N 1
ATOM 1513 C CA . ILE A 1 191 ? -8.788 -10.988 12.439 1.00 92.19 191 ILE A CA 1
ATOM 1514 C C . ILE A 1 191 ? -7.696 -11.558 13.350 1.00 92.19 191 ILE A C 1
ATOM 1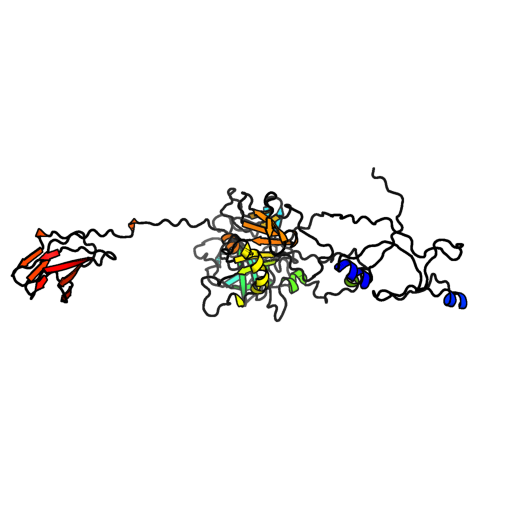516 O O . ILE A 1 191 ? -6.741 -12.168 12.868 1.00 92.19 191 ILE A O 1
ATOM 1520 N N . GLU A 1 192 ? -7.813 -11.348 14.658 1.00 92.06 192 GLU A N 1
ATOM 1521 C CA . GLU A 1 192 ? -6.907 -11.939 15.650 1.00 92.06 192 GLU A CA 1
ATOM 1522 C C . GLU A 1 192 ? -7.323 -13.352 16.029 1.00 92.06 192 GLU A C 1
ATOM 1524 O O . GLU A 1 192 ? -6.464 -14.203 16.236 1.00 92.06 192 GLU A O 1
ATOM 1529 N N . ASP A 1 193 ? -8.630 -13.584 16.137 1.00 93.38 193 ASP A N 1
ATOM 1530 C CA . ASP A 1 193 ? -9.173 -14.858 16.585 1.00 93.38 193 ASP A CA 1
ATOM 1531 C C . ASP A 1 193 ? -10.594 -15.080 16.051 1.00 93.38 193 ASP A C 1
ATOM 1533 O O . ASP A 1 193 ? -11.324 -14.124 15.762 1.00 93.38 193 ASP A O 1
ATOM 1537 N N . ILE A 1 194 ? -10.990 -16.347 15.943 1.00 93.38 194 ILE A N 1
ATOM 1538 C CA . ILE A 1 194 ? -12.350 -16.768 15.595 1.00 93.38 194 ILE A CA 1
ATOM 1539 C C . ILE A 1 194 ? -12.944 -17.441 16.827 1.00 93.38 194 ILE A C 1
ATOM 1541 O O . ILE A 1 194 ? -12.558 -18.547 17.192 1.00 93.38 194 ILE A O 1
ATOM 1545 N N . ILE A 1 195 ? -13.900 -16.768 17.462 1.00 94.94 195 ILE A N 1
ATOM 1546 C CA . ILE A 1 195 ? -14.468 -17.209 18.738 1.00 94.94 195 ILE A CA 1
ATOM 1547 C C . ILE A 1 195 ? -15.451 -18.360 18.522 1.00 94.94 195 ILE A C 1
ATOM 1549 O O . ILE A 1 195 ? -15.434 -19.342 19.261 1.00 94.94 195 ILE A O 1
ATOM 1553 N N . SER A 1 196 ? -16.342 -18.233 17.532 1.00 93.62 196 SER A N 1
ATOM 1554 C CA . SER A 1 196 ? -17.333 -19.264 17.199 1.00 93.62 196 SER A CA 1
ATOM 1555 C C . SER A 1 196 ? -18.034 -18.989 15.863 1.00 93.62 196 SER A C 1
ATOM 1557 O O . SER A 1 196 ? -17.970 -17.877 15.338 1.00 93.62 196 SER A O 1
ATOM 1559 N N . GLY A 1 197 ? -18.755 -19.990 15.351 1.00 91.50 197 GLY A N 1
ATOM 1560 C CA . GLY A 1 197 ? -19.612 -19.861 14.169 1.00 91.50 197 GLY A CA 1
ATOM 1561 C C . GLY A 1 197 ? -18.864 -19.925 12.837 1.00 91.50 197 GLY A C 1
ATOM 1562 O O . GLY A 1 197 ? -17.655 -20.133 12.787 1.00 91.50 197 GLY A O 1
ATOM 1563 N N . THR A 1 198 ? -19.612 -19.778 11.745 1.00 90.56 198 THR A N 1
ATOM 1564 C CA . THR A 1 198 ? -19.074 -19.671 10.377 1.00 90.56 198 THR A CA 1
ATOM 1565 C C . THR A 1 198 ? -19.880 -18.649 9.588 1.00 90.56 198 THR A C 1
ATOM 1567 O O . THR A 1 198 ? -21.048 -18.388 9.905 1.00 90.56 198 THR A O 1
ATOM 1570 N N . LEU A 1 199 ? -19.282 -18.051 8.555 1.00 89.69 199 LEU A N 1
ATOM 1571 C CA . LEU A 1 199 ? -20.007 -17.098 7.719 1.00 89.69 199 LEU A CA 1
ATOM 1572 C C . LEU A 1 199 ? -21.122 -17.828 6.958 1.00 89.69 199 LEU A C 1
ATOM 1574 O O . LEU A 1 199 ? -22.248 -17.334 6.879 1.00 89.69 199 LEU A O 1
ATOM 1578 N N . ALA A 1 200 ? -20.863 -19.062 6.513 1.00 88.31 200 ALA A N 1
ATOM 1579 C CA . ALA A 1 200 ? -21.866 -19.948 5.931 1.00 88.31 200 ALA A CA 1
ATOM 1580 C C . ALA A 1 200 ? -23.046 -20.266 6.870 1.00 88.31 200 ALA A C 1
ATOM 1582 O O . ALA A 1 200 ? -24.136 -20.553 6.378 1.00 88.31 200 ALA A O 1
ATOM 1583 N N . ASN A 1 201 ? -22.891 -20.167 8.191 1.00 89.56 201 ASN A N 1
ATOM 1584 C CA . ASN A 1 201 ? -23.983 -20.339 9.157 1.00 89.56 201 ASN A CA 1
ATOM 1585 C C . ASN A 1 201 ? -24.567 -19.009 9.662 1.00 89.56 201 ASN A C 1
ATOM 1587 O O . ASN A 1 201 ? -25.444 -19.018 10.522 1.00 89.56 201 ASN A O 1
ATOM 1591 N N . ASN A 1 202 ? -24.139 -17.875 9.091 1.00 90.50 202 ASN A N 1
ATOM 1592 C CA . ASN A 1 202 ? -24.655 -16.540 9.399 1.00 90.50 202 ASN A CA 1
ATOM 1593 C C . ASN A 1 202 ? -24.439 -16.099 10.862 1.00 90.50 202 ASN A C 1
ATOM 1595 O O . ASN A 1 202 ? -25.263 -15.373 11.415 1.00 90.50 202 ASN A O 1
ATOM 1599 N N . ASN A 1 203 ? -23.372 -16.574 11.510 1.00 92.44 203 ASN A N 1
ATOM 1600 C CA . ASN A 1 203 ? -23.132 -16.346 12.939 1.00 92.44 203 ASN A CA 1
ATOM 1601 C C . ASN A 1 203 ? -21.642 -16.280 13.319 1.00 92.44 203 ASN A C 1
ATOM 1603 O O . ASN A 1 203 ? -21.278 -16.643 14.437 1.00 92.44 203 ASN A O 1
ATOM 1607 N N . LEU A 1 204 ? -20.774 -15.856 12.399 1.00 93.88 204 LEU A N 1
ATOM 1608 C CA . LEU A 1 204 ? -19.329 -15.856 12.616 1.00 93.88 204 LEU A CA 1
ATOM 1609 C C . LEU A 1 204 ? -18.919 -14.747 13.592 1.00 93.88 204 LEU A C 1
ATOM 1611 O O . LEU A 1 204 ? -18.918 -13.573 13.233 1.00 93.88 204 LEU A O 1
ATOM 1615 N N . LEU A 1 205 ? -18.530 -15.115 14.810 1.00 95.12 205 LEU A N 1
ATOM 1616 C CA . LEU A 1 205 ? -18.029 -14.189 15.821 1.00 95.12 205 LEU A CA 1
ATOM 1617 C C . LEU A 1 205 ? -16.501 -14.134 15.776 1.00 95.12 205 LEU A C 1
ATOM 1619 O O . LEU A 1 205 ? -15.828 -15.129 16.060 1.00 95.12 205 LEU A O 1
ATOM 1623 N N . ILE A 1 206 ? -15.958 -12.957 15.474 1.00 95.44 206 ILE A N 1
ATOM 1624 C CA . ILE A 1 206 ? -14.513 -12.725 15.387 1.00 95.44 206 ILE A CA 1
ATOM 1625 C C . ILE A 1 206 ? -14.034 -11.717 16.426 1.00 95.44 206 ILE A C 1
ATOM 1627 O O . ILE A 1 206 ? -14.782 -10.833 16.854 1.00 95.44 206 ILE A O 1
ATOM 1631 N N . LYS A 1 207 ? -12.754 -11.834 16.783 1.00 95.56 207 LYS A N 1
ATOM 1632 C CA . LYS A 1 207 ? -12.004 -10.819 17.518 1.00 95.56 207 LYS A CA 1
ATOM 1633 C C . LYS A 1 207 ? -11.067 -10.083 16.560 1.00 95.56 207 LYS A C 1
ATOM 1635 O O . LYS A 1 207 ? -10.304 -10.717 15.831 1.00 95.56 207 LYS A O 1
ATOM 1640 N N . VAL A 1 208 ? -11.111 -8.756 16.574 1.00 93.88 208 VAL A N 1
ATOM 1641 C CA . VAL A 1 208 ? -10.274 -7.880 15.744 1.00 93.88 208 VAL A CA 1
ATOM 1642 C C . VAL A 1 208 ? -9.132 -7.235 16.534 1.00 93.88 208 VAL A C 1
ATOM 1644 O O . VAL A 1 208 ? -9.134 -7.201 17.762 1.00 93.88 208 VAL A O 1
ATOM 1647 N N . ASP A 1 209 ? -8.168 -6.680 15.803 1.00 90.75 209 ASP A N 1
ATOM 1648 C CA . ASP A 1 209 ? -6.915 -6.100 16.302 1.00 90.75 209 ASP A CA 1
ATOM 1649 C C . ASP A 1 209 ? -7.030 -4.748 17.026 1.00 90.75 209 ASP A C 1
ATOM 1651 O O . ASP A 1 209 ? -6.030 -4.244 17.542 1.00 90.75 209 ASP A O 1
ATOM 1655 N N . ARG A 1 210 ? -8.201 -4.104 17.015 1.00 89.44 210 ARG A N 1
ATOM 1656 C CA . ARG A 1 210 ? -8.421 -2.801 17.663 1.00 89.44 210 ARG A CA 1
ATOM 1657 C C . ARG A 1 210 ? -9.879 -2.584 18.041 1.00 89.44 210 ARG A C 1
ATOM 1659 O O . ARG A 1 210 ? -10.762 -3.286 17.558 1.00 89.44 210 ARG A O 1
ATOM 1666 N N . ASN A 1 211 ? -10.119 -1.561 18.858 1.00 92.12 211 ASN A N 1
ATOM 1667 C CA . ASN A 1 211 ? -11.467 -1.183 19.252 1.00 92.12 211 ASN A CA 1
ATOM 1668 C C . ASN A 1 211 ? -12.310 -0.771 18.038 1.00 92.12 211 ASN A C 1
ATOM 1670 O O . ASN A 1 211 ? -11.899 0.046 17.212 1.00 92.12 211 ASN A O 1
ATOM 1674 N N . LEU A 1 212 ? -13.513 -1.322 17.976 1.00 92.88 212 LEU A N 1
ATOM 1675 C CA . LEU A 1 212 ? -14.552 -0.963 17.028 1.00 92.88 212 LEU A CA 1
ATOM 1676 C C . LEU A 1 212 ? -15.230 0.352 17.451 1.00 92.88 212 LEU A C 1
ATOM 1678 O O . LEU A 1 212 ? -15.174 0.720 18.632 1.00 92.88 212 LEU A O 1
ATOM 1682 N N . PRO A 1 213 ? -15.885 1.063 16.513 1.00 90.44 213 PRO A N 1
ATOM 1683 C CA . PRO A 1 213 ? -16.720 2.212 16.845 1.00 90.44 213 PRO A CA 1
ATOM 1684 C C . PRO A 1 213 ? -17.811 1.846 17.860 1.00 90.44 213 PRO A C 1
ATOM 1686 O O . PRO A 1 213 ? -18.160 0.680 18.023 1.00 90.44 213 PRO A O 1
ATOM 1689 N N . ASN A 1 214 ? -18.352 2.840 18.560 1.00 89.88 214 ASN A N 1
ATOM 1690 C CA . ASN A 1 214 ? -19.396 2.625 19.556 1.00 89.88 214 ASN A CA 1
ATOM 1691 C C . ASN A 1 214 ? -20.731 3.185 19.052 1.00 89.88 214 ASN A C 1
ATOM 1693 O O . ASN A 1 214 ? -20.890 4.403 18.964 1.00 89.88 214 ASN A O 1
ATOM 1697 N N . PHE A 1 215 ? -21.684 2.297 18.766 1.00 87.06 215 PHE A N 1
ATOM 1698 C CA . PHE A 1 215 ? -23.035 2.645 18.331 1.00 87.06 215 PHE A CA 1
ATOM 1699 C C . PHE A 1 215 ? -24.102 2.428 19.422 1.00 87.06 215 PHE A C 1
ATOM 1701 O O . PHE A 1 215 ? -25.283 2.416 19.099 1.00 87.06 215 PHE A O 1
ATOM 1708 N N . ASN A 1 216 ? -23.739 2.343 20.714 1.00 84.31 216 ASN A N 1
ATOM 1709 C CA . ASN A 1 216 ? -24.687 2.120 21.830 1.00 84.31 216 ASN A CA 1
ATOM 1710 C C . ASN A 1 216 ? -25.873 3.109 21.870 1.00 84.31 216 ASN A C 1
ATOM 1712 O O . ASN A 1 216 ? -26.938 2.780 22.382 1.00 84.31 216 ASN A O 1
ATOM 1716 N N . ASN A 1 217 ? -25.692 4.330 21.358 1.00 79.94 217 ASN A N 1
ATOM 1717 C CA . ASN A 1 217 ? -26.739 5.358 21.334 1.00 79.94 217 ASN A CA 1
ATOM 1718 C C . ASN A 1 217 ? -27.681 5.240 20.121 1.00 79.94 217 ASN A C 1
ATOM 1720 O O . ASN A 1 217 ? -28.603 6.043 19.983 1.00 79.94 217 ASN A O 1
ATOM 1724 N N . TYR A 1 218 ? -27.442 4.288 19.217 1.00 79.25 218 TYR A N 1
ATOM 1725 C CA . TYR A 1 218 ? -28.309 4.039 18.075 1.00 79.25 218 TYR A CA 1
ATOM 1726 C C . TYR A 1 218 ? -29.533 3.230 18.512 1.00 79.25 218 TYR A C 1
ATOM 1728 O O . TYR A 1 218 ? -29.420 2.092 18.960 1.00 79.25 218 TYR A O 1
ATOM 1736 N N . VAL A 1 219 ? -30.718 3.819 18.350 1.00 68.56 219 VAL A N 1
ATOM 1737 C CA . VAL A 1 219 ? -32.000 3.187 18.672 1.00 68.56 219 VAL A CA 1
ATOM 1738 C C . VAL A 1 219 ? -32.820 3.150 17.383 1.00 68.56 219 VAL A C 1
ATOM 1740 O O . VAL A 1 219 ? -33.415 4.150 16.988 1.00 68.56 219 VAL A O 1
ATOM 1743 N N . GLY A 1 220 ? -32.790 2.027 16.667 1.00 71.19 220 GLY A N 1
ATOM 1744 C CA . GLY A 1 220 ? -33.430 1.904 15.357 1.00 71.19 220 GLY A CA 1
ATOM 1745 C C . GLY A 1 220 ? -33.423 0.478 14.806 1.00 71.19 220 GLY A C 1
ATOM 1746 O O . GLY A 1 220 ? -32.960 -0.451 15.462 1.00 71.19 220 GLY A O 1
ATOM 1747 N N . SER A 1 221 ? -33.982 0.308 13.605 1.00 76.69 221 SER A N 1
ATOM 1748 C CA . SER A 1 221 ? -33.953 -0.962 12.860 1.00 76.69 221 SER A CA 1
ATOM 1749 C C . SER A 1 221 ? -32.507 -1.401 12.577 1.00 76.69 221 SER A C 1
ATOM 1751 O O . SER A 1 221 ? -31.651 -0.530 12.441 1.00 76.69 221 SER A O 1
ATOM 1753 N N . PRO A 1 222 ? -32.214 -2.707 12.410 1.00 77.38 222 PRO A N 1
ATOM 1754 C CA . PRO A 1 222 ? -30.899 -3.163 11.963 1.00 77.38 222 PRO A CA 1
ATOM 1755 C C . PRO A 1 222 ? -30.418 -2.394 10.729 1.00 77.38 222 PRO A C 1
ATOM 1757 O O . PRO A 1 222 ? -31.143 -2.285 9.736 1.00 77.38 222 PRO A O 1
ATOM 1760 N N . ILE A 1 223 ? -29.199 -1.859 10.803 1.00 84.50 223 ILE A N 1
ATOM 1761 C CA . ILE A 1 223 ? -28.506 -1.219 9.684 1.00 84.50 223 ILE A CA 1
ATOM 1762 C C . ILE A 1 223 ? -27.232 -2.012 9.427 1.00 84.50 223 ILE A C 1
ATOM 1764 O O . ILE A 1 223 ? -26.447 -2.276 10.339 1.00 84.50 223 ILE A O 1
ATOM 1768 N N . TYR A 1 224 ? -27.005 -2.360 8.164 1.00 87.50 224 TYR A N 1
ATOM 1769 C CA . TYR A 1 224 ? -25.895 -3.219 7.782 1.00 87.50 224 TYR A CA 1
ATOM 1770 C C . TYR A 1 224 ? -24.752 -2.427 7.148 1.00 87.50 224 TYR A C 1
ATOM 1772 O O . TYR A 1 224 ? -24.955 -1.631 6.230 1.00 87.50 224 TYR A O 1
ATOM 1780 N N . SER A 1 225 ? -23.535 -2.681 7.624 1.00 89.25 225 SER A N 1
ATOM 1781 C CA . SER A 1 225 ? -22.285 -2.215 7.015 1.00 89.25 225 SER A CA 1
ATOM 1782 C C . SER A 1 225 ? -21.703 -3.305 6.124 1.00 89.25 225 SER A C 1
ATOM 1784 O O . SER A 1 225 ? -21.724 -4.481 6.487 1.00 89.25 225 SER A O 1
ATOM 1786 N N . SER A 1 226 ? -21.173 -2.920 4.962 1.00 89.56 226 SER A N 1
ATOM 1787 C CA . SER A 1 226 ? -20.578 -3.870 4.009 1.00 89.56 226 SER A CA 1
ATOM 1788 C C . SER A 1 226 ? -19.171 -4.258 4.465 1.00 89.56 226 SER A C 1
ATOM 1790 O O . SER A 1 226 ? -18.395 -3.384 4.865 1.00 89.56 226 SER A O 1
ATOM 1792 N N . VAL A 1 227 ? -18.846 -5.550 4.410 1.00 91.31 227 VAL A N 1
ATOM 1793 C CA . VAL A 1 227 ? -17.555 -6.090 4.850 1.00 91.31 227 VAL A CA 1
ATOM 1794 C C . VAL A 1 227 ? -16.904 -6.871 3.714 1.00 91.31 227 VAL A C 1
ATOM 1796 O O . VAL A 1 227 ? -17.492 -7.801 3.167 1.00 91.31 227 VAL A O 1
ATOM 1799 N N . PHE A 1 228 ? -15.659 -6.517 3.407 1.00 90.94 228 PHE A N 1
ATOM 1800 C CA . PHE A 1 228 ? -14.816 -7.215 2.439 1.00 90.94 228 PHE A CA 1
ATOM 1801 C C . PHE A 1 228 ? -13.674 -7.906 3.161 1.00 90.94 228 PHE A C 1
ATOM 1803 O O . PHE A 1 228 ? -13.028 -7.301 4.015 1.00 90.94 228 PHE A O 1
ATOM 1810 N N . ILE A 1 229 ? -13.398 -9.154 2.802 1.00 91.62 229 ILE A N 1
ATOM 1811 C CA . ILE A 1 229 ? -12.369 -9.963 3.452 1.00 91.62 229 ILE A CA 1
ATOM 1812 C C . ILE A 1 229 ? -11.259 -10.236 2.449 1.00 91.62 229 ILE A C 1
ATOM 1814 O O . ILE A 1 229 ? -11.485 -10.815 1.387 1.00 91.62 229 ILE A O 1
ATOM 1818 N N . TYR A 1 230 ? -10.053 -9.826 2.807 1.00 90.44 230 TYR A N 1
ATOM 1819 C CA . TYR A 1 230 ? -8.837 -9.957 2.027 1.00 90.44 230 TYR A CA 1
ATOM 1820 C C . TYR A 1 230 ? -7.929 -11.027 2.636 1.00 90.44 230 TYR A C 1
ATOM 1822 O O . TYR A 1 230 ? -7.877 -11.178 3.862 1.00 90.44 230 TYR A O 1
ATOM 1830 N N . PRO A 1 231 ? -7.198 -11.772 1.794 1.00 86.94 231 PRO A N 1
ATOM 1831 C CA . PRO A 1 231 ? -6.337 -12.852 2.249 1.00 86.94 231 PRO A CA 1
ATOM 1832 C C . PRO A 1 231 ? -5.242 -12.346 3.192 1.00 86.94 231 PRO A C 1
ATOM 1834 O O . PRO A 1 231 ? -4.610 -11.313 2.960 1.00 86.94 231 PRO A O 1
ATOM 1837 N N . ASN A 1 232 ? -4.984 -13.122 4.237 1.00 78.19 232 ASN A N 1
ATOM 1838 C CA . ASN A 1 232 ? -3.873 -12.913 5.151 1.00 78.19 232 ASN A CA 1
ATOM 1839 C C . ASN A 1 232 ? -2.517 -12.908 4.420 1.00 78.19 232 ASN A C 1
ATOM 1841 O O . ASN A 1 232 ? -2.216 -13.798 3.621 1.00 78.19 232 ASN A O 1
ATOM 1845 N N . SER A 1 233 ? -1.652 -11.952 4.766 1.00 63.66 233 SER A N 1
ATOM 1846 C CA . SER A 1 233 ? -0.212 -12.068 4.540 1.00 63.66 233 SER A CA 1
ATOM 1847 C C . SER A 1 233 ? 0.415 -12.855 5.698 1.00 63.66 233 SER A C 1
ATOM 1849 O O . SER A 1 233 ? 0.868 -12.271 6.692 1.00 63.66 233 SER A O 1
ATOM 1851 N N . ASN A 1 234 ? 0.403 -14.186 5.620 1.00 53.16 234 ASN A N 1
ATOM 1852 C CA . ASN A 1 234 ? 1.052 -14.979 6.657 1.00 53.16 234 ASN A CA 1
ATOM 1853 C C . ASN A 1 234 ? 2.578 -14.790 6.643 1.00 53.16 234 ASN A C 1
ATOM 1855 O O . ASN A 1 234 ? 3.185 -14.324 5.681 1.00 53.16 234 ASN A O 1
ATOM 1859 N N . ASN A 1 235 ? 3.179 -15.085 7.795 1.00 47.84 235 ASN A N 1
ATOM 1860 C CA . ASN A 1 235 ? 4.590 -14.904 8.107 1.00 47.84 235 ASN A CA 1
ATOM 1861 C C . ASN A 1 235 ? 5.505 -15.515 7.025 1.00 47.84 235 ASN A C 1
ATOM 1863 O O . ASN A 1 235 ? 5.572 -16.740 6.907 1.00 47.84 235 ASN A O 1
ATOM 1867 N N . ARG A 1 236 ? 6.278 -14.676 6.313 1.00 48.62 236 ARG A N 1
ATOM 1868 C CA . ARG A 1 236 ? 7.227 -15.076 5.248 1.00 48.62 236 ARG A CA 1
ATOM 1869 C C . ARG A 1 236 ? 8.239 -16.153 5.682 1.00 48.62 236 ARG A C 1
ATOM 1871 O O . ARG A 1 236 ? 8.859 -16.780 4.834 1.00 48.62 236 ARG A O 1
ATOM 1878 N N . LEU A 1 237 ? 8.397 -16.378 6.989 1.00 43.69 237 LEU A N 1
ATOM 1879 C CA . LEU A 1 237 ? 9.264 -17.410 7.562 1.00 43.69 237 LEU A CA 1
ATOM 1880 C C . LEU A 1 237 ? 8.672 -18.835 7.537 1.00 43.69 237 LEU A C 1
ATOM 1882 O O . LEU A 1 237 ? 9.428 -19.781 7.726 1.00 43.69 237 LEU A O 1
ATOM 1886 N N . VAL A 1 238 ? 7.354 -19.011 7.349 1.00 43.84 238 VAL A N 1
ATOM 1887 C CA . VAL A 1 238 ? 6.685 -20.332 7.469 1.00 43.84 238 VAL A CA 1
ATOM 1888 C C . VAL A 1 238 ? 5.713 -20.621 6.318 1.00 43.84 238 VAL A C 1
ATOM 1890 O O . VAL A 1 238 ? 5.595 -21.761 5.881 1.00 43.84 238 VAL A O 1
ATOM 1893 N N . SER A 1 239 ? 5.038 -19.601 5.786 1.00 46.53 239 SER A N 1
ATOM 1894 C CA . SER A 1 239 ? 4.166 -19.709 4.612 1.00 46.53 239 SER A CA 1
ATOM 1895 C C . SER A 1 239 ? 4.080 -18.314 3.998 1.00 46.53 239 SER A C 1
ATOM 1897 O O . SER A 1 239 ? 3.690 -17.408 4.726 1.00 46.53 239 SER A O 1
ATOM 1899 N N . GLY A 1 240 ? 4.463 -18.139 2.729 1.00 56.34 240 GLY A N 1
ATOM 1900 C CA . GLY A 1 240 ? 4.600 -16.847 2.023 1.00 56.34 240 GLY A CA 1
ATOM 1901 C C . GLY A 1 240 ? 3.535 -15.756 2.276 1.00 56.34 240 GLY A C 1
ATOM 1902 O O . GLY A 1 240 ? 2.473 -15.973 2.863 1.00 56.34 240 GLY A O 1
ATOM 1903 N N . ASP A 1 241 ? 3.812 -14.541 1.814 1.00 67.69 241 ASP A N 1
ATOM 1904 C CA . ASP A 1 241 ? 2.861 -13.429 1.938 1.00 67.69 241 ASP A CA 1
ATOM 1905 C C . ASP A 1 241 ? 1.618 -13.615 1.034 1.00 67.69 241 ASP A C 1
ATOM 1907 O O . ASP A 1 241 ? 1.513 -14.569 0.260 1.00 67.69 241 ASP A O 1
ATOM 1911 N N . SER A 1 242 ? 0.632 -12.719 1.142 1.00 74.94 242 SER A N 1
ATOM 1912 C CA . SER A 1 242 ? -0.586 -12.775 0.319 1.00 74.94 242 SER A CA 1
ATOM 1913 C C . SER A 1 242 ? -0.285 -12.556 -1.166 1.00 74.94 242 SER A C 1
ATOM 1915 O O . SER A 1 242 ? -0.995 -13.096 -2.017 1.00 74.94 242 SER A O 1
ATOM 1917 N N . ILE A 1 243 ? 0.790 -11.826 -1.489 1.00 74.25 243 ILE A N 1
ATOM 1918 C CA . ILE A 1 243 ? 1.285 -11.683 -2.860 1.00 74.25 243 ILE A CA 1
ATOM 1919 C C . ILE A 1 243 ? 1.722 -13.043 -3.407 1.00 74.25 243 ILE A C 1
ATOM 1921 O O . ILE A 1 243 ? 1.339 -13.382 -4.515 1.00 74.25 243 ILE A O 1
ATOM 1925 N N . GLN A 1 244 ? 2.438 -13.861 -2.643 1.00 69.50 244 GLN A N 1
ATOM 1926 C CA . GLN A 1 244 ? 2.907 -15.181 -3.071 1.00 69.50 244 GLN A CA 1
ATOM 1927 C C . GLN A 1 244 ? 1.805 -16.246 -3.026 1.00 69.50 244 GLN A C 1
ATOM 1929 O O . GLN A 1 244 ? 1.653 -17.029 -3.959 1.00 69.50 244 GLN A O 1
ATOM 1934 N N . ASN A 1 245 ? 1.016 -16.273 -1.952 1.00 73.00 245 ASN A N 1
ATOM 1935 C CA . ASN A 1 245 ? 0.104 -17.381 -1.659 1.00 73.00 245 ASN A CA 1
ATOM 1936 C C . ASN A 1 245 ? -1.323 -17.184 -2.168 1.00 73.00 245 ASN A C 1
ATOM 1938 O O . ASN A 1 245 ? -2.097 -18.144 -2.171 1.00 73.00 245 ASN A O 1
ATOM 1942 N N . TYR A 1 246 ? -1.691 -15.963 -2.560 1.00 78.12 246 TYR A N 1
ATOM 1943 C CA . TYR A 1 246 ? -3.029 -15.654 -3.057 1.00 78.12 246 TYR A CA 1
ATOM 1944 C C . TYR A 1 246 ? -2.977 -15.016 -4.440 1.00 78.12 246 TYR A C 1
ATOM 1946 O O . TYR A 1 246 ? -3.312 -15.673 -5.422 1.00 78.12 246 TYR A O 1
ATOM 1954 N N . TYR A 1 247 ? -2.484 -13.780 -4.537 1.00 78.12 247 TYR A N 1
ATOM 1955 C CA . TYR A 1 247 ? -2.454 -13.039 -5.804 1.00 78.12 247 TYR A CA 1
ATOM 1956 C C . TYR A 1 247 ? -1.481 -13.659 -6.817 1.00 78.12 247 TYR A C 1
ATOM 1958 O O . TYR A 1 247 ? -1.683 -13.560 -8.023 1.00 78.12 247 TYR A O 1
ATOM 1966 N N . GLY A 1 248 ? -0.450 -14.336 -6.310 1.00 67.19 248 GLY A N 1
ATOM 1967 C CA . GLY A 1 248 ? 0.573 -15.044 -7.065 1.00 67.19 248 GLY A CA 1
ATOM 1968 C C . GLY A 1 248 ? 0.468 -16.574 -6.996 1.00 67.19 248 GLY A C 1
ATOM 1969 O O . GLY A 1 248 ? 1.346 -17.266 -7.505 1.00 67.19 248 GLY A O 1
ATOM 1970 N N . LYS A 1 249 ? -0.594 -17.118 -6.377 1.00 65.06 249 LYS A N 1
ATOM 1971 C CA . LYS A 1 249 ? -0.764 -18.559 -6.104 1.00 65.06 249 LYS A CA 1
ATOM 1972 C C . LYS A 1 249 ? -0.622 -19.480 -7.325 1.00 65.06 249 LYS A C 1
ATOM 1974 O O . LYS A 1 249 ? -0.074 -20.569 -7.158 1.00 65.06 249 LYS A O 1
ATOM 1979 N N . PRO A 1 250 ? -1.081 -19.115 -8.537 1.00 58.19 250 PRO A N 1
ATOM 1980 C CA . PRO A 1 250 ? -0.879 -19.967 -9.707 1.00 58.19 250 PRO A CA 1
ATOM 1981 C C . PRO A 1 250 ? 0.598 -20.093 -10.139 1.00 58.19 250 PRO A C 1
ATOM 1983 O O . PRO A 1 250 ? 0.878 -20.825 -11.082 1.00 58.19 250 PRO A O 1
ATOM 1986 N N . TYR A 1 251 ? 1.539 -19.400 -9.478 1.00 55.56 251 TYR A N 1
ATOM 1987 C CA . TYR A 1 251 ? 2.879 -19.106 -10.000 1.00 55.56 251 TYR A CA 1
ATOM 1988 C C . TYR A 1 251 ? 4.032 -19.457 -9.028 1.00 55.56 251 TYR A C 1
ATOM 1990 O O . TYR A 1 251 ? 5.109 -18.870 -9.103 1.00 55.56 251 TYR A O 1
ATOM 1998 N N . ILE A 1 252 ? 3.827 -20.417 -8.111 1.00 49.19 252 ILE A N 1
ATOM 1999 C CA . ILE A 1 252 ? 4.858 -20.970 -7.193 1.00 49.19 252 ILE A CA 1
ATOM 2000 C C . ILE A 1 252 ? 5.690 -22.113 -7.817 1.00 49.19 252 ILE A C 1
ATOM 2002 O O . ILE A 1 252 ? 6.225 -22.960 -7.105 1.00 49.19 252 ILE A O 1
ATOM 2006 N N . THR A 1 253 ? 5.809 -22.168 -9.145 1.00 44.59 253 THR A N 1
ATOM 2007 C CA . THR A 1 253 ? 6.761 -23.077 -9.803 1.00 44.59 253 THR A CA 1
ATOM 2008 C C . THR A 1 253 ? 8.138 -22.428 -9.883 1.00 44.59 253 THR A C 1
ATOM 2010 O O . THR A 1 253 ? 8.244 -21.232 -10.157 1.00 44.59 253 THR A O 1
ATOM 2013 N N . ASP A 1 254 ? 9.186 -23.220 -9.648 1.00 43.66 254 ASP A N 1
ATOM 2014 C CA . ASP A 1 254 ? 10.580 -22.782 -9.691 1.00 43.66 254 ASP A CA 1
ATOM 2015 C C . ASP A 1 254 ? 10.886 -21.981 -10.967 1.00 43.66 254 ASP A C 1
ATOM 2017 O O . ASP A 1 254 ? 10.588 -22.390 -12.088 1.00 43.66 254 ASP A O 1
ATOM 2021 N N . PHE A 1 255 ? 11.455 -20.797 -10.757 1.00 44.91 255 PHE A N 1
ATOM 2022 C CA . PHE A 1 255 ? 11.527 -19.659 -11.676 1.00 44.91 255 PHE A CA 1
ATOM 2023 C C . PHE A 1 255 ? 12.510 -19.807 -12.849 1.00 44.91 255 PHE A C 1
ATOM 2025 O O . PHE A 1 255 ? 13.268 -18.889 -13.167 1.00 44.91 255 PHE A O 1
ATOM 2032 N N . VAL A 1 256 ? 12.532 -20.957 -13.514 1.00 42.81 256 VAL A N 1
ATOM 2033 C CA . VAL A 1 256 ? 13.381 -21.151 -14.690 1.00 42.81 256 VAL A CA 1
ATOM 2034 C C . VAL A 1 256 ? 12.694 -22.064 -15.691 1.00 42.81 256 VAL A C 1
ATOM 2036 O O . VAL A 1 256 ? 13.031 -23.235 -15.833 1.00 42.81 256 VAL A O 1
ATOM 2039 N N . ASP A 1 257 ? 11.724 -21.507 -16.413 1.00 45.19 257 ASP A N 1
ATOM 2040 C CA . ASP A 1 257 ? 11.358 -22.107 -17.687 1.00 45.19 257 ASP A CA 1
ATOM 2041 C C . ASP A 1 257 ? 12.562 -21.964 -18.634 1.00 45.19 257 ASP A C 1
ATOM 2043 O O . ASP A 1 257 ? 13.113 -20.874 -18.837 1.00 45.19 257 ASP A O 1
ATOM 2047 N N . GLU A 1 258 ? 13.028 -23.094 -19.162 1.00 46.03 258 GLU A N 1
ATOM 2048 C CA . GLU A 1 258 ? 14.175 -23.166 -20.064 1.00 46.03 258 GLU A CA 1
ATOM 2049 C C . GLU A 1 258 ? 13.932 -22.295 -21.309 1.00 46.03 258 GLU A C 1
ATOM 2051 O O . GLU A 1 258 ? 14.878 -21.743 -21.877 1.00 46.03 258 GLU A O 1
ATOM 2056 N N . SER A 1 259 ? 12.667 -22.082 -21.690 1.00 47.88 259 SER A N 1
ATOM 2057 C CA . SER A 1 259 ? 12.234 -21.174 -22.760 1.00 47.88 259 SER A CA 1
ATOM 2058 C C . SER A 1 259 ? 12.728 -19.727 -22.564 1.00 47.88 259 SER A C 1
ATOM 2060 O O . SER A 1 259 ? 13.197 -19.104 -23.525 1.00 47.88 259 SER A O 1
ATOM 2062 N N . VAL A 1 260 ? 12.750 -19.232 -21.317 1.00 48.00 260 VAL A N 1
ATOM 2063 C CA . VAL A 1 260 ? 13.177 -17.872 -20.933 1.00 48.00 260 VAL A CA 1
ATOM 2064 C C . VAL A 1 260 ? 14.699 -17.728 -20.981 1.00 48.00 260 VAL A C 1
ATOM 2066 O O . VAL A 1 260 ? 15.218 -16.719 -21.456 1.00 48.00 260 VAL A O 1
ATOM 2069 N N . LEU A 1 261 ? 15.442 -18.754 -20.554 1.00 46.75 261 LEU A N 1
ATOM 2070 C CA . LEU A 1 261 ? 16.910 -18.772 -20.658 1.00 46.75 261 LEU A CA 1
ATOM 2071 C C . LEU A 1 261 ? 17.397 -18.982 -22.096 1.00 46.75 261 LEU A C 1
ATOM 2073 O O . LEU A 1 261 ? 18.517 -18.605 -22.461 1.00 46.75 261 LEU A O 1
ATOM 2077 N N . THR A 1 262 ? 16.577 -19.631 -22.920 1.00 49.81 262 THR A N 1
ATOM 2078 C CA . THR A 1 262 ? 16.983 -20.062 -24.252 1.00 49.81 262 THR A CA 1
ATOM 2079 C C . THR A 1 262 ? 16.547 -19.139 -25.382 1.00 49.81 262 THR A C 1
ATOM 2081 O O . THR A 1 262 ? 17.061 -19.331 -26.490 1.00 49.81 262 THR A O 1
ATOM 2084 N N . PHE A 1 263 ? 15.716 -18.127 -25.098 1.00 50.31 263 PHE A N 1
ATOM 2085 C CA . PHE A 1 263 ? 15.141 -17.169 -26.056 1.00 50.31 263 PHE A CA 1
ATOM 2086 C C . PHE A 1 263 ? 14.369 -17.831 -27.215 1.00 50.31 263 PHE A C 1
ATOM 2088 O O . PHE A 1 263 ? 14.182 -17.202 -28.256 1.00 50.31 263 PHE A O 1
ATOM 2095 N N . LEU A 1 264 ? 13.947 -19.098 -27.076 1.00 45.34 264 LEU A N 1
ATOM 2096 C CA . LEU A 1 264 ? 13.116 -19.753 -28.098 1.00 45.34 264 LEU A CA 1
ATOM 2097 C C . LEU A 1 264 ? 11.723 -19.130 -28.164 1.00 45.34 264 LEU A C 1
ATOM 2099 O O . LEU A 1 264 ? 11.166 -18.998 -29.248 1.00 45.34 264 LEU A O 1
ATOM 2103 N N . GLU A 1 265 ? 11.199 -18.721 -27.014 1.00 44.31 265 GLU A N 1
ATOM 2104 C CA . GLU A 1 265 ? 9.919 -18.037 -26.894 1.00 44.31 265 GLU A CA 1
ATOM 2105 C C . GLU A 1 265 ? 10.173 -16.557 -26.604 1.00 44.31 265 GLU A C 1
ATOM 2107 O O . GLU A 1 265 ? 9.951 -16.052 -25.511 1.00 44.31 265 GLU A O 1
ATOM 2112 N N . ASN A 1 266 ? 10.691 -15.842 -27.602 1.00 42.34 266 ASN A N 1
ATOM 2113 C CA . ASN A 1 266 ? 10.900 -14.390 -27.533 1.00 42.34 266 ASN A CA 1
ATOM 2114 C C . ASN A 1 266 ? 9.592 -13.573 -27.612 1.00 42.34 266 ASN A C 1
ATOM 2116 O O . ASN A 1 266 ? 9.639 -12.342 -27.573 1.00 42.34 266 ASN A O 1
ATOM 2120 N N . CYS A 1 267 ? 8.452 -14.250 -27.763 1.00 43.28 267 CYS A N 1
ATOM 2121 C CA . CYS A 1 267 ? 7.107 -13.686 -27.808 1.00 43.28 267 CYS A CA 1
ATOM 2122 C C . CYS A 1 267 ? 6.266 -14.001 -26.564 1.00 43.28 267 CYS A C 1
ATOM 2124 O O . CYS A 1 267 ? 5.204 -13.400 -26.406 1.00 43.28 267 CYS A O 1
ATOM 2126 N N . ASN A 1 268 ? 6.727 -14.889 -25.675 1.00 38.22 268 ASN A N 1
ATOM 2127 C CA . ASN A 1 268 ? 6.046 -15.126 -24.411 1.00 38.22 268 ASN A CA 1
ATOM 2128 C C . ASN A 1 268 ? 6.541 -14.094 -23.401 1.00 38.22 268 ASN A C 1
ATOM 2130 O O . ASN A 1 268 ? 7.429 -14.346 -22.584 1.00 38.22 268 ASN A O 1
ATOM 2134 N N . CYS A 1 269 ? 5.922 -12.910 -23.457 1.00 44.31 269 CYS A N 1
ATOM 2135 C CA . CYS A 1 269 ? 5.751 -12.126 -22.246 1.00 44.31 269 CYS A CA 1
ATOM 2136 C C . CYS A 1 269 ? 5.182 -13.069 -21.180 1.00 44.31 269 CYS A C 1
ATOM 2138 O O . CYS A 1 269 ? 4.330 -13.903 -21.489 1.00 44.31 269 CYS A O 1
ATOM 2140 N N . SER A 1 270 ? 5.684 -12.978 -19.947 1.00 47.19 270 SER A N 1
ATOM 2141 C CA . SER A 1 270 ? 5.120 -13.712 -18.814 1.00 47.19 270 SER A CA 1
ATOM 2142 C C . SER A 1 270 ? 3.594 -13.589 -18.888 1.00 47.19 270 SER A C 1
ATOM 2144 O O . SER A 1 270 ? 3.068 -12.502 -18.662 1.00 47.19 270 SER A O 1
ATOM 2146 N N . THR A 1 271 ? 2.874 -14.665 -19.235 1.00 49.22 271 THR A N 1
ATOM 2147 C CA . THR A 1 271 ? 1.406 -14.680 -19.446 1.00 49.22 271 THR A CA 1
ATOM 2148 C C . THR A 1 271 ? 0.634 -14.525 -18.130 1.00 49.22 271 THR A C 1
ATOM 2150 O O . THR A 1 271 ? -0.507 -14.952 -17.988 1.00 49.22 271 THR A O 1
ATOM 2153 N N . VAL A 1 272 ? 1.310 -13.980 -17.127 1.00 58.28 272 VAL A N 1
ATOM 2154 C CA . VAL A 1 272 ? 1.031 -14.062 -15.708 1.00 58.28 272 VAL A CA 1
ATOM 2155 C C . VAL A 1 272 ? 0.822 -12.643 -15.222 1.00 58.28 272 VAL A C 1
ATOM 2157 O O . VAL A 1 272 ? 1.767 -11.862 -15.082 1.00 58.28 272 VAL A O 1
ATOM 2160 N N . ASP A 1 273 ? -0.444 -12.325 -14.999 1.00 65.56 273 ASP A N 1
ATOM 2161 C CA . ASP A 1 273 ? -0.900 -10.992 -14.661 1.00 65.56 273 ASP A CA 1
ATOM 2162 C C . ASP A 1 273 ? -1.197 -10.901 -13.158 1.00 65.56 273 ASP A C 1
ATOM 2164 O O . ASP A 1 273 ? -2.112 -11.563 -12.671 1.00 65.56 273 ASP A O 1
ATOM 2168 N N . VAL A 1 274 ? -0.419 -10.114 -12.400 1.00 73.94 274 VAL A N 1
ATOM 2169 C CA . VAL A 1 274 ? -0.692 -9.874 -10.969 1.00 73.94 274 VAL A CA 1
ATOM 2170 C C . VAL A 1 274 ? -1.624 -8.667 -10.846 1.00 73.94 274 VAL A C 1
ATOM 2172 O O . VAL A 1 274 ? -1.210 -7.540 -11.129 1.00 73.94 274 VAL A O 1
ATOM 2175 N N . PRO A 1 275 ? -2.879 -8.835 -10.407 1.00 77.88 275 PRO A N 1
ATOM 2176 C CA . PRO A 1 275 ? -3.896 -7.805 -10.604 1.00 77.88 275 PRO A CA 1
ATOM 2177 C C . PRO A 1 275 ? -3.836 -6.655 -9.581 1.00 77.88 275 PRO A C 1
ATOM 2179 O O . PRO A 1 275 ? -4.655 -5.737 -9.635 1.00 77.88 275 PRO A O 1
ATOM 2182 N N . VAL A 1 276 ? -2.877 -6.683 -8.650 1.00 81.88 276 VAL A N 1
ATOM 2183 C CA . VAL A 1 276 ? -2.734 -5.720 -7.548 1.00 81.88 276 VAL A CA 1
ATOM 2184 C C . VAL A 1 276 ? -1.311 -5.168 -7.466 1.00 81.88 276 VAL A C 1
ATOM 2186 O O . VAL A 1 276 ? -0.344 -5.844 -7.813 1.00 81.88 276 VAL A O 1
ATOM 2189 N N . TRP A 1 277 ? -1.188 -3.933 -6.981 1.00 82.69 277 TRP A N 1
ATOM 2190 C CA . TRP A 1 277 ? 0.093 -3.325 -6.613 1.00 82.69 277 TRP A CA 1
ATOM 2191 C C . TRP A 1 277 ? 0.293 -3.422 -5.105 1.00 82.69 277 TRP A C 1
ATOM 2193 O O . TRP A 1 277 ? -0.676 -3.454 -4.346 1.00 82.69 277 TRP A O 1
ATOM 2203 N N . ASN A 1 278 ? 1.551 -3.456 -4.674 1.00 81.69 278 ASN A N 1
ATOM 2204 C CA . ASN A 1 278 ? 1.891 -3.472 -3.260 1.00 81.69 278 ASN A CA 1
ATOM 2205 C C . ASN A 1 278 ? 2.262 -2.067 -2.790 1.00 81.69 278 ASN A C 1
ATOM 2207 O O . ASN A 1 278 ? 2.850 -1.292 -3.545 1.00 81.69 278 ASN A O 1
ATOM 2211 N N . MET A 1 279 ? 1.963 -1.765 -1.531 1.00 85.25 279 MET A N 1
ATOM 2212 C CA . MET A 1 279 ? 2.376 -0.534 -0.876 1.00 85.25 279 MET A CA 1
ATOM 2213 C C . MET A 1 279 ? 3.168 -0.869 0.383 1.00 85.25 279 MET A C 1
ATOM 2215 O O . MET A 1 279 ? 2.670 -1.521 1.299 1.00 85.25 279 MET A O 1
ATOM 2219 N N . SER A 1 280 ? 4.391 -0.358 0.447 1.00 85.38 280 SER A N 1
ATOM 2220 C CA . SER A 1 280 ? 5.287 -0.505 1.587 1.00 85.38 280 SER A CA 1
ATOM 2221 C C . SER A 1 280 ? 5.516 0.856 2.232 1.00 85.38 280 SER A C 1
ATOM 2223 O O . SER A 1 280 ? 6.095 1.746 1.614 1.00 85.38 280 SER A O 1
ATOM 2225 N N . ILE A 1 281 ? 5.075 1.025 3.482 1.00 87.12 281 ILE A N 1
ATOM 2226 C CA . ILE A 1 281 ? 5.380 2.226 4.271 1.00 87.12 281 ILE A CA 1
ATOM 2227 C C . ILE A 1 281 ? 6.682 1.986 5.019 1.00 87.12 281 ILE A C 1
ATOM 2229 O O . ILE A 1 281 ? 6.767 1.121 5.897 1.00 87.12 281 ILE A O 1
ATOM 2233 N N . VAL A 1 282 ? 7.698 2.751 4.651 1.00 86.38 282 VAL A N 1
ATOM 2234 C CA . VAL A 1 282 ? 9.030 2.682 5.225 1.00 86.38 282 VAL A CA 1
ATOM 2235 C C . VAL A 1 282 ? 9.211 3.836 6.198 1.00 86.38 282 VAL A C 1
ATOM 2237 O O . VAL A 1 282 ? 8.881 4.981 5.894 1.00 86.38 282 VAL A O 1
ATOM 2240 N N . PHE A 1 283 ? 9.724 3.521 7.380 1.00 84.56 283 PHE A N 1
ATOM 2241 C CA . PHE A 1 283 ? 9.950 4.473 8.459 1.00 84.56 283 PHE A CA 1
ATOM 2242 C C . PHE A 1 283 ? 11.456 4.666 8.631 1.00 84.56 283 PHE A C 1
ATOM 2244 O O . PHE A 1 283 ? 12.217 3.707 8.485 1.00 84.56 283 PHE A O 1
ATOM 2251 N N . THR A 1 284 ? 11.889 5.881 8.964 1.00 81.50 284 THR A N 1
ATOM 2252 C CA . THR A 1 284 ? 13.299 6.171 9.292 1.00 81.50 284 THR A CA 1
ATOM 2253 C C . THR A 1 284 ? 13.527 6.464 10.764 1.00 81.50 284 THR A C 1
ATOM 2255 O O . THR A 1 284 ? 14.666 6.539 11.212 1.00 81.50 284 THR A O 1
ATOM 2258 N N . GLU A 1 285 ? 12.445 6.641 11.511 1.00 82.62 285 GLU A N 1
ATOM 2259 C CA . GLU A 1 285 ? 12.435 6.801 12.957 1.00 82.62 285 GLU A CA 1
ATOM 2260 C C . GLU A 1 285 ? 11.332 5.931 13.557 1.00 82.62 285 GLU A C 1
ATOM 2262 O O . GLU A 1 285 ? 10.400 5.510 12.861 1.00 82.62 285 GLU A O 1
ATOM 2267 N N . GLU A 1 286 ? 11.448 5.645 14.850 1.00 82.94 286 GLU A N 1
ATOM 2268 C CA . GLU A 1 286 ? 10.437 4.869 15.556 1.00 82.94 286 GLU A CA 1
ATOM 2269 C C . GLU A 1 286 ? 9.113 5.642 15.609 1.00 82.94 286 GLU A C 1
ATOM 2271 O O . GLU A 1 286 ? 9.081 6.860 15.795 1.00 82.94 286 GLU A O 1
ATOM 2276 N N . ILE A 1 287 ? 8.000 4.930 15.442 1.00 80.25 287 ILE A N 1
ATOM 2277 C CA . ILE A 1 287 ? 6.680 5.558 15.450 1.00 80.25 287 ILE A CA 1
ATOM 2278 C C . ILE A 1 287 ? 6.378 6.040 16.875 1.00 80.25 287 ILE A C 1
ATOM 2280 O O . ILE A 1 287 ? 6.523 5.297 17.847 1.00 80.25 287 ILE A O 1
ATOM 2284 N N . ALA A 1 288 ? 5.916 7.282 17.009 1.00 78.44 288 ALA A N 1
ATOM 2285 C CA . ALA A 1 288 ? 5.489 7.806 18.300 1.00 78.44 288 ALA A CA 1
ATOM 2286 C C . ALA A 1 288 ? 4.367 6.937 18.906 1.00 78.44 288 ALA A C 1
ATOM 2288 O O . ALA A 1 288 ? 3.401 6.585 18.229 1.00 78.44 288 ALA A O 1
ATOM 2289 N N . GLY A 1 289 ? 4.487 6.603 20.195 1.00 75.38 289 GLY A N 1
ATOM 2290 C CA . GLY A 1 289 ? 3.481 5.825 20.929 1.00 75.38 289 GLY A CA 1
ATOM 2291 C C . GLY A 1 289 ? 3.654 4.300 20.889 1.00 75.38 289 GLY A C 1
ATOM 2292 O O . GLY A 1 289 ? 2.784 3.585 21.392 1.00 75.38 289 GLY A O 1
ATOM 2293 N N . VAL A 1 290 ? 4.757 3.782 20.336 1.00 80.12 290 VAL A N 1
ATOM 2294 C CA . VAL A 1 290 ? 5.110 2.355 20.435 1.00 80.12 290 VAL A CA 1
ATOM 2295 C C . VAL A 1 290 ? 5.416 1.996 21.898 1.00 80.12 290 VAL A C 1
ATOM 2297 O O . VAL A 1 290 ? 6.312 2.559 22.520 1.00 80.12 290 VAL A O 1
ATOM 2300 N N . GLN A 1 291 ? 4.629 1.075 22.461 1.00 81.88 291 GLN A N 1
ATOM 2301 C CA . GLN A 1 291 ? 4.746 0.603 23.846 1.00 81.88 291 GLN A CA 1
ATOM 2302 C C . GLN A 1 291 ? 5.811 -0.496 23.996 1.00 81.88 291 GLN A C 1
ATOM 2304 O O . GLN A 1 291 ? 6.151 -1.187 23.033 1.00 81.88 291 GLN A O 1
ATOM 2309 N N . VAL A 1 292 ? 6.290 -0.712 25.226 1.00 79.31 292 VAL A N 1
ATOM 2310 C CA . VAL A 1 292 ? 7.234 -1.795 25.555 1.00 79.31 292 VAL A CA 1
ATOM 2311 C C . VAL A 1 292 ? 6.611 -3.156 25.214 1.00 79.31 292 VAL A C 1
ATOM 2313 O O . VAL A 1 292 ? 5.556 -3.505 25.736 1.00 79.31 292 VAL A O 1
ATOM 2316 N N . GLY A 1 293 ? 7.267 -3.924 24.339 1.00 77.62 293 GLY A N 1
ATOM 2317 C CA . GLY A 1 293 ? 6.803 -5.239 23.870 1.00 77.62 293 GLY A CA 1
ATOM 2318 C C . GLY A 1 293 ? 6.146 -5.239 22.483 1.00 77.62 293 GLY A C 1
ATOM 2319 O O . GLY A 1 293 ? 5.951 -6.311 21.910 1.00 77.62 293 GLY A O 1
ATOM 2320 N N . ASN A 1 294 ? 5.855 -4.065 21.912 1.00 81.44 294 ASN A N 1
ATOM 2321 C CA . ASN A 1 294 ? 5.440 -3.954 20.513 1.00 81.44 294 ASN A CA 1
ATOM 2322 C C . ASN A 1 294 ? 6.635 -4.114 19.562 1.00 81.44 294 ASN A C 1
ATOM 2324 O O . ASN A 1 294 ? 7.793 -4.049 19.971 1.00 81.44 294 ASN A O 1
ATOM 2328 N N . ARG A 1 295 ? 6.344 -4.351 18.276 1.00 78.94 295 ARG A N 1
ATOM 2329 C CA . ARG A 1 295 ? 7.389 -4.462 17.253 1.00 78.94 295 ARG A CA 1
ATOM 2330 C C . ARG A 1 295 ? 8.046 -3.104 17.017 1.00 78.94 295 ARG A C 1
ATOM 2332 O O . ARG A 1 295 ? 7.334 -2.141 16.754 1.00 78.94 295 ARG A O 1
ATOM 2339 N N . ASN A 1 296 ? 9.373 -3.073 17.043 1.00 81.19 296 ASN A N 1
ATOM 2340 C CA . ASN A 1 296 ? 10.159 -1.892 16.689 1.00 81.19 296 ASN A CA 1
ATOM 2341 C C . ASN A 1 296 ? 10.327 -1.787 15.170 1.00 81.19 296 ASN A C 1
ATOM 2343 O O . ASN A 1 296 ? 10.129 -2.759 14.433 1.00 81.19 296 ASN A O 1
ATOM 2347 N N . ILE A 1 297 ? 10.808 -0.636 14.708 1.00 80.88 297 ILE A N 1
ATOM 2348 C CA . ILE A 1 297 ? 11.094 -0.355 13.298 1.00 80.88 297 ILE A CA 1
ATOM 2349 C C . ILE A 1 297 ? 11.970 -1.420 12.615 1.00 80.88 297 ILE A C 1
ATOM 2351 O O . ILE A 1 297 ? 11.724 -1.790 11.467 1.00 80.88 297 ILE A O 1
ATOM 2355 N N . SER A 1 298 ? 12.948 -1.983 13.334 1.00 78.12 298 SER A N 1
ATOM 2356 C CA . SER A 1 298 ? 13.848 -3.034 12.833 1.00 78.12 298 SER A CA 1
ATOM 2357 C C . SER A 1 298 ? 13.156 -4.380 12.604 1.00 78.12 298 SER A C 1
ATOM 2359 O O . SER A 1 298 ? 13.684 -5.241 11.906 1.00 78.12 298 SER A O 1
ATOM 2361 N N . GLN A 1 299 ? 11.973 -4.571 13.187 1.00 79.31 299 GLN A N 1
ATOM 2362 C CA . GLN A 1 299 ? 11.175 -5.790 13.086 1.00 79.31 299 GLN A CA 1
ATOM 2363 C C . GLN A 1 299 ? 10.052 -5.659 12.047 1.00 79.31 299 GLN A C 1
ATOM 2365 O O . GLN A 1 299 ? 9.327 -6.627 11.794 1.00 79.31 299 GLN A O 1
ATOM 2370 N N . TYR A 1 300 ? 9.879 -4.480 11.440 1.00 77.88 300 TYR A N 1
ATOM 2371 C CA . TYR A 1 300 ? 8.950 -4.289 10.333 1.00 77.88 300 TYR A CA 1
ATOM 2372 C C . TYR A 1 300 ? 9.527 -4.839 9.037 1.00 77.88 300 TYR A C 1
ATOM 2374 O O . TYR A 1 300 ? 10.701 -4.651 8.725 1.00 77.88 300 TYR A O 1
ATOM 2382 N N . TYR A 1 301 ? 8.675 -5.467 8.228 1.00 75.56 301 TYR A N 1
ATOM 2383 C CA . TYR A 1 301 ? 9.081 -5.988 6.923 1.00 75.56 301 TYR A CA 1
ATOM 2384 C C . TYR A 1 301 ? 9.509 -4.883 5.950 1.00 75.56 301 TYR A C 1
ATOM 2386 O O . TYR A 1 301 ? 10.332 -5.131 5.073 1.00 75.56 301 TYR A O 1
ATOM 2394 N N . SER A 1 302 ? 9.011 -3.655 6.131 1.00 75.69 302 SER A N 1
ATOM 2395 C CA . SER A 1 302 ? 9.406 -2.510 5.312 1.00 75.69 302 SER A CA 1
ATOM 2396 C C . SER A 1 302 ? 10.857 -2.069 5.525 1.00 75.69 302 SER A C 1
ATOM 2398 O O . SER A 1 302 ? 11.404 -1.395 4.656 1.00 75.69 302 SER A O 1
ATOM 2400 N N . SER A 1 303 ? 11.522 -2.513 6.601 1.00 75.50 303 SER A N 1
ATOM 2401 C CA . SER A 1 303 ? 12.961 -2.284 6.814 1.00 75.50 303 SER A CA 1
ATOM 2402 C C . SER A 1 303 ? 13.834 -2.843 5.682 1.00 75.50 303 SER A C 1
ATOM 2404 O O . SER A 1 303 ? 14.909 -2.306 5.417 1.00 75.50 303 SER A O 1
ATOM 2406 N N . ALA A 1 304 ? 13.350 -3.850 4.942 1.00 77.00 304 ALA A N 1
ATOM 2407 C CA . ALA A 1 304 ? 14.028 -4.392 3.764 1.00 77.00 304 ALA A CA 1
ATOM 2408 C C . ALA A 1 304 ? 14.231 -3.349 2.648 1.00 77.00 304 ALA A C 1
ATOM 2410 O O . ALA A 1 304 ? 15.174 -3.457 1.867 1.00 77.00 304 ALA A O 1
ATOM 2411 N N . PHE A 1 305 ? 13.388 -2.313 2.595 1.00 77.12 305 PHE A N 1
ATOM 2412 C CA . PHE A 1 305 ? 13.509 -1.208 1.642 1.00 77.12 305 PHE A CA 1
ATOM 2413 C C . PHE A 1 305 ? 14.422 -0.079 2.144 1.00 77.12 305 PHE A C 1
ATOM 2415 O O . PHE A 1 305 ? 14.560 0.941 1.471 1.00 77.12 305 PHE A O 1
ATOM 2422 N N . GLY A 1 306 ? 15.092 -0.264 3.289 1.00 71.38 306 GLY A N 1
ATOM 2423 C CA . GLY A 1 306 ? 15.999 0.711 3.898 1.00 71.38 306 GLY A CA 1
ATOM 2424 C C . GLY A 1 306 ? 17.089 1.233 2.961 1.00 71.38 306 GLY A C 1
ATOM 2425 O O . GLY A 1 306 ? 17.400 2.419 2.987 1.00 71.38 306 GLY A O 1
ATOM 2426 N N . GLY A 1 307 ? 17.618 0.386 2.072 1.00 74.38 307 GLY A N 1
ATOM 2427 C CA . GLY A 1 307 ? 18.623 0.809 1.089 1.00 74.38 307 GLY A CA 1
ATOM 2428 C C . GLY A 1 307 ? 18.102 1.850 0.093 1.00 74.38 307 GLY A C 1
ATOM 2429 O O . GLY A 1 307 ? 18.835 2.755 -0.293 1.00 74.38 307 GLY A O 1
ATOM 2430 N N . PHE A 1 308 ? 16.822 1.775 -0.286 1.00 76.75 308 PHE A N 1
ATOM 2431 C CA . PHE A 1 308 ? 16.219 2.728 -1.219 1.00 76.75 308 PHE A CA 1
ATOM 2432 C C . PHE A 1 308 ? 15.978 4.103 -0.577 1.00 76.75 308 PHE A C 1
ATOM 2434 O O . PHE A 1 308 ? 16.112 5.134 -1.239 1.00 76.75 308 PHE A O 1
ATOM 2441 N N . ILE A 1 309 ? 15.710 4.129 0.734 1.00 74.81 309 ILE A N 1
ATOM 2442 C CA . ILE A 1 309 ? 15.534 5.363 1.511 1.00 74.81 309 ILE A CA 1
ATOM 2443 C C . ILE A 1 309 ? 16.745 6.283 1.362 1.00 74.81 309 ILE A C 1
ATOM 2445 O O . ILE A 1 309 ? 16.567 7.485 1.186 1.00 74.81 309 ILE A O 1
ATOM 2449 N N . GLN A 1 310 ? 17.965 5.735 1.410 1.00 74.00 310 GLN A N 1
ATOM 2450 C CA . GLN A 1 310 ? 19.192 6.533 1.347 1.00 74.00 310 GLN A CA 1
ATOM 2451 C C . GLN A 1 310 ? 19.258 7.395 0.085 1.00 74.00 310 GLN A C 1
ATOM 2453 O O . GLN A 1 310 ? 19.849 8.473 0.106 1.00 74.00 310 GLN A O 1
ATOM 2458 N N . TYR A 1 311 ? 18.656 6.933 -1.007 1.00 76.31 311 TYR A N 1
ATOM 2459 C CA . TYR A 1 311 ? 18.593 7.696 -2.237 1.00 76.31 311 TYR A CA 1
ATOM 2460 C C . TYR A 1 311 ? 17.501 8.766 -2.180 1.00 76.31 311 TYR A C 1
ATOM 2462 O O . TYR A 1 311 ? 17.778 9.918 -2.492 1.00 76.31 311 TYR A O 1
ATOM 2470 N N . ILE A 1 312 ? 16.292 8.431 -1.718 1.00 73.75 312 ILE A N 1
ATOM 2471 C CA . ILE A 1 312 ? 15.176 9.391 -1.657 1.00 73.75 312 ILE A CA 1
ATOM 2472 C C . ILE A 1 312 ? 15.398 10.489 -0.611 1.00 73.75 312 ILE A C 1
ATOM 2474 O O . ILE A 1 312 ? 15.139 11.656 -0.891 1.00 73.75 312 ILE A O 1
ATOM 2478 N N . GLN A 1 313 ? 15.915 10.160 0.574 1.00 69.31 313 GLN A N 1
ATOM 2479 C CA . GLN A 1 313 ? 16.129 11.132 1.655 1.00 69.31 313 GLN A CA 1
ATOM 2480 C C . GLN A 1 313 ? 17.160 12.212 1.329 1.00 69.31 313 GLN A C 1
ATOM 2482 O O . GLN A 1 313 ? 17.208 13.229 2.015 1.00 69.31 313 GLN A O 1
ATOM 2487 N N . GLN A 1 314 ? 17.959 12.038 0.276 1.00 68.44 314 GLN A N 1
ATOM 2488 C CA . GLN A 1 314 ? 18.826 13.109 -0.218 1.00 68.44 314 GLN A CA 1
ATOM 2489 C C . GLN A 1 314 ? 18.028 14.282 -0.787 1.00 68.44 314 GLN A C 1
ATOM 2491 O O . GLN A 1 314 ? 18.523 15.404 -0.775 1.00 68.44 314 GLN A O 1
ATOM 2496 N N . LEU A 1 315 ? 16.809 14.031 -1.271 1.00 66.94 315 LEU A N 1
ATOM 2497 C CA . LEU A 1 315 ? 15.919 15.076 -1.768 1.00 66.94 315 LEU A CA 1
ATOM 2498 C C . LEU A 1 315 ? 15.256 15.834 -0.616 1.00 66.94 315 LEU A C 1
ATOM 2500 O O . LEU A 1 315 ? 15.095 17.047 -0.700 1.00 66.94 315 LEU A O 1
ATOM 2504 N N . ASN A 1 316 ? 14.873 15.129 0.454 1.00 71.25 316 ASN A N 1
ATOM 2505 C CA . ASN A 1 316 ? 14.296 15.750 1.642 1.00 71.25 316 ASN A CA 1
ATOM 2506 C C . ASN A 1 316 ? 14.572 14.919 2.920 1.00 71.25 316 ASN A C 1
ATOM 2508 O O . ASN A 1 316 ? 13.876 13.929 3.174 1.00 71.25 316 ASN A O 1
ATOM 2512 N N . PRO A 1 317 ? 15.559 15.309 3.751 1.00 73.94 317 PRO A N 1
ATOM 2513 C CA . PRO A 1 317 ? 15.944 14.561 4.953 1.00 73.94 317 PRO A CA 1
ATOM 2514 C C . PRO A 1 317 ? 14.954 14.725 6.122 1.00 73.94 317 PRO A C 1
ATOM 2516 O O . PRO A 1 317 ? 15.032 14.002 7.126 1.00 73.94 317 PRO A O 1
ATOM 2519 N N . GLU A 1 318 ? 14.024 15.675 6.022 1.00 78.12 318 GLU A N 1
ATOM 2520 C CA . GLU A 1 318 ? 13.003 15.914 7.044 1.00 78.12 318 GLU A CA 1
ATOM 2521 C C . GLU A 1 318 ? 11.866 14.892 6.965 1.00 78.12 318 GLU A C 1
ATOM 2523 O O . GLU A 1 318 ? 11.216 14.620 7.972 1.00 78.12 318 GLU A O 1
ATOM 2528 N N . ILE A 1 319 ? 11.681 14.246 5.810 1.00 79.56 319 ILE A N 1
ATOM 2529 C CA . ILE A 1 319 ? 10.663 13.214 5.613 1.00 79.56 319 ILE A CA 1
ATOM 2530 C C . ILE A 1 319 ? 11.066 11.938 6.358 1.00 79.56 319 ILE A C 1
ATOM 2532 O O . ILE A 1 319 ? 12.044 11.264 6.020 1.00 79.56 319 ILE A O 1
ATOM 2536 N N . LYS A 1 320 ? 10.275 11.594 7.380 1.00 82.94 320 LYS A N 1
ATOM 2537 C CA . LYS A 1 320 ? 10.531 10.446 8.267 1.00 82.94 320 LYS A CA 1
ATOM 2538 C C . LYS A 1 320 ? 9.787 9.170 7.889 1.00 82.94 320 LYS A C 1
ATOM 2540 O O . LYS A 1 320 ? 10.086 8.093 8.411 1.00 82.94 320 LYS A O 1
ATOM 2545 N N . LYS A 1 321 ? 8.801 9.279 6.999 1.00 86.25 321 LYS A N 1
ATOM 2546 C CA . LYS A 1 321 ? 7.981 8.160 6.526 1.00 86.25 321 LYS A CA 1
ATOM 2547 C C . LYS A 1 321 ? 7.767 8.298 5.033 1.00 86.25 321 LYS A C 1
ATOM 2549 O O . LYS A 1 321 ? 7.429 9.381 4.567 1.00 86.25 321 LYS A O 1
ATOM 2554 N N . ILE A 1 322 ? 7.957 7.211 4.301 1.00 88.81 322 ILE A N 1
ATOM 2555 C CA . ILE A 1 322 ? 7.861 7.187 2.842 1.00 88.81 322 ILE A CA 1
ATOM 2556 C C . ILE A 1 322 ? 6.998 5.992 2.448 1.00 88.81 322 ILE A C 1
ATOM 2558 O O . ILE A 1 322 ? 7.283 4.862 2.844 1.00 88.81 322 ILE A O 1
ATOM 2562 N N . GLY A 1 323 ? 5.938 6.228 1.678 1.00 89.69 323 GLY A N 1
ATOM 2563 C CA . GLY A 1 323 ? 5.130 5.156 1.098 1.00 89.69 323 GLY A CA 1
ATOM 2564 C C . GLY A 1 323 ? 5.609 4.838 -0.303 1.00 89.69 323 GLY A C 1
ATOM 2565 O O . GLY A 1 323 ? 5.561 5.698 -1.172 1.00 89.69 323 GLY A O 1
ATOM 2566 N N . ILE A 1 324 ? 6.046 3.607 -0.535 1.00 89.38 324 ILE A N 1
ATOM 2567 C CA . ILE A 1 324 ? 6.481 3.139 -1.848 1.00 89.38 324 ILE A CA 1
ATOM 2568 C C . ILE A 1 324 ? 5.397 2.223 -2.392 1.00 89.38 324 ILE A C 1
ATOM 2570 O O . ILE A 1 324 ? 5.135 1.166 -1.818 1.00 89.38 324 ILE A O 1
ATOM 2574 N N . ILE A 1 325 ? 4.779 2.614 -3.498 1.00 89.06 325 ILE A N 1
ATOM 2575 C CA . ILE A 1 325 ? 3.834 1.786 -4.240 1.00 89.06 325 ILE A CA 1
ATOM 2576 C C . ILE A 1 325 ? 4.596 1.185 -5.412 1.00 89.06 325 ILE A C 1
ATOM 2578 O O . ILE A 1 325 ? 5.131 1.907 -6.255 1.00 89.06 325 ILE A O 1
ATOM 2582 N N . HIS A 1 326 ? 4.680 -0.140 -5.444 1.00 82.50 326 HIS A N 1
ATOM 2583 C CA . HIS A 1 326 ? 5.515 -0.855 -6.395 1.00 82.50 326 HIS A CA 1
ATOM 2584 C C . HIS A 1 326 ? 4.863 -2.147 -6.874 1.00 82.50 326 HIS A C 1
ATOM 2586 O O . HIS A 1 326 ? 4.099 -2.817 -6.167 1.00 82.50 326 HIS A O 1
ATOM 2592 N N . TYR A 1 327 ? 5.221 -2.531 -8.094 1.00 71.19 327 TYR A N 1
ATOM 2593 C CA . TYR A 1 327 ? 4.865 -3.830 -8.631 1.00 71.19 327 TYR A CA 1
ATOM 2594 C C . TYR A 1 327 ? 5.745 -4.896 -7.968 1.00 71.19 327 TYR A C 1
ATOM 2596 O O . TYR A 1 327 ? 6.961 -4.913 -8.146 1.00 71.19 327 TYR A O 1
ATOM 2604 N N . THR A 1 328 ? 5.150 -5.768 -7.153 1.00 58.62 328 THR A N 1
ATOM 2605 C CA . THR A 1 328 ? 5.872 -6.902 -6.551 1.00 58.62 328 THR A CA 1
ATOM 2606 C C . THR A 1 328 ? 5.485 -8.159 -7.313 1.00 58.62 328 THR A C 1
ATOM 2608 O O . THR A 1 328 ? 4.599 -8.894 -6.892 1.00 58.62 328 THR A O 1
ATOM 2611 N N . ASN A 1 329 ? 6.092 -8.379 -8.478 1.00 53.22 329 ASN A N 1
ATOM 2612 C CA . ASN A 1 329 ? 5.997 -9.678 -9.137 1.00 53.22 329 ASN A CA 1
ATOM 2613 C C . ASN A 1 329 ? 7.102 -10.589 -8.594 1.00 53.22 329 ASN A C 1
ATOM 2615 O O . ASN A 1 329 ? 8.225 -10.142 -8.374 1.00 53.22 329 ASN A O 1
ATOM 2619 N N . ASN A 1 330 ? 6.783 -11.866 -8.396 1.00 49.56 330 ASN A N 1
ATOM 2620 C CA . ASN A 1 330 ? 7.773 -12.894 -8.088 1.00 49.56 330 ASN A CA 1
ATOM 2621 C C . ASN A 1 330 ? 8.699 -13.164 -9.293 1.00 49.56 330 ASN A C 1
ATOM 2623 O O . ASN A 1 330 ? 9.770 -13.738 -9.126 1.00 49.56 330 ASN A O 1
ATOM 2627 N N . SER A 1 331 ? 8.313 -12.716 -10.498 1.00 48.34 331 SER A N 1
ATOM 2628 C CA . SER A 1 331 ? 9.174 -12.777 -11.677 1.00 48.34 331 SER A CA 1
ATOM 2629 C C . SER A 1 331 ? 10.190 -11.635 -11.729 1.00 48.34 331 SER A C 1
ATOM 2631 O O . SER A 1 331 ? 9.785 -10.474 -11.837 1.00 48.34 331 SER A O 1
ATOM 2633 N N . PRO A 1 332 ? 11.505 -11.934 -11.763 1.00 43.50 332 PRO A N 1
ATOM 2634 C CA . PRO A 1 332 ? 12.548 -10.936 -11.997 1.00 43.50 332 PRO A CA 1
ATOM 2635 C C . PRO A 1 332 ? 12.587 -10.449 -13.458 1.00 43.50 332 PRO A C 1
ATOM 2637 O O . PRO A 1 332 ? 13.437 -9.635 -13.819 1.00 43.50 332 PRO A O 1
ATOM 2640 N N . SER A 1 333 ? 11.716 -10.964 -14.333 1.00 46.44 333 SER A N 1
ATOM 2641 C CA . SER A 1 333 ? 11.806 -10.749 -15.772 1.00 46.44 333 SER A CA 1
ATOM 2642 C C . SER A 1 333 ? 11.229 -9.387 -16.194 1.00 46.44 333 SER A C 1
ATOM 2644 O O . SER A 1 333 ? 10.067 -9.285 -16.582 1.00 46.44 333 SER A O 1
ATOM 2646 N N . ASN A 1 334 ? 12.049 -8.334 -16.188 1.00 50.91 334 ASN A N 1
ATOM 2647 C CA . ASN A 1 334 ? 11.797 -7.135 -16.997 1.00 50.91 334 ASN A CA 1
ATOM 2648 C C . ASN A 1 334 ? 12.323 -7.382 -18.424 1.00 50.91 334 ASN A C 1
ATOM 2650 O O . ASN A 1 334 ? 13.382 -6.882 -18.798 1.00 50.91 334 ASN A O 1
ATOM 2654 N N . GLN A 1 335 ? 11.639 -8.244 -19.189 1.00 44.78 335 GLN A N 1
ATOM 2655 C CA . GLN A 1 335 ? 12.148 -8.771 -20.468 1.00 44.78 335 GLN A CA 1
ATOM 2656 C C . GLN A 1 335 ? 12.348 -7.692 -21.547 1.00 44.78 335 GLN A C 1
ATOM 2658 O O . GLN A 1 335 ? 13.168 -7.885 -22.442 1.00 44.78 335 GLN A O 1
ATOM 2663 N N . TYR A 1 336 ? 11.646 -6.557 -21.446 1.00 49.59 336 TYR A N 1
ATOM 2664 C CA . TYR A 1 336 ? 11.646 -5.504 -22.469 1.00 49.59 336 TYR A CA 1
ATOM 2665 C C . TYR A 1 336 ? 12.089 -4.123 -21.969 1.00 49.59 336 TYR A C 1
ATOM 2667 O O . TYR A 1 336 ? 11.955 -3.153 -22.708 1.00 49.59 336 TYR A O 1
ATOM 2675 N N . GLY A 1 337 ? 12.620 -4.006 -20.744 1.00 59.34 337 GLY A N 1
ATOM 2676 C CA . GLY A 1 337 ? 12.953 -2.688 -20.185 1.00 59.34 337 GLY A CA 1
ATOM 2677 C C . GLY A 1 337 ? 11.720 -1.785 -20.108 1.00 59.34 337 GLY A C 1
ATOM 2678 O O . GLY A 1 337 ? 11.773 -0.610 -20.454 1.00 59.34 337 GLY A O 1
ATOM 2679 N N . GLU A 1 338 ? 10.589 -2.370 -19.722 1.00 69.50 338 GLU A N 1
ATOM 2680 C CA . GLU A 1 338 ? 9.320 -1.668 -19.616 1.00 69.50 338 GLU A CA 1
ATOM 2681 C C . GLU A 1 338 ? 9.436 -0.515 -18.613 1.00 69.50 338 GLU A C 1
ATOM 2683 O O . GLU A 1 338 ? 10.059 -0.656 -17.557 1.00 69.50 338 GLU A O 1
ATOM 2688 N N . LEU A 1 339 ? 8.766 0.590 -18.914 1.00 78.12 339 LEU A N 1
ATOM 2689 C CA . LEU A 1 339 ? 8.713 1.795 -18.095 1.00 78.12 339 LEU A CA 1
ATOM 2690 C C . LEU A 1 339 ? 7.300 2.368 -18.125 1.00 78.12 339 LEU A C 1
ATOM 2692 O O . LEU A 1 339 ? 6.501 2.045 -19.007 1.00 78.12 339 LEU A O 1
ATOM 2696 N N . LEU A 1 340 ? 6.983 3.208 -17.147 1.00 84.62 340 LEU A N 1
ATOM 2697 C CA . LEU A 1 340 ? 5.778 4.023 -17.216 1.00 84.62 340 LEU A CA 1
ATOM 2698 C C . LEU A 1 340 ? 5.981 5.150 -18.235 1.00 84.62 340 LEU A C 1
ATOM 2700 O O . LEU A 1 340 ? 7.036 5.778 -18.271 1.00 84.62 340 LEU A O 1
ATOM 2704 N N . TYR A 1 341 ? 4.988 5.399 -19.082 1.00 84.94 341 TYR A N 1
ATOM 2705 C CA . TYR A 1 341 ? 5.135 6.354 -20.176 1.00 84.94 341 TYR A CA 1
ATOM 2706 C C . TYR A 1 341 ? 4.876 7.795 -19.706 1.00 84.94 341 TYR A C 1
ATOM 2708 O O . TYR A 1 341 ? 3.744 8.159 -19.412 1.00 84.94 341 TYR A O 1
ATOM 2716 N N . GLU A 1 342 ? 5.926 8.621 -19.664 1.00 82.19 342 GLU A N 1
ATOM 2717 C CA . GLU A 1 342 ? 5.850 10.074 -19.409 1.00 82.19 342 GLU A CA 1
ATOM 2718 C C . GLU A 1 342 ? 4.860 10.456 -18.280 1.00 82.19 342 GLU A C 1
ATOM 2720 O O . GLU A 1 342 ? 4.928 9.910 -17.181 1.00 82.19 342 GLU A O 1
ATOM 2725 N N . SER A 1 343 ? 3.935 11.387 -18.526 1.00 81.69 343 SER A N 1
ATOM 2726 C CA . SER A 1 343 ? 2.961 11.861 -17.540 1.00 81.69 343 SER A CA 1
ATOM 2727 C C . SER A 1 343 ? 1.632 11.095 -17.539 1.00 81.69 343 SER A C 1
ATOM 2729 O O . SER A 1 343 ? 0.689 11.505 -16.864 1.00 81.69 343 SER A O 1
ATOM 2731 N N . THR A 1 344 ? 1.521 9.982 -18.272 1.00 86.44 344 THR A N 1
ATOM 2732 C CA . THR A 1 344 ? 0.283 9.187 -18.322 1.00 86.44 344 THR A CA 1
ATOM 2733 C C . THR A 1 344 ? -0.058 8.372 -17.068 1.00 86.44 344 THR A C 1
ATOM 2735 O O . THR A 1 344 ? -1.211 7.951 -16.975 1.00 86.44 344 THR A O 1
ATOM 2738 N N . PRO A 1 345 ? 0.859 8.062 -16.127 1.00 88.50 345 PRO A N 1
ATOM 2739 C CA . PRO A 1 345 ? 0.498 7.278 -14.950 1.00 88.50 345 PRO A CA 1
ATOM 2740 C C . PRO A 1 345 ? -0.496 8.014 -14.050 1.00 88.50 345 PRO A C 1
ATOM 2742 O O . PRO A 1 345 ? -0.269 9.160 -13.658 1.00 88.50 345 PRO A O 1
ATOM 2745 N N . VAL A 1 346 ? -1.568 7.312 -13.684 1.00 91.00 346 VAL A N 1
ATOM 2746 C CA . VAL A 1 346 ? -2.606 7.793 -12.768 1.00 91.00 346 VAL A CA 1
ATOM 2747 C C . VAL A 1 346 ? -2.712 6.827 -11.595 1.00 91.00 346 VAL A C 1
ATOM 2749 O O . VAL A 1 346 ? -2.766 5.611 -11.785 1.00 91.00 346 VAL A O 1
ATOM 2752 N N . LEU A 1 347 ? -2.735 7.369 -10.380 1.00 92.00 347 LEU A N 1
ATOM 2753 C CA . LEU A 1 347 ? -2.954 6.625 -9.147 1.00 92.00 347 LEU A CA 1
ATOM 2754 C C . LEU A 1 347 ? -4.259 7.094 -8.503 1.00 92.00 347 LEU A C 1
ATOM 2756 O O . LEU A 1 347 ? -4.373 8.230 -8.048 1.00 92.00 347 LEU A O 1
ATOM 2760 N N . GLU A 1 348 ? -5.240 6.202 -8.438 1.00 92.12 348 GLU A N 1
ATOM 2761 C CA . GLU A 1 348 ? -6.546 6.478 -7.844 1.00 92.12 348 GLU A CA 1
ATOM 2762 C C . GLU A 1 348 ? -6.627 5.884 -6.432 1.00 92.12 348 GLU A C 1
ATOM 2764 O O . GLU A 1 348 ? -6.362 4.700 -6.212 1.00 92.12 348 GLU A O 1
ATOM 2769 N N . LEU A 1 349 ? -7.030 6.705 -5.463 1.00 92.12 349 LEU A N 1
ATOM 2770 C CA . LEU A 1 349 ? -7.241 6.352 -4.058 1.00 92.12 349 LEU A CA 1
ATOM 2771 C C . LEU A 1 349 ? -8.693 6.674 -3.659 1.00 92.12 349 LEU A C 1
ATOM 2773 O O . LEU A 1 349 ? -8.951 7.680 -2.989 1.00 92.12 349 LEU A O 1
ATOM 2777 N N . PRO A 1 350 ? -9.675 5.844 -4.060 1.00 90.94 350 PRO A N 1
ATOM 2778 C CA . PRO A 1 350 ? -11.090 6.203 -3.969 1.00 90.94 350 PRO A CA 1
ATOM 2779 C C . PRO A 1 350 ? -11.627 6.356 -2.551 1.00 90.94 350 PRO A C 1
ATOM 2781 O O . PRO A 1 350 ? -12.574 7.098 -2.334 1.00 90.94 350 PRO A O 1
ATOM 2784 N N . THR A 1 351 ? -11.057 5.647 -1.577 1.00 90.12 351 THR A N 1
ATOM 2785 C CA . THR A 1 351 ? -11.569 5.622 -0.199 1.00 90.12 351 THR A CA 1
ATOM 2786 C C . THR A 1 351 ? -11.104 6.799 0.646 1.00 90.12 351 THR A C 1
ATOM 2788 O O . THR A 1 351 ? -11.550 6.914 1.787 1.00 90.12 351 THR A O 1
ATOM 2791 N N . ILE A 1 352 ? -10.189 7.631 0.142 1.00 91.62 352 ILE A N 1
ATOM 2792 C CA . ILE A 1 352 ? -9.600 8.727 0.909 1.00 91.62 352 ILE A CA 1
ATOM 2793 C C . ILE A 1 352 ? -10.464 9.983 0.794 1.00 91.62 352 ILE A C 1
ATOM 2795 O O . ILE A 1 352 ? -10.813 10.406 -0.306 1.00 91.62 352 ILE A O 1
ATOM 2799 N N . MET A 1 353 ? -10.785 10.606 1.928 1.00 90.38 353 MET A N 1
ATOM 2800 C CA . MET A 1 353 ? -11.337 11.964 1.951 1.00 90.38 353 MET A CA 1
ATOM 2801 C C . MET A 1 353 ? -10.184 12.956 2.103 1.00 90.38 353 MET A C 1
ATOM 2803 O O . MET A 1 353 ? -9.568 13.068 3.169 1.00 90.38 353 MET A O 1
ATOM 2807 N N . TRP A 1 354 ? -9.869 13.636 1.008 1.00 91.38 354 TRP A N 1
ATOM 2808 C CA . TRP A 1 354 ? -8.729 14.537 0.923 1.00 91.38 354 TRP A CA 1
ATOM 2809 C C . TRP A 1 354 ? -9.112 15.957 1.342 1.00 91.38 354 TRP A C 1
ATOM 2811 O O . TRP A 1 354 ? -10.059 16.525 0.813 1.00 91.38 354 TRP A O 1
ATOM 2821 N N . HIS A 1 355 ? -8.380 16.535 2.297 1.00 89.62 355 HIS A N 1
ATOM 2822 C CA . HIS A 1 355 ? -8.736 17.830 2.890 1.00 89.62 355 HIS A CA 1
ATOM 2823 C C . HIS A 1 355 ? -8.478 19.024 1.965 1.00 89.62 355 HIS A C 1
ATOM 2825 O O . HIS A 1 355 ? -9.113 20.060 2.141 1.00 89.62 355 HIS A O 1
ATOM 2831 N N . LYS A 1 356 ? -7.552 18.900 1.001 1.00 87.88 356 LYS A N 1
ATOM 2832 C CA . LYS A 1 356 ? -7.281 19.966 0.022 1.00 87.88 356 LYS A CA 1
ATOM 2833 C C . LYS A 1 356 ? -8.272 19.958 -1.142 1.00 87.88 356 LYS A C 1
ATOM 2835 O O . LYS A 1 356 ? -8.307 20.919 -1.897 1.00 87.88 356 LYS A O 1
ATOM 2840 N N . ARG A 1 357 ? -9.098 18.910 -1.251 1.00 85.31 357 ARG A N 1
ATOM 2841 C CA . ARG A 1 357 ? -10.092 18.758 -2.312 1.00 85.31 357 ARG A CA 1
ATOM 2842 C C . ARG A 1 357 ? -11.279 19.692 -2.077 1.00 85.31 357 ARG A C 1
ATOM 2844 O O . ARG A 1 357 ? -11.880 19.690 -1.004 1.00 85.31 357 ARG A O 1
ATOM 2851 N N . THR A 1 358 ? -11.649 20.456 -3.100 1.00 81.00 358 THR A N 1
ATOM 2852 C CA . THR A 1 358 ? -12.670 21.517 -2.987 1.00 81.00 358 THR A CA 1
ATOM 2853 C C . THR A 1 358 ? -14.079 21.112 -3.437 1.00 81.00 358 THR A C 1
ATOM 2855 O O . THR A 1 358 ? -15.050 21.783 -3.092 1.00 81.00 358 THR A O 1
ATOM 2858 N N . ASP A 1 359 ? -14.227 20.006 -4.169 1.00 78.94 359 ASP A N 1
ATOM 2859 C CA . ASP A 1 359 ? -15.488 19.596 -4.811 1.00 78.94 359 ASP A CA 1
ATOM 2860 C C . ASP A 1 359 ? -16.437 18.770 -3.910 1.00 78.94 359 ASP A C 1
ATOM 2862 O O . ASP A 1 359 ? -17.521 18.380 -4.346 1.00 78.94 359 ASP A O 1
ATOM 2866 N N . GLY A 1 360 ? -16.042 18.487 -2.662 1.00 74.88 360 GLY A N 1
ATOM 2867 C CA . GLY A 1 360 ? -16.845 17.744 -1.682 1.00 74.88 360 GLY A CA 1
ATOM 2868 C C . GLY A 1 360 ? -17.047 16.252 -1.986 1.00 74.88 360 GLY A C 1
ATOM 2869 O O . GLY A 1 360 ? -17.822 15.582 -1.295 1.00 74.88 360 GLY A O 1
ATOM 2870 N N . ASN A 1 361 ? -16.363 15.709 -2.994 1.00 81.00 361 ASN A N 1
ATOM 2871 C CA . ASN A 1 361 ? -16.452 14.301 -3.366 1.00 81.00 361 ASN A CA 1
ATOM 2872 C C . ASN A 1 361 ? -15.365 13.474 -2.663 1.00 81.00 361 ASN A C 1
ATOM 2874 O O . ASN A 1 361 ? -14.231 13.920 -2.496 1.00 81.00 361 ASN A O 1
ATOM 2878 N N . ILE A 1 362 ? -15.684 12.233 -2.284 1.00 86.50 362 ILE A N 1
ATOM 2879 C CA . ILE A 1 362 ? -14.667 11.284 -1.812 1.00 86.50 362 ILE A CA 1
ATOM 2880 C C . ILE A 1 362 ? -13.761 10.831 -2.963 1.00 86.50 362 ILE A C 1
ATOM 2882 O O . ILE A 1 362 ? -14.155 10.793 -4.133 1.00 86.50 362 ILE A O 1
ATOM 2886 N N . GLY A 1 363 ? -12.532 10.479 -2.612 1.00 88.38 363 GLY A N 1
ATOM 2887 C CA . GLY A 1 363 ? -11.512 9.973 -3.508 1.00 88.38 363 GLY A CA 1
ATOM 2888 C C . GLY A 1 363 ? -10.381 10.971 -3.688 1.00 88.38 363 GLY A C 1
ATOM 2889 O O . GLY A 1 363 ? -10.530 12.174 -3.479 1.00 88.38 363 GLY A O 1
ATOM 2890 N N . LEU A 1 364 ? -9.236 10.453 -4.093 1.00 90.62 364 LEU A N 1
ATOM 2891 C CA . LEU A 1 364 ? -8.076 11.239 -4.469 1.00 90.62 364 LEU A CA 1
ATOM 2892 C C . LEU A 1 364 ? -7.516 10.638 -5.752 1.00 90.62 364 LEU A C 1
ATOM 2894 O O . LEU A 1 364 ? -7.247 9.442 -5.801 1.00 90.62 364 LEU A O 1
ATOM 2898 N N . THR A 1 365 ? -7.386 11.450 -6.794 1.00 92.06 365 THR A N 1
ATOM 2899 C CA . THR A 1 365 ? -6.719 11.048 -8.038 1.00 92.06 365 THR A CA 1
ATOM 2900 C C . THR A 1 365 ? -5.397 11.781 -8.112 1.00 92.06 365 THR A C 1
ATOM 2902 O O . THR A 1 365 ? -5.371 13.004 -7.996 1.00 92.06 365 THR A O 1
ATOM 2905 N N . LEU A 1 366 ? -4.319 11.025 -8.266 1.00 93.38 366 LEU A N 1
ATOM 2906 C CA . LEU A 1 366 ? -2.963 11.536 -8.331 1.00 93.38 366 LEU A CA 1
ATOM 2907 C C . LEU A 1 366 ? -2.407 11.328 -9.733 1.00 93.38 366 LEU A C 1
ATOM 2909 O O . LEU A 1 366 ? -2.470 10.223 -10.276 1.00 93.38 366 LEU A O 1
ATOM 2913 N N . THR A 1 367 ? -1.850 12.385 -10.307 1.00 93.50 367 THR A N 1
ATOM 2914 C CA . THR A 1 367 ? -1.296 12.385 -11.663 1.00 93.50 367 THR A CA 1
ATOM 2915 C C . THR A 1 367 ? 0.130 12.898 -11.661 1.00 93.50 367 THR A C 1
ATOM 2917 O O . THR A 1 367 ? 0.522 13.685 -10.800 1.00 93.50 367 THR A O 1
ATOM 2920 N N . SER A 1 368 ? 0.917 12.459 -12.636 1.00 91.62 368 SER A N 1
ATOM 2921 C CA . SER A 1 368 ? 2.251 13.005 -12.862 1.00 91.62 368 SER A CA 1
ATOM 2922 C C . SER A 1 368 ? 2.161 14.427 -13.417 1.00 91.62 368 SER A C 1
ATOM 2924 O O . SER A 1 368 ? 1.541 14.648 -14.457 1.00 91.62 368 SER A O 1
A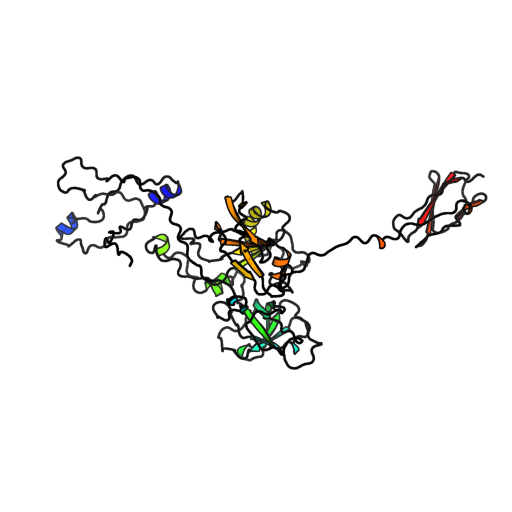TOM 2926 N N . ASP A 1 369 ? 2.837 15.383 -12.785 1.00 90.75 369 ASP A N 1
ATOM 2927 C CA . ASP A 1 369 ? 2.987 16.727 -13.337 1.00 90.75 369 ASP A CA 1
ATOM 2928 C C . ASP A 1 369 ? 3.980 16.698 -14.509 1.00 90.75 369 ASP A C 1
ATOM 2930 O O . ASP A 1 369 ? 5.186 16.513 -14.332 1.00 90.75 369 ASP A O 1
ATOM 2934 N N . ALA A 1 370 ? 3.456 16.886 -15.722 1.00 82.88 370 ALA A N 1
ATOM 2935 C CA . ALA A 1 370 ? 4.223 16.863 -16.965 1.00 82.88 370 ALA A CA 1
ATOM 2936 C C . ALA A 1 370 ? 5.298 17.961 -17.049 1.00 82.88 370 ALA A C 1
ATOM 2938 O O . ALA A 1 370 ? 6.249 17.824 -17.818 1.00 82.88 370 ALA A O 1
ATOM 2939 N N . SER A 1 371 ? 5.144 19.051 -16.290 1.00 83.94 371 SER A N 1
ATOM 2940 C CA . SER A 1 371 ? 6.095 20.166 -16.271 1.00 83.94 371 SER A CA 1
ATOM 2941 C C . SER A 1 371 ? 7.255 19.942 -15.298 1.00 83.94 371 SER A C 1
ATOM 2943 O O . SER A 1 371 ? 8.359 20.438 -15.524 1.00 83.94 371 SER A O 1
ATOM 2945 N N . SER A 1 372 ? 7.031 19.148 -14.251 1.00 83.06 372 SER A N 1
ATOM 2946 C CA . SER A 1 372 ? 8.066 18.755 -13.301 1.00 83.06 372 SER A CA 1
ATOM 2947 C C . SER A 1 372 ? 8.928 17.640 -13.886 1.00 83.06 372 SER A C 1
ATOM 2949 O O . SER A 1 372 ? 8.424 16.568 -14.198 1.00 83.06 372 SER A O 1
ATOM 2951 N N . ARG A 1 373 ? 10.229 17.865 -14.062 1.00 85.69 373 ARG A N 1
ATOM 2952 C CA . ARG A 1 373 ? 11.163 16.819 -14.494 1.00 85.69 373 ARG A CA 1
ATOM 2953 C C . ARG A 1 373 ? 12.506 17.042 -13.830 1.00 85.69 373 ARG A C 1
ATOM 2955 O O . ARG A 1 373 ? 13.260 17.914 -14.250 1.00 85.69 373 ARG A O 1
ATOM 2962 N N . ASP A 1 374 ? 12.813 16.191 -12.867 1.00 85.69 374 ASP A N 1
ATOM 2963 C CA . ASP A 1 374 ? 14.050 16.252 -12.101 1.00 85.69 374 ASP A CA 1
ATOM 2964 C C . ASP A 1 374 ? 14.786 14.911 -12.142 1.00 85.69 374 ASP A C 1
ATOM 2966 O O . ASP A 1 374 ? 14.244 13.879 -12.543 1.00 85.69 374 ASP A O 1
ATOM 2970 N N . ILE A 1 375 ? 16.062 14.933 -11.757 1.00 85.00 375 ILE A N 1
ATOM 2971 C CA . ILE A 1 375 ? 16.931 13.755 -11.751 1.00 85.00 375 ILE A CA 1
ATOM 2972 C C . ILE A 1 375 ? 17.344 13.462 -10.317 1.00 85.00 375 ILE A C 1
ATOM 2974 O O . ILE A 1 375 ? 17.854 14.331 -9.613 1.00 85.00 375 ILE A O 1
ATOM 2978 N N . LEU A 1 376 ? 17.190 12.206 -9.908 1.00 81.75 376 LEU A N 1
ATOM 2979 C CA . LEU A 1 376 ? 17.751 11.710 -8.662 1.00 81.75 376 LEU A CA 1
ATOM 2980 C C . LEU A 1 376 ? 19.265 11.473 -8.853 1.00 81.75 376 LEU A C 1
ATOM 2982 O O . LEU A 1 376 ? 19.638 10.528 -9.554 1.00 81.75 376 LEU A O 1
ATOM 2986 N N . PRO A 1 377 ? 20.157 12.284 -8.252 1.00 74.62 377 PRO A N 1
ATOM 2987 C CA . PRO A 1 377 ? 21.554 12.407 -8.687 1.00 74.62 377 PRO A CA 1
ATOM 2988 C C . PRO A 1 377 ? 22.376 11.115 -8.579 1.00 74.62 377 PRO A C 1
ATOM 2990 O O . PRO A 1 377 ? 23.238 10.870 -9.415 1.00 74.62 377 PRO A O 1
ATOM 2993 N N . ASN A 1 378 ? 22.095 10.260 -7.591 1.00 76.75 378 ASN A N 1
ATOM 2994 C CA . ASN A 1 378 ? 22.871 9.036 -7.352 1.00 76.75 378 ASN A CA 1
ATOM 2995 C C . ASN A 1 378 ? 22.351 7.790 -8.088 1.00 76.75 378 ASN A C 1
ATOM 2997 O O . ASN A 1 378 ? 23.111 6.846 -8.286 1.00 76.75 378 ASN A O 1
ATOM 3001 N N . LEU A 1 379 ? 21.078 7.779 -8.495 1.00 76.56 379 LEU A N 1
ATOM 3002 C CA . LEU A 1 379 ? 20.517 6.730 -9.361 1.00 76.56 379 LEU A CA 1
ATOM 3003 C C . LEU A 1 379 ? 20.458 7.153 -10.831 1.00 76.56 379 LEU A C 1
ATOM 3005 O O . LEU A 1 379 ? 20.138 6.327 -11.681 1.00 76.56 379 LEU A O 1
ATOM 3009 N N . ASN A 1 380 ? 20.729 8.429 -11.127 1.00 82.88 380 ASN A N 1
ATOM 3010 C CA . ASN A 1 380 ? 20.575 9.028 -12.451 1.00 82.88 380 ASN A CA 1
ATOM 3011 C C . ASN A 1 380 ? 19.221 8.674 -13.100 1.00 82.88 380 ASN A C 1
ATOM 3013 O O . ASN A 1 380 ? 19.141 8.362 -14.284 1.00 82.88 380 ASN A O 1
ATOM 3017 N N . THR A 1 381 ? 18.167 8.650 -12.282 1.00 83.19 381 THR A N 1
ATOM 3018 C CA . THR A 1 381 ? 16.807 8.282 -12.687 1.00 83.19 381 THR A CA 1
ATOM 3019 C C . THR A 1 381 ? 15.943 9.529 -12.711 1.00 83.19 381 THR A C 1
ATOM 3021 O O . THR A 1 381 ? 15.997 10.334 -11.776 1.00 83.19 381 THR A O 1
ATOM 3024 N N . VAL A 1 382 ? 15.147 9.679 -13.767 1.00 87.44 382 VAL A N 1
ATOM 3025 C CA . VAL A 1 382 ? 14.218 10.802 -13.902 1.00 87.44 382 VAL A CA 1
ATOM 3026 C C . VAL A 1 382 ? 12.981 10.546 -13.048 1.00 87.44 382 VAL A C 1
ATOM 3028 O O . VAL A 1 382 ? 12.436 9.439 -13.040 1.00 87.44 382 VAL A O 1
ATOM 3031 N N . TYR A 1 383 ? 12.524 11.577 -12.346 1.00 88.94 383 TYR A N 1
ATOM 3032 C CA . TYR A 1 383 ? 11.242 11.564 -11.659 1.00 88.94 383 TYR A CA 1
ATOM 3033 C C . TYR A 1 383 ? 10.407 12.789 -12.019 1.00 88.94 383 TYR A C 1
ATOM 3035 O O . TYR A 1 383 ? 10.927 13.849 -12.381 1.00 88.94 383 TYR A O 1
ATOM 3043 N N . HIS A 1 384 ? 9.099 12.616 -11.884 1.00 91.00 384 HIS A N 1
ATOM 3044 C CA . HIS A 1 384 ? 8.113 13.684 -11.962 1.00 91.00 384 HIS A CA 1
ATOM 3045 C C . HIS A 1 384 ? 7.445 13.840 -10.593 1.00 91.00 384 HIS A C 1
ATOM 3047 O O . HIS A 1 384 ? 7.348 12.877 -9.824 1.00 91.00 384 HIS A O 1
ATOM 3053 N N . ASN A 1 385 ? 6.983 15.041 -10.270 1.00 92.50 385 ASN A N 1
ATOM 3054 C CA . ASN A 1 385 ? 6.165 15.280 -9.091 1.00 92.50 385 ASN A CA 1
ATOM 3055 C C . ASN A 1 385 ? 4.799 14.621 -9.278 1.00 92.50 385 ASN A C 1
ATOM 3057 O O . ASN A 1 385 ? 4.189 14.682 -10.346 1.00 92.50 385 ASN A O 1
ATOM 3061 N N . LEU A 1 386 ? 4.321 13.989 -8.214 1.00 93.00 386 LEU A N 1
ATOM 3062 C CA . LEU A 1 386 ? 2.981 13.438 -8.137 1.00 93.00 386 LEU A CA 1
ATOM 3063 C C . LEU A 1 386 ? 2.079 14.490 -7.493 1.00 93.00 386 LEU A C 1
ATOM 3065 O O . LEU A 1 386 ? 2.319 14.886 -6.348 1.00 93.00 386 LEU A O 1
ATOM 3069 N N . VAL A 1 387 ? 1.068 14.939 -8.231 1.00 94.12 387 VAL A N 1
ATOM 3070 C CA . VAL A 1 387 ? 0.161 16.014 -7.819 1.00 94.12 387 VAL A CA 1
ATOM 3071 C C . VAL A 1 387 ? -1.269 15.516 -7.678 1.00 94.12 387 VAL A C 1
ATOM 3073 O O . VAL A 1 387 ? -1.672 14.568 -8.354 1.00 94.12 387 VAL A O 1
ATOM 3076 N N . ASP A 1 388 ? -2.027 16.149 -6.788 1.00 92.88 388 ASP A N 1
ATOM 3077 C CA . ASP A 1 388 ? -3.475 15.972 -6.714 1.00 92.88 388 ASP A CA 1
ATOM 3078 C C . ASP A 1 388 ? -4.213 16.724 -7.838 1.00 92.88 388 ASP A C 1
ATOM 3080 O O . ASP A 1 388 ? -3.612 17.376 -8.695 1.00 92.88 388 ASP A O 1
ATOM 3084 N N . GLN A 1 389 ? -5.543 16.627 -7.827 1.00 88.69 389 GLN A N 1
ATOM 3085 C CA . GLN A 1 389 ? -6.429 17.256 -8.813 1.00 88.69 389 GLN A CA 1
ATOM 3086 C C . GLN A 1 389 ? -6.372 18.794 -8.801 1.00 88.69 389 GLN A C 1
ATOM 3088 O O . GLN A 1 389 ? -6.712 19.415 -9.806 1.00 88.69 389 GLN A O 1
ATOM 3093 N N . ASP A 1 390 ? -5.939 19.391 -7.689 1.00 88.38 390 ASP A N 1
ATOM 3094 C CA . ASP A 1 390 ? -5.833 20.836 -7.482 1.00 88.38 390 ASP A CA 1
ATOM 3095 C C . ASP A 1 390 ? -4.380 21.341 -7.668 1.00 88.38 390 ASP A C 1
ATOM 3097 O O . ASP A 1 390 ? -4.102 22.529 -7.498 1.00 88.38 390 ASP A O 1
ATOM 3101 N N . GLY A 1 391 ? -3.443 20.461 -8.051 1.00 88.94 391 GLY A N 1
ATOM 3102 C CA . GLY A 1 391 ? -2.038 20.784 -8.320 1.00 88.94 391 GLY A CA 1
ATOM 3103 C C . GLY A 1 391 ? -1.115 20.760 -7.095 1.00 88.94 391 GLY A C 1
ATOM 3104 O O . GLY A 1 391 ? 0.043 21.167 -7.195 1.00 88.94 391 GLY A O 1
ATOM 3105 N N . ASN A 1 392 ? -1.577 20.279 -5.938 1.00 91.25 392 ASN A N 1
ATOM 3106 C CA . ASN A 1 392 ? -0.736 20.134 -4.752 1.00 91.25 392 ASN A CA 1
ATOM 3107 C C . ASN A 1 392 ? 0.179 18.915 -4.889 1.00 91.25 392 ASN A C 1
ATOM 3109 O O . ASN A 1 392 ? -0.284 17.802 -5.139 1.00 91.25 392 ASN A O 1
ATOM 3113 N N . VAL A 1 393 ? 1.477 19.103 -4.650 1.00 92.19 393 VAL A N 1
ATOM 3114 C CA . VAL A 1 393 ? 2.462 18.012 -4.665 1.00 92.19 393 VAL A CA 1
ATOM 3115 C C . VAL A 1 393 ? 2.290 17.132 -3.426 1.00 92.19 393 VAL A C 1
ATOM 3117 O O . VAL A 1 393 ? 2.334 17.624 -2.300 1.00 92.19 393 VAL A O 1
ATOM 3120 N N . VAL A 1 394 ? 2.130 15.825 -3.635 1.00 92.06 394 VAL A N 1
ATOM 3121 C CA . VAL A 1 394 ? 1.984 14.814 -2.567 1.00 92.06 394 VAL A CA 1
ATOM 3122 C C . VAL A 1 394 ? 3.099 13.762 -2.576 1.00 92.06 394 VAL A C 1
ATOM 3124 O O . VAL A 1 394 ? 3.207 12.940 -1.660 1.00 92.06 394 VAL A O 1
ATOM 3127 N N . GLY A 1 395 ? 3.923 13.751 -3.624 1.00 91.62 395 GLY A N 1
ATOM 3128 C CA . GLY A 1 395 ? 4.953 12.740 -3.807 1.00 91.62 395 GLY A CA 1
ATOM 3129 C C . GLY A 1 395 ? 5.671 12.835 -5.146 1.00 91.62 395 GLY A C 1
ATOM 3130 O O . GLY A 1 395 ? 5.740 13.900 -5.759 1.00 91.62 395 GLY A O 1
ATOM 3131 N N . LYS A 1 396 ? 6.204 11.701 -5.602 1.00 90.94 396 LYS A N 1
ATOM 3132 C CA . LYS A 1 396 ? 7.011 11.561 -6.819 1.00 90.94 396 LYS A CA 1
ATOM 3133 C C . LYS A 1 396 ? 6.658 10.275 -7.565 1.00 90.94 396 LYS A C 1
ATOM 3135 O O . LYS A 1 396 ? 6.285 9.278 -6.949 1.00 90.94 396 LYS A O 1
ATOM 3140 N N . VAL A 1 397 ? 6.821 10.266 -8.881 1.00 91.56 397 VAL A N 1
ATOM 3141 C CA . VAL A 1 397 ? 6.702 9.070 -9.723 1.00 91.56 397 VAL A CA 1
ATOM 3142 C C . VAL A 1 397 ? 8.015 8.830 -10.460 1.00 91.56 397 VAL A C 1
ATOM 3144 O O . VAL A 1 397 ? 8.584 9.742 -11.058 1.00 91.56 397 VAL A O 1
ATOM 3147 N N . PHE A 1 398 ? 8.510 7.596 -10.385 1.00 88.88 398 PHE A N 1
ATOM 3148 C CA . PHE A 1 398 ? 9.737 7.166 -11.050 1.00 88.88 398 PHE A CA 1
ATOM 3149 C C . PHE A 1 398 ? 9.367 6.210 -12.174 1.00 88.88 398 PHE A C 1
ATOM 3151 O O . PHE A 1 398 ? 9.095 5.027 -11.944 1.00 88.88 398 PHE A O 1
ATOM 3158 N N . ASN A 1 399 ? 9.365 6.731 -13.396 1.00 86.69 399 ASN A N 1
ATOM 3159 C CA . ASN A 1 399 ? 8.873 6.001 -14.555 1.00 86.69 399 ASN A CA 1
ATOM 3160 C C . ASN A 1 399 ? 9.740 4.796 -14.914 1.00 86.69 399 ASN A C 1
ATOM 3162 O O . ASN A 1 399 ? 9.209 3.707 -15.143 1.00 86.69 399 ASN A O 1
ATOM 3166 N N . ASP A 1 400 ? 11.060 4.981 -14.876 1.00 83.69 400 ASP A N 1
ATOM 3167 C CA . ASP A 1 400 ? 12.045 3.939 -15.182 1.00 83.69 400 ASP A CA 1
ATOM 3168 C C . ASP A 1 400 ? 12.006 2.795 -14.156 1.00 83.69 400 ASP A C 1
ATOM 3170 O O . ASP A 1 400 ? 12.273 1.640 -14.480 1.00 83.69 400 ASP A O 1
ATOM 3174 N N . LEU A 1 401 ? 11.648 3.112 -12.906 1.00 81.69 401 LEU A N 1
ATOM 3175 C CA . LEU A 1 401 ? 11.556 2.146 -11.808 1.00 81.69 401 LEU A CA 1
ATOM 3176 C C . LEU A 1 401 ? 10.147 1.558 -11.644 1.00 81.69 401 LEU A C 1
ATOM 3178 O O . LEU A 1 401 ? 9.979 0.610 -10.880 1.00 81.69 401 LEU A O 1
ATOM 3182 N N . LYS A 1 402 ? 9.142 2.102 -12.344 1.00 83.75 402 LYS A N 1
ATOM 3183 C CA . LYS A 1 402 ? 7.716 1.757 -12.207 1.00 83.75 402 LYS A CA 1
ATOM 3184 C C . LYS A 1 402 ? 7.202 1.835 -10.765 1.00 83.75 402 LYS A C 1
ATOM 3186 O O . LYS A 1 402 ? 6.522 0.924 -10.286 1.00 83.75 402 LYS A O 1
ATOM 3191 N N . ILE A 1 403 ? 7.532 2.913 -10.060 1.00 87.25 403 ILE A N 1
ATOM 3192 C CA . ILE A 1 403 ? 7.091 3.119 -8.676 1.00 87.25 403 ILE A CA 1
ATOM 3193 C C . ILE A 1 403 ? 6.483 4.503 -8.481 1.00 87.25 403 ILE A C 1
ATOM 3195 O O . ILE A 1 403 ? 6.907 5.482 -9.098 1.00 87.25 403 ILE A O 1
ATOM 3199 N N . PHE A 1 404 ? 5.537 4.573 -7.551 1.00 91.12 404 PHE A N 1
ATOM 3200 C CA . PHE A 1 404 ? 5.059 5.827 -6.982 1.00 91.12 404 PHE A CA 1
ATOM 3201 C C . PHE A 1 404 ? 5.578 5.946 -5.556 1.00 91.12 404 PHE A C 1
ATOM 3203 O O . PHE A 1 404 ? 5.588 4.976 -4.797 1.00 91.12 404 PHE A O 1
ATOM 3210 N N . VAL A 1 405 ? 5.999 7.145 -5.191 1.00 91.25 405 VAL A N 1
ATOM 3211 C CA . VAL A 1 405 ? 6.494 7.476 -3.863 1.00 91.25 405 VAL A CA 1
ATOM 3212 C C . VAL A 1 405 ? 5.587 8.547 -3.289 1.00 91.25 405 VAL A C 1
ATOM 3214 O O . VAL A 1 405 ? 5.479 9.632 -3.848 1.00 91.25 405 VAL A O 1
ATOM 3217 N N . ILE A 1 406 ? 4.940 8.243 -2.171 1.00 92.62 406 ILE A N 1
ATOM 3218 C CA . ILE A 1 406 ? 4.122 9.186 -1.417 1.00 92.62 406 ILE A CA 1
ATOM 3219 C C . ILE A 1 406 ? 4.953 9.736 -0.263 1.00 92.62 406 ILE A C 1
ATOM 3221 O O . ILE A 1 406 ? 5.493 8.977 0.548 1.00 92.62 406 ILE A O 1
ATOM 3225 N N . GLU A 1 407 ? 5.031 11.060 -0.202 1.00 90.81 407 GLU A N 1
ATOM 3226 C CA . GLU A 1 407 ? 5.824 11.820 0.766 1.00 90.81 407 GLU A CA 1
ATOM 3227 C C . GLU A 1 407 ? 4.949 12.619 1.741 1.00 90.81 407 GLU A C 1
ATOM 3229 O O . GLU A 1 407 ? 5.393 12.934 2.847 1.00 90.81 407 GLU A O 1
ATOM 3234 N N . ASP A 1 408 ? 3.696 12.897 1.372 1.00 91.06 408 ASP A N 1
ATOM 3235 C CA . ASP A 1 408 ? 2.725 13.550 2.249 1.00 91.06 408 ASP A CA 1
ATOM 3236 C C . ASP A 1 408 ? 2.411 12.673 3.477 1.00 91.06 408 ASP A C 1
ATOM 3238 O O . ASP A 1 408 ? 1.881 11.561 3.375 1.00 91.06 408 ASP A O 1
ATOM 3242 N N . GLN A 1 409 ? 2.777 13.173 4.660 1.00 88.00 409 GLN A N 1
ATOM 3243 C CA . GLN A 1 409 ? 2.702 12.410 5.907 1.00 88.00 409 GLN A CA 1
ATOM 3244 C C . GLN A 1 409 ? 1.256 12.129 6.327 1.00 88.00 409 GLN A C 1
ATOM 3246 O O . GLN A 1 409 ? 0.960 11.027 6.794 1.00 88.00 409 GLN A O 1
ATOM 3251 N N . GLU A 1 410 ? 0.350 13.091 6.146 1.00 89.69 410 GLU A N 1
ATOM 3252 C CA . GLU A 1 410 ? -1.062 12.941 6.506 1.00 89.69 410 GLU A CA 1
ATOM 3253 C C . GLU A 1 410 ? -1.761 11.932 5.596 1.00 89.69 410 GLU A C 1
ATOM 3255 O O . GLU A 1 410 ? -2.525 11.086 6.072 1.00 89.69 410 GLU A O 1
ATOM 3260 N N . LEU A 1 411 ? -1.442 11.949 4.302 1.00 91.62 411 LEU A N 1
ATOM 3261 C CA . LEU A 1 411 ? -1.934 10.968 3.347 1.00 91.62 411 LEU A CA 1
ATOM 3262 C C . LEU A 1 411 ? -1.435 9.554 3.683 1.00 91.62 411 LEU A C 1
ATOM 3264 O O . LEU A 1 411 ? -2.232 8.614 3.704 1.00 91.62 411 LEU A O 1
ATOM 3268 N N . LEU A 1 412 ? -0.152 9.384 4.026 1.00 90.69 412 LEU A N 1
ATOM 3269 C CA . LEU A 1 412 ? 0.385 8.092 4.483 1.00 90.69 412 LEU A CA 1
ATOM 3270 C C . LEU A 1 412 ? -0.332 7.571 5.736 1.00 90.69 412 LEU A C 1
ATOM 3272 O O . LEU A 1 412 ? -0.627 6.376 5.835 1.00 90.69 412 LEU A O 1
ATOM 3276 N N . PHE A 1 413 ? -0.649 8.458 6.680 1.00 87.62 413 PHE A N 1
ATOM 3277 C CA . PHE A 1 413 ? -1.419 8.109 7.871 1.00 87.62 413 PHE A CA 1
ATOM 3278 C C . PHE A 1 413 ? -2.887 7.788 7.578 1.00 87.62 413 PHE A C 1
ATOM 3280 O O . PHE A 1 413 ? -3.480 6.993 8.302 1.00 87.62 413 PHE A O 1
ATOM 3287 N N . ALA A 1 414 ? -3.496 8.355 6.540 1.00 89.81 414 ALA A N 1
ATOM 3288 C CA . ALA A 1 414 ? -4.838 7.956 6.117 1.00 89.81 414 ALA A CA 1
ATOM 3289 C C . ALA A 1 414 ? -4.835 6.607 5.368 1.00 89.81 414 ALA A C 1
ATOM 3291 O O . ALA A 1 414 ? -5.810 5.863 5.439 1.00 89.81 414 ALA A O 1
ATOM 3292 N N . MET A 1 415 ? -3.736 6.265 4.685 1.00 88.69 415 MET A N 1
ATOM 3293 C CA . MET A 1 415 ? -3.602 5.018 3.917 1.00 88.69 415 MET A CA 1
ATOM 3294 C C . MET A 1 415 ? -3.136 3.808 4.736 1.00 88.69 415 MET A C 1
ATOM 3296 O O . MET A 1 415 ? -3.300 2.670 4.296 1.00 88.69 415 MET A O 1
ATOM 3300 N N . THR A 1 416 ? -2.538 4.004 5.915 1.00 86.69 416 THR A N 1
ATOM 3301 C CA . THR A 1 416 ? -2.080 2.869 6.729 1.00 86.69 416 THR A CA 1
ATOM 3302 C C . THR A 1 416 ? -3.250 2.026 7.234 1.00 86.69 416 THR A C 1
ATOM 3304 O O . THR A 1 416 ? -4.236 2.541 7.760 1.00 86.69 416 THR A O 1
ATOM 3307 N N . TYR A 1 417 ? -3.117 0.699 7.166 1.00 81.50 417 TYR A N 1
ATOM 3308 C CA . TYR A 1 417 ? -4.157 -0.220 7.640 1.00 81.50 417 TYR A CA 1
ATOM 3309 C C . TYR A 1 417 ? -4.444 -0.072 9.145 1.00 81.50 417 TYR A C 1
ATOM 3311 O O . TYR A 1 417 ? -5.528 -0.427 9.607 1.00 81.50 417 TYR A O 1
ATOM 3319 N N . LYS A 1 418 ? -3.488 0.448 9.933 1.00 82.94 418 LYS A N 1
ATOM 3320 C CA . LYS A 1 418 ? -3.663 0.746 11.368 1.00 82.94 418 LYS A CA 1
ATOM 3321 C C . LYS A 1 418 ? -4.368 2.077 11.644 1.00 82.94 418 LYS A C 1
ATOM 3323 O O . LYS A 1 418 ? -4.583 2.409 12.806 1.00 82.94 418 LYS A O 1
ATOM 3328 N N . SER A 1 419 ? -4.749 2.824 10.610 1.00 85.62 419 SER A N 1
ATOM 3329 C CA . SER A 1 419 ? -5.439 4.095 10.784 1.00 85.62 419 SER A CA 1
ATOM 3330 C C . SER A 1 419 ? -6.871 3.890 11.263 1.00 85.62 419 SER A C 1
ATOM 3332 O O . SER A 1 419 ? -7.573 2.987 10.808 1.00 85.62 419 SER A O 1
ATOM 3334 N N . ASN A 1 420 ? -7.313 4.760 12.170 1.00 85.38 420 ASN A N 1
ATOM 3335 C CA . ASN A 1 420 ? -8.714 4.852 12.592 1.00 85.38 420 ASN A CA 1
ATOM 3336 C C . ASN A 1 420 ? -9.501 5.866 11.746 1.00 85.38 420 ASN A C 1
ATOM 3338 O O . ASN A 1 420 ? -10.623 6.223 12.100 1.00 85.38 420 ASN A O 1
ATOM 3342 N N . ARG A 1 421 ? -8.908 6.350 10.648 1.00 88.38 421 ARG A N 1
ATOM 3343 C CA . ARG A 1 421 ? -9.520 7.288 9.709 1.00 88.38 421 ARG A CA 1
ATOM 3344 C C . ARG A 1 421 ? -9.101 6.975 8.277 1.00 88.38 421 ARG A C 1
ATOM 3346 O O . ARG A 1 421 ? -7.985 6.534 8.038 1.00 88.38 421 ARG A O 1
ATOM 3353 N N . ASN A 1 422 ? -9.980 7.279 7.333 1.00 91.06 422 ASN A N 1
ATOM 3354 C CA . ASN A 1 422 ? -9.689 7.328 5.899 1.00 91.06 422 ASN A CA 1
ATOM 3355 C C . ASN A 1 422 ? -9.713 8.771 5.364 1.00 91.06 422 ASN A C 1
ATOM 3357 O O . ASN A 1 422 ? -9.823 8.984 4.162 1.00 91.06 422 ASN A O 1
ATOM 3361 N N . TRP A 1 423 ? -9.640 9.770 6.244 1.00 91.12 423 TRP A N 1
ATOM 3362 C CA . TRP A 1 423 ? -9.573 11.181 5.878 1.00 91.12 423 TRP A CA 1
ATOM 3363 C C . TRP A 1 423 ? -8.285 11.815 6.385 1.00 91.12 423 TRP A C 1
ATOM 3365 O O . TRP A 1 423 ? -7.713 11.400 7.397 1.00 91.12 423 TRP A O 1
ATOM 3375 N N . THR A 1 424 ? -7.839 12.836 5.672 1.00 92.44 424 THR A N 1
ATOM 3376 C CA . THR A 1 424 ? -6.664 13.634 6.038 1.00 92.44 424 THR A CA 1
ATOM 3377 C C . THR A 1 424 ? -7.100 14.879 6.793 1.00 92.44 424 THR A C 1
ATOM 3379 O O . THR A 1 424 ? -8.211 15.364 6.573 1.00 92.44 424 THR A O 1
ATOM 3382 N N . LEU A 1 425 ? -6.253 15.385 7.685 1.00 89.81 425 LEU A N 1
ATOM 3383 C CA . LEU A 1 425 ? -6.533 16.609 8.429 1.00 89.81 425 LEU A CA 1
ATOM 3384 C C . LEU A 1 425 ? -5.781 17.793 7.808 1.00 89.81 425 LEU A C 1
ATOM 3386 O O . LEU A 1 425 ? -4.690 17.591 7.277 1.00 89.81 425 LEU A O 1
ATOM 3390 N N . PRO A 1 426 ? -6.344 19.012 7.874 1.00 88.50 426 PRO A N 1
ATOM 3391 C CA . PRO A 1 426 ? -5.597 20.213 7.540 1.00 88.50 426 PRO A CA 1
ATOM 3392 C C . PRO A 1 426 ? -4.471 20.438 8.551 1.00 88.50 426 PRO A C 1
ATOM 3394 O O . PRO A 1 426 ? -4.522 19.952 9.686 1.00 88.50 426 PRO A O 1
ATOM 3397 N N . GLU A 1 427 ? -3.473 21.211 8.140 1.00 84.12 427 GLU A N 1
ATOM 3398 C CA . GLU A 1 427 ? -2.362 21.582 9.009 1.00 84.12 427 GLU A CA 1
ATOM 3399 C C . GLU A 1 427 ? -2.874 22.287 10.280 1.00 84.12 427 GLU A C 1
ATOM 3401 O O . GLU A 1 427 ? -3.723 23.184 10.199 1.00 84.12 427 GLU A O 1
ATOM 3406 N N . PRO A 1 428 ? -2.399 21.884 11.473 1.00 80.50 428 PRO A N 1
ATOM 3407 C CA . PRO A 1 428 ? -2.825 22.509 12.713 1.00 80.50 428 PRO A CA 1
ATOM 3408 C C . PRO A 1 428 ? -2.308 23.949 12.779 1.00 80.50 428 PRO A C 1
ATOM 3410 O O . PRO A 1 428 ? -1.106 24.198 12.714 1.00 80.50 428 PRO A O 1
ATOM 3413 N N . ILE A 1 429 ? -3.215 24.906 12.979 1.00 80.88 429 ILE A N 1
ATOM 3414 C CA . ILE A 1 429 ? -2.853 26.303 13.227 1.00 80.88 429 ILE A CA 1
ATOM 3415 C C . ILE A 1 429 ? -2.586 26.457 14.727 1.00 80.88 429 ILE A C 1
ATOM 3417 O O . ILE A 1 429 ? -3.518 26.509 15.530 1.00 80.88 429 ILE A O 1
ATOM 3421 N N . ALA A 1 430 ? -1.312 26.517 15.113 1.00 71.81 430 ALA A N 1
ATOM 3422 C CA . ALA A 1 430 ? -0.909 26.841 16.477 1.00 71.81 430 ALA A CA 1
ATOM 3423 C C . ALA A 1 430 ? -0.603 28.342 16.589 1.00 71.81 430 ALA A C 1
ATOM 3425 O O . ALA A 1 430 ? 0.263 28.864 15.889 1.00 71.81 430 ALA A O 1
ATOM 3426 N N . GLY A 1 431 ? -1.314 29.038 17.476 1.00 73.50 431 GLY A N 1
ATOM 3427 C CA . GLY A 1 431 ? -1.041 30.430 17.829 1.00 73.50 431 GLY A CA 1
ATOM 3428 C C . GLY A 1 431 ? -0.462 30.523 19.236 1.00 73.50 431 GLY A C 1
ATOM 3429 O O . GLY A 1 431 ? -0.961 29.877 20.157 1.00 73.50 431 GLY A O 1
ATOM 3430 N N . PHE A 1 432 ? 0.573 31.342 19.421 1.00 62.59 432 PHE A N 1
ATOM 3431 C CA . PHE A 1 432 ? 1.053 31.687 20.758 1.00 62.59 432 PHE A CA 1
ATOM 3432 C C . PHE A 1 432 ? 0.062 32.656 21.409 1.00 62.59 432 PHE A C 1
ATOM 3434 O O . PHE A 1 432 ? -0.108 33.782 20.944 1.00 62.59 432 PHE A O 1
ATOM 3441 N N . ASN A 1 433 ? -0.599 32.224 22.483 1.00 62.81 433 ASN A N 1
ATOM 3442 C CA . ASN A 1 433 ? -1.459 33.096 23.272 1.00 62.81 433 ASN A CA 1
ATOM 3443 C C . ASN A 1 433 ? -0.654 33.687 24.440 1.00 62.81 433 ASN A C 1
ATOM 3445 O O . ASN A 1 433 ? -0.471 33.038 25.468 1.00 62.81 433 ASN A O 1
ATOM 3449 N N . PHE A 1 434 ? -0.171 34.921 24.277 1.00 58.09 434 PHE A N 1
ATOM 3450 C CA . PHE A 1 434 ? 0.588 35.649 25.305 1.00 58.09 434 PHE A CA 1
ATOM 3451 C C . PHE A 1 434 ? -0.238 35.977 26.565 1.00 58.09 434 PHE A C 1
ATOM 3453 O O . PHE A 1 434 ? 0.328 36.362 27.581 1.00 58.09 434 PHE A O 1
ATOM 3460 N N . THR A 1 435 ? -1.566 35.819 26.531 1.00 58.34 435 THR A N 1
ATOM 3461 C CA . THR A 1 435 ? -2.479 36.213 27.619 1.00 58.34 435 THR A CA 1
ATOM 3462 C C . THR A 1 435 ? -2.518 35.215 28.790 1.00 58.34 435 THR A C 1
ATOM 3464 O O . THR A 1 435 ? -3.153 35.493 29.801 1.00 58.34 435 THR A O 1
ATOM 3467 N N . LEU A 1 436 ? -1.851 34.056 28.683 1.00 57.19 436 LEU A N 1
ATOM 3468 C CA . LEU A 1 436 ? -1.778 33.047 29.756 1.00 57.19 436 LEU A CA 1
ATOM 3469 C C . LEU A 1 436 ? -0.547 33.183 30.666 1.00 57.19 436 LEU A C 1
ATOM 3471 O O . LEU A 1 436 ? -0.464 32.474 31.666 1.00 57.19 436 LEU A O 1
ATOM 3475 N N . CYS A 1 437 ? 0.387 34.086 30.358 1.00 59.22 437 CYS A N 1
ATOM 3476 C CA . CYS A 1 437 ? 1.443 34.467 31.293 1.00 59.22 437 CYS A CA 1
ATOM 3477 C C . CYS A 1 437 ? 0.937 35.671 32.097 1.00 59.22 437 CYS A C 1
ATOM 3479 O O . CYS A 1 437 ? 0.766 36.740 31.503 1.00 59.22 437 CYS A O 1
ATOM 3481 N N . PRO A 1 438 ? 0.662 35.544 33.408 1.00 66.19 438 PRO A N 1
ATOM 3482 C CA . PRO A 1 438 ? 0.287 36.706 34.193 1.00 66.19 438 PRO A CA 1
ATOM 3483 C C . PRO A 1 438 ? 1.483 37.667 34.213 1.00 66.19 438 PRO A C 1
ATOM 3485 O O . PRO A 1 438 ? 2.626 37.257 34.419 1.00 66.19 438 PRO A O 1
ATOM 3488 N N . THR A 1 439 ? 1.239 38.938 33.908 1.00 70.19 439 THR A N 1
ATOM 3489 C CA . THR A 1 439 ? 2.283 39.965 33.911 1.00 70.19 439 THR A CA 1
ATOM 3490 C C . THR A 1 439 ? 2.706 40.251 35.346 1.00 70.19 439 THR A C 1
ATOM 3492 O O . THR A 1 439 ? 1.843 40.467 36.194 1.00 70.19 439 THR A O 1
ATOM 3495 N N . CYS A 1 440 ? 4.012 40.293 35.611 1.00 74.06 440 CYS A N 1
ATOM 3496 C CA . CYS A 1 440 ? 4.520 40.743 36.902 1.00 74.06 440 CYS A CA 1
ATOM 3497 C C . CYS A 1 440 ? 4.172 42.225 37.102 1.00 74.06 440 CYS A C 1
ATOM 3499 O O . CYS A 1 440 ? 4.676 43.079 36.374 1.00 74.06 440 CYS A O 1
ATOM 3501 N N . SER A 1 441 ? 3.292 42.515 38.058 1.00 78.50 441 SER A N 1
ATOM 3502 C CA . SER A 1 441 ? 2.844 43.871 38.410 1.00 78.50 441 SER A CA 1
ATOM 3503 C C . SER A 1 441 ? 3.125 44.216 39.871 1.00 78.50 441 SER A C 1
ATOM 3505 O O . SER A 1 441 ? 2.464 45.087 40.428 1.00 78.50 441 SER A O 1
ATOM 3507 N N . ILE A 1 442 ? 4.047 43.493 40.516 1.00 83.31 442 ILE A N 1
ATOM 3508 C CA . ILE A 1 442 ? 4.377 43.738 41.916 1.00 83.31 442 ILE A CA 1
ATOM 3509 C C . ILE A 1 442 ? 5.114 45.072 42.060 1.00 83.31 442 ILE A C 1
ATOM 3511 O O . ILE A 1 442 ? 6.164 45.295 41.457 1.00 83.31 442 ILE A O 1
ATOM 3515 N N . GLU A 1 443 ? 4.569 45.944 42.897 1.00 79.19 443 GLU A N 1
ATOM 3516 C CA . GLU A 1 443 ? 5.154 47.239 43.233 1.00 79.19 443 GLU A CA 1
ATOM 3517 C C . GLU A 1 443 ? 5.237 47.383 44.754 1.00 79.19 443 GLU A C 1
ATOM 3519 O O . GLU A 1 443 ? 4.388 46.872 45.493 1.00 79.19 443 GLU A O 1
ATOM 3524 N N . ILE A 1 444 ? 6.279 48.073 45.218 1.00 78.25 444 ILE A N 1
ATOM 3525 C CA . ILE A 1 444 ? 6.467 48.429 46.625 1.00 78.25 444 ILE A CA 1
ATOM 3526 C C . ILE A 1 444 ? 6.460 49.941 46.711 1.00 78.25 444 ILE A C 1
ATOM 3528 O O . ILE A 1 444 ? 7.202 50.612 45.998 1.00 78.25 444 ILE A O 1
ATOM 3532 N N . ASP A 1 445 ? 5.622 50.460 47.597 1.00 79.19 445 ASP A N 1
ATOM 3533 C CA . ASP A 1 445 ? 5.675 51.857 47.989 1.00 79.19 445 ASP A CA 1
ATOM 3534 C C . ASP A 1 445 ? 6.837 52.060 48.976 1.00 79.19 445 ASP A C 1
ATOM 3536 O O . ASP A 1 445 ? 6.770 51.613 50.125 1.00 79.19 445 ASP A O 1
ATOM 3540 N N . ASP A 1 446 ? 7.913 52.707 48.521 1.00 70.94 446 ASP A N 1
ATOM 3541 C CA . ASP A 1 446 ? 9.112 52.969 49.328 1.00 70.94 446 ASP A CA 1
ATOM 3542 C C . ASP A 1 446 ? 8.785 53.755 50.613 1.00 70.94 446 ASP A C 1
ATOM 3544 O O . ASP A 1 446 ? 9.420 53.533 51.647 1.00 70.94 446 ASP A O 1
ATOM 3548 N N . ASP A 1 447 ? 7.746 54.603 50.598 1.00 71.88 447 ASP A N 1
ATOM 3549 C CA . ASP A 1 447 ? 7.304 55.373 51.769 1.00 71.88 447 ASP A CA 1
ATOM 3550 C C . ASP A 1 447 ? 6.636 54.489 52.843 1.00 71.88 447 ASP A C 1
ATOM 3552 O O . ASP A 1 447 ? 6.477 54.904 53.996 1.00 71.88 447 ASP A O 1
ATOM 3556 N N . GLN A 1 448 ? 6.247 53.258 52.491 1.00 76.69 448 GLN A N 1
ATOM 3557 C CA . GLN A 1 448 ? 5.663 52.272 53.405 1.00 76.69 448 GLN A CA 1
ATOM 3558 C C . GLN A 1 448 ? 6.688 51.268 53.946 1.00 76.69 448 GLN A C 1
ATO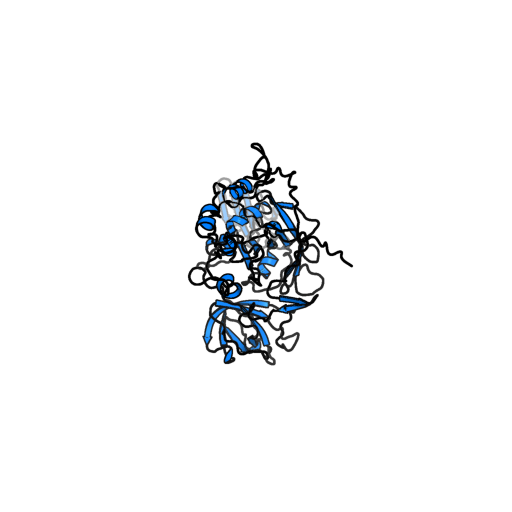M 3560 O O . GLN A 1 448 ? 6.323 50.395 54.744 1.00 76.69 448 GLN A O 1
ATOM 3565 N N . VAL A 1 449 ? 7.970 51.390 53.587 1.00 79.75 449 VAL A N 1
ATOM 3566 C CA . VAL A 1 449 ? 9.018 50.580 54.211 1.00 79.75 449 VAL A CA 1
ATOM 3567 C C . VAL A 1 449 ? 9.567 51.285 55.445 1.00 79.75 449 VAL A C 1
ATOM 3569 O O . VAL A 1 449 ? 10.271 52.291 55.382 1.00 79.75 449 VAL A O 1
ATOM 3572 N N . ILE A 1 450 ? 9.233 50.740 56.612 1.00 80.31 450 ILE A N 1
ATOM 3573 C CA . ILE A 1 450 ? 9.505 51.372 57.901 1.00 80.31 450 ILE A CA 1
ATOM 3574 C C . ILE A 1 450 ? 10.773 50.775 58.500 1.00 80.31 450 ILE A C 1
ATOM 3576 O O . ILE A 1 450 ? 10.844 49.576 58.779 1.00 80.31 450 ILE A O 1
ATOM 3580 N N . VAL A 1 451 ? 11.753 51.634 58.774 1.00 81.38 451 VAL A N 1
ATOM 3581 C CA . VAL A 1 451 ? 12.948 51.291 59.549 1.00 81.38 451 VAL A CA 1
ATOM 3582 C C . VAL A 1 451 ? 12.793 51.838 60.967 1.00 81.38 451 VAL A C 1
ATOM 3584 O O . VAL A 1 451 ? 12.654 53.044 61.165 1.00 81.38 451 VAL A O 1
ATOM 3587 N N . SER A 1 452 ? 12.813 50.957 61.970 1.00 79.75 452 SER A N 1
ATOM 3588 C CA . SER A 1 452 ? 12.731 51.334 63.385 1.00 79.75 452 SER A CA 1
ATOM 3589 C C . SER A 1 452 ? 13.763 50.557 64.203 1.00 79.75 452 SER A C 1
ATOM 3591 O O . SER A 1 452 ? 13.586 49.375 64.512 1.00 79.75 452 SER A O 1
ATOM 3593 N N . GLY A 1 453 ? 14.875 51.220 64.534 1.00 78.00 453 GLY A N 1
ATOM 3594 C CA . GLY A 1 453 ? 16.008 50.608 65.233 1.00 78.00 453 GLY A CA 1
ATOM 3595 C C . GLY A 1 453 ? 16.556 49.397 64.472 1.00 78.00 453 GLY A C 1
ATOM 3596 O O . GLY A 1 453 ? 16.894 49.494 63.297 1.00 78.00 453 GLY A O 1
ATOM 3597 N N . ASN A 1 454 ? 16.583 48.234 65.127 1.00 80.69 454 ASN A N 1
ATOM 3598 C CA . ASN A 1 454 ? 17.090 46.980 64.551 1.00 80.69 454 ASN A CA 1
ATOM 3599 C C . ASN A 1 454 ? 16.018 46.191 63.770 1.00 80.69 454 ASN A C 1
ATOM 3601 O O . ASN A 1 454 ? 16.145 44.971 63.623 1.00 80.69 454 ASN A O 1
ATOM 3605 N N . THR A 1 455 ? 14.936 46.853 63.346 1.00 82.00 455 THR A N 1
ATOM 3606 C CA . THR A 1 455 ? 13.806 46.222 62.652 1.00 82.00 455 THR A CA 1
ATOM 3607 C C . THR A 1 455 ? 13.480 46.940 61.346 1.00 82.00 455 THR A C 1
ATOM 3609 O O . THR A 1 455 ? 13.365 48.165 61.330 1.00 82.00 455 THR A O 1
ATOM 3612 N N . ILE A 1 456 ? 13.279 46.172 60.272 1.00 83.50 456 ILE A N 1
ATOM 3613 C CA . ILE A 1 456 ? 12.712 46.650 59.003 1.00 83.50 456 ILE A CA 1
ATOM 3614 C C . ILE A 1 456 ? 11.358 45.975 58.786 1.00 83.50 456 ILE A C 1
ATOM 3616 O O . ILE A 1 456 ? 11.247 44.757 58.926 1.00 83.50 456 ILE A O 1
ATOM 3620 N N . ILE A 1 457 ? 10.342 46.758 58.429 1.00 84.88 457 ILE A N 1
ATOM 3621 C CA . ILE A 1 457 ? 9.004 46.273 58.083 1.00 84.88 457 ILE A CA 1
ATOM 3622 C C . ILE A 1 457 ? 8.672 46.727 56.666 1.00 84.88 457 ILE A C 1
ATOM 3624 O O . ILE A 1 457 ? 8.622 47.926 56.405 1.00 84.88 457 ILE A O 1
ATOM 3628 N N . VAL A 1 458 ? 8.414 45.778 55.770 1.00 83.88 458 VAL A N 1
ATOM 3629 C CA . VAL A 1 458 ? 8.005 46.047 54.386 1.00 83.88 458 VAL A CA 1
ATOM 3630 C C . VAL A 1 458 ? 6.478 46.057 54.325 1.00 83.88 458 VAL A C 1
ATOM 3632 O O . VAL A 1 458 ? 5.848 45.001 54.378 1.00 83.88 458 VAL A O 1
ATOM 3635 N N . ASN A 1 459 ? 5.865 47.239 54.249 1.00 81.62 459 ASN A N 1
ATOM 3636 C CA . ASN A 1 459 ? 4.427 47.383 53.997 1.00 81.62 459 ASN A CA 1
ATOM 3637 C C . ASN A 1 459 ? 4.187 47.963 52.595 1.00 81.62 459 ASN A C 1
ATOM 3639 O O . ASN A 1 459 ? 5.126 48.358 51.913 1.00 81.62 459 ASN A O 1
ATOM 3643 N N . GLY A 1 460 ? 2.927 47.996 52.153 1.00 74.75 460 GLY A N 1
ATOM 3644 C CA . GLY A 1 460 ? 2.561 48.651 50.891 1.00 74.75 460 GLY A CA 1
ATOM 3645 C C . GLY A 1 460 ? 2.894 47.862 49.622 1.00 74.75 460 GLY A C 1
ATOM 3646 O O . GLY A 1 460 ? 2.970 48.458 48.553 1.00 74.75 460 GLY A O 1
ATOM 3647 N N . VAL A 1 461 ? 3.074 46.537 49.711 1.00 81.00 461 VAL A N 1
ATOM 3648 C CA . VAL A 1 461 ? 3.195 45.685 48.516 1.00 81.00 461 VAL A CA 1
ATOM 3649 C C . VAL A 1 461 ? 1.833 45.591 47.830 1.00 81.00 461 VAL A C 1
ATOM 3651 O O . VAL A 1 461 ? 0.850 45.189 48.456 1.00 81.00 461 VAL A O 1
ATOM 3654 N N . THR A 1 462 ? 1.767 45.951 46.550 1.00 80.00 462 THR A N 1
ATOM 3655 C CA . THR A 1 462 ? 0.538 45.879 45.746 1.00 80.00 462 THR A CA 1
ATOM 3656 C C . THR A 1 462 ? 0.778 45.132 44.435 1.00 80.00 462 THR A C 1
ATOM 3658 O O . THR A 1 462 ? 1.919 44.901 44.040 1.00 80.00 462 THR A O 1
ATOM 3661 N N . GLY A 1 463 ? -0.302 44.692 43.782 1.00 75.62 463 GLY A N 1
ATOM 3662 C CA . GLY A 1 463 ? -0.221 44.010 42.485 1.00 75.62 463 GLY A CA 1
ATOM 3663 C C . GLY A 1 463 ? 0.244 42.551 42.543 1.00 75.62 463 GLY A C 1
ATOM 3664 O O . GLY A 1 463 ? 0.590 41.999 41.499 1.00 75.62 463 GLY A O 1
ATOM 3665 N N . ASN A 1 464 ? 0.238 41.930 43.729 1.00 81.31 464 ASN A N 1
ATOM 3666 C CA . ASN A 1 464 ? 0.564 40.518 43.906 1.00 81.31 464 ASN A CA 1
ATOM 3667 C C . ASN A 1 464 ? -0.603 39.600 43.503 1.00 81.31 464 ASN A C 1
ATOM 3669 O O . ASN A 1 464 ? -1.774 39.897 43.749 1.00 81.31 464 ASN A O 1
ATOM 3673 N N . ILE A 1 465 ? -0.268 38.459 42.913 1.00 78.19 465 ILE A N 1
ATOM 3674 C CA . ILE A 1 465 ? -1.200 37.429 42.446 1.00 78.19 465 ILE A CA 1
ATOM 3675 C C . ILE A 1 465 ? -1.118 36.185 43.344 1.00 78.19 465 ILE A C 1
ATOM 3677 O O . ILE A 1 465 ? -2.127 35.511 43.553 1.00 78.19 465 ILE A O 1
ATOM 3681 N N . GLY A 1 466 ? 0.058 35.883 43.903 1.00 79.88 466 GLY A N 1
ATOM 3682 C CA . GLY A 1 466 ? 0.287 34.764 44.816 1.00 79.88 466 GLY A CA 1
ATOM 3683 C C . GLY A 1 466 ? 0.759 35.192 46.207 1.00 79.88 466 GLY A C 1
ATOM 3684 O O . GLY A 1 466 ? 0.570 36.330 46.650 1.00 79.88 466 GLY A O 1
ATOM 3685 N N . SER A 1 467 ? 1.349 34.234 46.928 1.00 85.38 467 SER A N 1
ATOM 3686 C CA . SER A 1 467 ? 1.986 34.466 48.227 1.00 85.38 467 SER A CA 1
ATOM 3687 C C . SER A 1 467 ? 3.333 35.162 48.050 1.00 85.38 467 SER A C 1
ATOM 3689 O O . SER A 1 467 ? 4.055 34.892 47.088 1.00 85.38 467 SER A O 1
ATOM 3691 N N . LEU A 1 468 ? 3.676 36.022 49.006 1.00 86.06 468 LEU A N 1
ATOM 3692 C CA . LEU A 1 468 ? 4.886 36.835 48.975 1.00 86.06 468 LEU A CA 1
ATOM 3693 C C . LEU A 1 468 ? 5.993 36.222 49.834 1.00 86.06 468 LEU A C 1
ATOM 3695 O O . LEU A 1 468 ? 5.757 35.834 50.977 1.00 86.06 468 LEU A O 1
ATOM 3699 N N . PHE A 1 469 ? 7.207 36.210 49.295 1.00 87.69 469 PHE A N 1
ATOM 3700 C CA . PHE A 1 469 ? 8.432 35.968 50.048 1.00 87.69 469 PHE A CA 1
ATOM 3701 C C . PHE A 1 469 ? 9.283 37.229 50.068 1.00 87.69 469 PHE A C 1
ATOM 3703 O O . PHE A 1 469 ? 9.412 37.929 49.066 1.00 87.69 469 PHE A O 1
ATOM 3710 N N . TYR A 1 470 ? 9.907 37.483 51.210 1.00 86.12 470 TYR A N 1
ATOM 3711 C CA . TYR A 1 470 ? 10.795 38.613 51.418 1.00 86.12 470 TYR A CA 1
ATOM 3712 C C . TYR A 1 470 ? 12.207 38.080 51.605 1.00 86.12 470 TYR A C 1
ATOM 3714 O O . TYR A 1 470 ? 12.471 37.264 52.494 1.00 86.12 470 TYR A O 1
ATOM 3722 N N . LYS A 1 471 ? 13.120 38.547 50.762 1.00 86.62 471 LYS A N 1
ATOM 3723 C CA . LYS A 1 471 ? 14.544 38.257 50.847 1.00 86.62 471 LYS A CA 1
ATOM 3724 C C . LYS A 1 471 ? 15.284 39.518 51.265 1.00 86.62 471 LYS A C 1
ATOM 3726 O O . LYS A 1 471 ? 15.100 40.558 50.650 1.00 86.62 471 LYS A O 1
ATOM 3731 N N . LEU A 1 472 ? 16.134 39.416 52.278 1.00 85.06 472 LEU A N 1
ATOM 3732 C CA . LEU A 1 472 ? 16.985 40.501 52.752 1.00 85.06 472 LEU A CA 1
ATOM 3733 C C . LEU A 1 472 ? 18.452 40.092 52.633 1.00 85.06 472 LEU A C 1
ATOM 3735 O O . LEU A 1 472 ? 18.856 39.040 53.138 1.00 85.06 472 LEU A O 1
ATOM 3739 N N . THR A 1 473 ? 19.249 40.934 51.977 1.00 84.25 473 THR A N 1
ATOM 3740 C CA . THR A 1 473 ? 20.683 40.713 51.769 1.00 84.25 473 THR A CA 1
ATOM 3741 C C . THR A 1 473 ? 21.522 41.918 52.183 1.00 84.25 473 THR A C 1
ATOM 3743 O O . THR A 1 473 ? 21.258 43.032 51.740 1.00 84.25 473 THR A O 1
ATOM 3746 N N . SER A 1 474 ? 22.562 41.690 52.991 1.00 82.44 474 SER A N 1
ATOM 3747 C CA . SER A 1 474 ? 23.677 42.632 53.197 1.00 82.44 474 SER A CA 1
ATOM 3748 C C . SER A 1 474 ? 24.976 41.859 53.420 1.00 82.44 474 SER A C 1
ATOM 3750 O O . SER A 1 474 ? 25.063 41.044 54.342 1.00 82.44 474 SER A O 1
ATOM 3752 N N . GLY A 1 475 ? 25.994 42.082 52.585 1.00 79.25 475 GLY A N 1
ATOM 3753 C CA . GLY A 1 475 ? 27.264 41.353 52.666 1.00 79.25 475 GLY A CA 1
ATOM 3754 C C . GLY A 1 475 ? 27.061 39.830 52.634 1.00 79.25 475 GLY A C 1
ATOM 3755 O O . GLY A 1 475 ? 26.583 39.287 51.642 1.00 79.25 475 GLY A O 1
ATOM 3756 N N . SER A 1 476 ? 27.411 39.142 53.728 1.00 74.88 476 SER A N 1
ATOM 3757 C CA . SER A 1 476 ? 27.215 37.687 53.889 1.00 74.88 476 SER A CA 1
ATOM 3758 C C . SER A 1 476 ? 25.845 37.292 54.466 1.00 74.88 476 SER A C 1
ATOM 3760 O O . SER A 1 476 ? 25.553 36.102 54.574 1.00 74.88 476 SER A O 1
ATOM 3762 N N . VAL A 1 477 ? 25.014 38.256 54.877 1.00 77.75 477 VAL A N 1
ATOM 3763 C CA . VAL A 1 477 ? 23.660 38.008 55.394 1.00 77.75 477 VAL A CA 1
ATOM 3764 C C . VAL A 1 477 ? 22.717 37.776 54.218 1.00 77.75 477 VAL A C 1
ATOM 3766 O O . VAL A 1 477 ? 22.640 38.607 53.316 1.00 77.75 477 VAL A O 1
ATOM 3769 N N . ASN A 1 478 ? 21.990 36.657 54.237 1.00 84.62 478 ASN A N 1
ATOM 3770 C CA . ASN A 1 478 ? 20.965 36.308 53.255 1.00 84.62 478 ASN A CA 1
ATOM 3771 C C . ASN A 1 478 ? 19.822 35.582 53.974 1.00 84.62 478 ASN A C 1
ATOM 3773 O O . ASN A 1 478 ? 19.968 34.425 54.368 1.00 84.62 478 ASN A O 1
ATOM 3777 N N . ILE A 1 479 ? 18.716 36.289 54.196 1.00 85.12 479 ILE A N 1
ATOM 3778 C CA . ILE A 1 479 ? 17.535 35.787 54.907 1.00 85.12 479 ILE A CA 1
ATOM 3779 C C . ILE A 1 479 ? 16.373 35.756 53.921 1.00 85.12 479 ILE A C 1
ATOM 3781 O O . ILE A 1 479 ? 16.135 36.749 53.243 1.00 85.12 479 ILE A O 1
ATOM 3785 N N . ILE A 1 480 ? 15.642 34.642 53.859 1.00 87.94 480 ILE A N 1
ATOM 3786 C CA . ILE A 1 480 ? 14.412 34.497 53.069 1.00 87.94 480 ILE A CA 1
ATOM 3787 C C . ILE A 1 480 ? 13.309 34.020 54.010 1.00 87.94 480 ILE A C 1
ATOM 3789 O O . ILE A 1 480 ? 13.495 33.030 54.717 1.00 87.94 480 ILE A O 1
ATOM 3793 N N . GLN A 1 481 ? 12.179 34.721 54.030 1.00 86.19 481 GLN A N 1
ATOM 3794 C CA . GLN A 1 481 ? 11.053 34.408 54.910 1.00 86.19 481 GLN A CA 1
ATOM 3795 C C . GLN A 1 481 ? 9.713 34.869 54.320 1.00 86.19 481 GLN A C 1
ATOM 3797 O O . GLN A 1 481 ? 9.668 35.737 53.453 1.00 86.19 481 GLN A O 1
ATOM 3802 N N . GLU A 1 482 ? 8.615 34.303 54.820 1.00 85.56 482 GLU A N 1
ATOM 3803 C CA . GLU A 1 482 ? 7.240 34.710 54.471 1.00 85.56 482 GLU A CA 1
ATOM 3804 C C . GLU A 1 482 ? 6.787 35.962 55.244 1.00 85.56 482 GLU A C 1
ATOM 3806 O O . GLU A 1 482 ? 5.862 36.661 54.841 1.00 85.56 482 GLU A O 1
ATOM 3811 N N . SER A 1 483 ? 7.448 36.259 56.368 1.00 86.00 483 SER A N 1
ATOM 3812 C CA . SER A 1 483 ? 7.174 37.446 57.179 1.00 86.00 483 SER A CA 1
ATOM 3813 C C . SER A 1 483 ? 7.736 38.705 56.521 1.00 86.00 483 SER A C 1
ATOM 3815 O O . SER A 1 483 ? 8.899 38.742 56.117 1.00 86.00 483 SER A O 1
ATOM 3817 N N . ASN A 1 484 ? 6.950 39.777 56.511 1.00 85.19 484 ASN A N 1
ATOM 3818 C CA . ASN A 1 484 ? 7.370 41.093 56.034 1.00 85.19 484 ASN A CA 1
ATOM 3819 C C . ASN A 1 484 ? 8.177 41.902 57.074 1.00 85.19 484 ASN A C 1
ATOM 3821 O O . ASN A 1 484 ? 8.500 43.066 56.836 1.00 85.19 484 ASN A O 1
ATOM 3825 N N . VAL A 1 485 ? 8.494 41.302 58.229 1.00 86.88 485 VAL A N 1
ATOM 3826 C CA . VAL A 1 485 ? 9.218 41.934 59.343 1.00 86.88 485 VAL A CA 1
ATOM 3827 C C . VAL A 1 485 ? 10.565 41.252 59.570 1.00 86.88 485 VAL A C 1
ATOM 3829 O O . VAL A 1 485 ? 10.615 40.070 59.914 1.00 86.88 485 VAL A O 1
ATOM 3832 N N . PHE A 1 486 ? 11.654 42.009 59.465 1.00 85.19 486 PHE A N 1
ATOM 3833 C CA . PHE A 1 486 ? 13.015 41.568 59.774 1.00 85.19 486 PHE A CA 1
ATOM 3834 C C . PHE A 1 486 ? 13.490 42.213 61.075 1.00 85.19 486 PHE A C 1
ATOM 3836 O O . PHE A 1 486 ? 13.577 43.433 61.142 1.00 85.19 486 PHE A O 1
ATOM 3843 N N . THR A 1 487 ? 13.819 41.421 62.097 1.00 86.12 487 THR A N 1
ATOM 3844 C CA . THR A 1 487 ? 14.267 41.910 63.419 1.00 86.12 487 THR A CA 1
ATOM 3845 C C . THR A 1 487 ? 15.702 41.500 63.732 1.00 86.12 487 THR A C 1
ATOM 3847 O O . THR A 1 487 ? 16.166 40.464 63.263 1.00 86.12 487 THR A O 1
ATOM 3850 N N . GLY A 1 488 ? 16.368 42.237 64.624 1.00 81.44 488 GLY A N 1
ATOM 3851 C CA . GLY A 1 488 ? 17.699 41.876 65.129 1.00 81.44 488 GLY A CA 1
ATOM 3852 C C . GLY A 1 488 ? 18.837 42.243 64.176 1.00 81.44 488 GLY A C 1
ATOM 3853 O O . GLY A 1 488 ? 19.917 41.664 64.259 1.00 81.44 488 GLY A O 1
ATOM 3854 N N . LEU A 1 489 ? 18.594 43.195 63.275 1.00 81.94 489 LEU A N 1
ATOM 3855 C CA . LEU A 1 489 ? 19.557 43.647 62.279 1.00 81.94 489 LEU A CA 1
ATOM 3856 C C . LEU A 1 489 ? 20.602 44.580 62.907 1.00 81.94 489 LEU A C 1
ATOM 3858 O O . LEU A 1 489 ? 20.272 45.436 63.728 1.00 81.94 489 LEU A O 1
ATOM 3862 N N . SER A 1 490 ? 21.867 44.425 62.514 1.00 80.19 490 SER A N 1
ATOM 3863 C CA . SER A 1 490 ? 22.932 45.389 62.817 1.00 80.19 490 SER A CA 1
ATOM 3864 C C . SER A 1 490 ? 22.874 46.585 61.865 1.00 80.19 490 SER A C 1
ATOM 3866 O O . SER A 1 490 ? 22.306 46.480 60.779 1.00 80.19 490 SER A O 1
ATOM 3868 N N . ALA A 1 491 ? 23.488 47.706 62.242 1.00 78.06 491 ALA A N 1
ATOM 3869 C CA . ALA A 1 491 ? 23.558 48.900 61.400 1.00 78.06 491 ALA A CA 1
ATOM 3870 C C . ALA A 1 491 ? 24.332 48.619 60.100 1.00 78.06 491 ALA A C 1
ATOM 3872 O O . ALA A 1 491 ? 25.551 48.451 60.135 1.00 78.06 491 ALA A O 1
ATOM 3873 N N . ASP A 1 492 ? 23.619 48.537 58.975 1.00 78.94 492 ASP A N 1
ATOM 3874 C CA . ASP A 1 492 ? 24.179 48.303 57.642 1.00 78.94 492 ASP A CA 1
ATOM 3875 C C . ASP A 1 492 ? 23.170 48.687 56.536 1.00 78.94 492 ASP A C 1
ATOM 3877 O O . ASP A 1 492 ? 22.012 49.015 56.807 1.00 78.94 492 ASP A O 1
ATOM 3881 N N . THR A 1 493 ? 23.600 48.661 55.274 1.00 79.50 493 THR A N 1
ATOM 3882 C CA . THR A 1 493 ? 22.722 48.861 54.109 1.00 79.50 493 THR A CA 1
ATOM 3883 C C . THR A 1 493 ? 22.176 47.520 53.634 1.00 79.50 493 THR A C 1
ATOM 3885 O O . THR A 1 493 ? 22.953 46.649 53.262 1.00 79.50 493 THR A O 1
ATOM 3888 N N . TYR A 1 494 ? 20.852 47.361 53.603 1.00 79.81 494 TYR A N 1
ATOM 3889 C CA . TYR A 1 494 ? 20.208 46.104 53.230 1.00 79.81 494 TYR A CA 1
ATOM 3890 C C . TYR A 1 494 ? 19.468 46.244 51.897 1.00 79.81 494 TYR A C 1
ATOM 3892 O O . TYR A 1 494 ? 18.753 47.213 51.650 1.00 79.81 494 TYR A O 1
ATOM 3900 N N . GLN A 1 495 ? 19.613 45.251 51.028 1.00 81.88 495 GLN A N 1
ATOM 3901 C CA . GLN A 1 495 ? 18.789 45.117 49.832 1.00 81.88 495 GLN A CA 1
ATOM 3902 C C . GLN A 1 495 ? 17.640 44.166 50.141 1.00 81.88 495 GLN A C 1
ATOM 3904 O O . GLN A 1 495 ? 17.868 43.077 50.677 1.00 81.88 495 GLN A O 1
ATOM 3909 N N . ILE A 1 496 ? 16.418 44.589 49.827 1.00 82.44 496 ILE A N 1
ATOM 3910 C CA . ILE A 1 496 ? 15.224 43.773 50.014 1.00 82.44 496 ILE A CA 1
ATOM 3911 C C . ILE A 1 496 ? 14.677 43.415 48.640 1.00 82.44 496 ILE A C 1
ATOM 3913 O O . ILE A 1 496 ? 14.437 44.290 47.818 1.00 82.44 496 ILE A O 1
ATOM 3917 N N . THR A 1 497 ? 14.466 42.127 48.403 1.00 84.19 497 THR A N 1
ATOM 3918 C CA . THR A 1 497 ? 13.785 41.615 47.216 1.00 84.19 497 THR A CA 1
ATOM 3919 C C . THR A 1 497 ? 12.464 41.007 47.660 1.00 84.19 497 THR A C 1
ATOM 3921 O O . THR A 1 497 ? 12.452 40.101 48.498 1.00 84.19 497 THR A O 1
ATOM 3924 N N . VAL A 1 498 ? 11.354 41.480 47.102 1.00 83.81 498 VAL A N 1
ATOM 3925 C CA . VAL A 1 498 ? 10.042 40.851 47.301 1.00 83.81 498 VAL A CA 1
ATOM 3926 C C . VAL A 1 498 ? 9.730 39.998 46.089 1.00 83.81 498 VAL A C 1
ATOM 3928 O O . VAL A 1 498 ? 9.855 40.462 44.960 1.00 83.81 498 VAL A O 1
ATOM 3931 N N . ILE A 1 499 ? 9.362 38.745 46.337 1.00 84.00 499 ILE A N 1
ATOM 3932 C CA . ILE A 1 499 ? 9.146 37.713 45.326 1.00 84.00 499 ILE A CA 1
ATOM 3933 C C . ILE A 1 499 ? 7.684 37.277 45.397 1.00 84.00 499 ILE A C 1
ATOM 3935 O O . ILE A 1 499 ? 7.219 36.857 46.460 1.00 84.00 499 ILE A O 1
ATOM 3939 N N . ASP A 1 500 ? 6.975 37.342 44.270 1.00 83.38 500 ASP A N 1
ATOM 3940 C CA . ASP A 1 500 ? 5.616 36.813 44.138 1.00 83.38 500 ASP A CA 1
ATOM 3941 C C . ASP A 1 500 ? 5.645 35.386 43.576 1.00 83.38 500 ASP A C 1
ATOM 3943 O O . ASP A 1 500 ? 6.172 35.130 42.495 1.00 83.38 500 ASP A O 1
ATOM 3947 N N . THR A 1 501 ? 5.041 34.444 44.296 1.00 79.38 501 THR A N 1
ATOM 3948 C CA . THR A 1 501 ? 4.921 33.041 43.864 1.00 79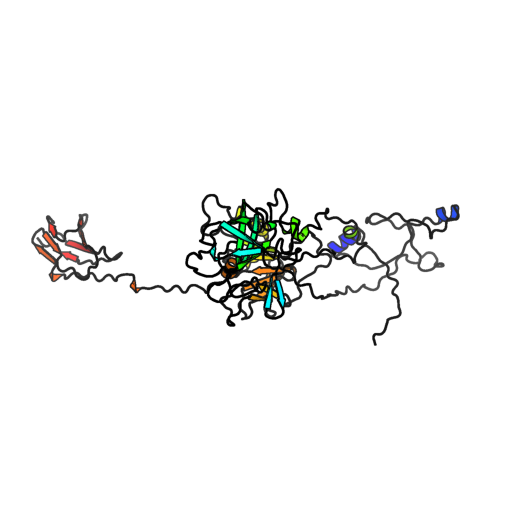.38 501 THR A CA 1
ATOM 3949 C C . THR A 1 501 ? 3.829 32.794 42.822 1.00 79.38 501 THR A C 1
ATOM 3951 O O . THR A 1 501 ? 3.788 31.714 42.234 1.00 79.38 501 THR A O 1
ATOM 3954 N N . GLY A 1 502 ? 2.948 33.767 42.572 1.00 71.75 502 GLY A N 1
ATOM 3955 C CA . GLY A 1 502 ? 1.856 33.664 41.598 1.00 71.75 502 GLY A CA 1
ATOM 3956 C C . GLY A 1 502 ? 2.304 33.740 40.135 1.00 71.75 502 GLY A C 1
ATOM 3957 O O . GLY A 1 502 ? 1.537 33.388 39.239 1.00 71.75 502 GLY A O 1
ATOM 3958 N N . THR A 1 503 ? 3.544 34.163 39.888 1.00 72.88 503 THR A N 1
ATOM 3959 C CA . THR A 1 503 ? 4.121 34.365 38.551 1.00 72.88 503 THR A CA 1
ATOM 3960 C C . THR A 1 503 ? 5.600 33.978 38.541 1.00 72.88 503 THR A C 1
ATOM 3962 O O . THR A 1 503 ? 6.342 34.465 39.396 1.00 72.88 503 THR A O 1
ATOM 3965 N N . PRO A 1 504 ? 6.069 33.154 37.582 1.00 70.75 504 PRO A N 1
ATOM 3966 C CA . PRO A 1 504 ? 7.492 32.851 37.454 1.00 70.75 504 PRO A CA 1
ATOM 3967 C C . PRO A 1 504 ? 8.323 34.130 37.289 1.00 70.75 504 PRO A C 1
ATOM 3969 O O . PRO A 1 504 ? 7.965 34.995 36.495 1.00 70.75 504 PRO A O 1
ATOM 3972 N N . GLU A 1 505 ? 9.429 34.230 38.033 1.00 67.88 505 GLU A N 1
ATOM 3973 C CA . GLU A 1 505 ? 10.419 35.321 37.944 1.00 67.88 505 GLU A CA 1
ATOM 3974 C C . GLU A 1 505 ? 9.896 36.733 38.290 1.00 67.88 505 GLU A C 1
ATOM 3976 O O . GLU A 1 505 ? 10.550 37.729 37.981 1.00 67.88 505 GLU A O 1
ATOM 3981 N N . CYS A 1 506 ? 8.755 36.847 38.982 1.00 77.19 506 CYS A N 1
ATOM 3982 C CA . CYS A 1 506 ? 8.232 38.142 39.414 1.00 77.19 506 CYS A CA 1
ATOM 3983 C C . CYS A 1 506 ? 8.832 38.595 40.747 1.00 77.19 506 CYS A C 1
ATOM 3985 O O . CYS A 1 506 ? 8.497 38.073 41.814 1.00 77.19 506 CYS A O 1
ATOM 3987 N N . GLN A 1 507 ? 9.721 39.584 40.676 1.00 80.06 507 GLN A N 1
ATOM 3988 C CA . GLN A 1 507 ? 10.363 40.183 41.839 1.00 80.06 507 GLN A CA 1
ATOM 3989 C C . GLN A 1 507 ? 10.573 41.687 41.654 1.00 80.06 507 GLN A C 1
ATOM 3991 O O . GLN A 1 507 ? 10.735 42.166 40.532 1.00 80.06 507 GLN A O 1
ATOM 3996 N N . THR A 1 508 ? 10.621 42.420 42.763 1.00 78.75 508 THR A N 1
ATOM 3997 C CA . THR A 1 508 ? 10.972 43.846 42.792 1.00 78.75 508 THR A CA 1
ATOM 3998 C C . THR A 1 508 ? 11.970 44.129 43.915 1.00 78.75 508 THR A C 1
ATOM 4000 O O . THR A 1 508 ? 11.977 43.432 44.936 1.00 78.75 508 THR A O 1
ATOM 4003 N N . GLU A 1 509 ? 12.856 45.105 43.702 1.00 72.69 509 GLU A N 1
ATOM 4004 C CA . GLU A 1 509 ? 14.051 45.340 44.524 1.00 72.69 509 GLU A CA 1
ATOM 4005 C C . GLU A 1 509 ? 14.190 46.806 44.972 1.00 72.69 509 GLU A C 1
ATOM 4007 O O . GLU A 1 509 ? 14.897 47.588 44.329 1.00 72.69 509 GLU A O 1
ATOM 4012 N N . PRO A 1 510 ? 13.576 47.206 46.094 1.00 64.50 510 PRO A N 1
ATOM 4013 C CA . PRO A 1 510 ? 13.914 48.457 46.755 1.00 64.50 510 PRO A CA 1
ATOM 4014 C C . PRO A 1 510 ? 15.228 48.319 47.541 1.00 64.50 510 PRO A C 1
ATOM 4016 O O . PRO A 1 510 ? 15.468 47.355 48.278 1.00 64.50 510 PRO A O 1
ATOM 4019 N N . VAL A 1 511 ? 16.105 49.315 47.406 1.00 57.62 511 VAL A N 1
ATOM 4020 C CA . VAL A 1 511 ? 17.368 49.397 48.157 1.00 57.62 511 VAL A CA 1
ATOM 4021 C C . VAL A 1 511 ? 17.163 50.304 49.366 1.00 57.62 511 VAL A C 1
ATOM 4023 O O . VAL A 1 511 ? 16.856 51.482 49.199 1.00 57.62 511 VAL A O 1
ATOM 4026 N N . ILE A 1 512 ? 17.359 49.786 50.585 1.00 64.81 512 ILE A N 1
ATOM 4027 C CA . ILE A 1 512 ? 16.984 50.502 51.814 1.00 64.81 512 ILE A CA 1
ATOM 4028 C C . ILE A 1 512 ? 18.146 50.545 52.802 1.00 64.81 512 ILE A C 1
ATOM 4030 O O . ILE A 1 512 ? 18.771 49.544 53.151 1.00 64.81 512 ILE A O 1
ATOM 4034 N N . LYS A 1 513 ? 18.450 51.745 53.294 1.00 56.16 513 LYS A N 1
ATOM 4035 C CA . LYS A 1 513 ? 19.551 51.959 54.232 1.00 56.16 513 LYS A CA 1
ATOM 4036 C C . LYS A 1 513 ? 19.031 52.029 55.664 1.00 56.16 513 LYS A C 1
ATOM 4038 O O . LYS A 1 513 ? 18.264 52.930 55.987 1.00 56.16 513 LYS A O 1
ATOM 4043 N N . VAL A 1 514 ? 19.490 51.126 56.534 1.00 57.75 514 VAL A N 1
ATOM 4044 C CA . VAL A 1 514 ? 19.238 51.224 57.977 1.00 57.75 514 VAL A CA 1
ATOM 4045 C C . VAL A 1 514 ? 20.331 52.082 58.602 1.00 57.75 514 VAL A C 1
ATOM 4047 O O . VAL A 1 514 ? 21.519 51.787 58.475 1.00 57.75 514 VAL A O 1
ATOM 4050 N N . ILE A 1 515 ? 19.935 53.167 59.261 1.00 53.41 515 ILE A N 1
ATOM 4051 C CA . ILE A 1 515 ? 20.833 54.041 60.021 1.00 53.41 515 ILE A CA 1
ATOM 4052 C C . ILE A 1 515 ? 20.492 53.828 61.498 1.00 53.41 515 ILE A C 1
ATOM 4054 O O . ILE A 1 515 ? 19.323 53.938 61.863 1.00 53.41 515 ILE A O 1
ATOM 4058 N N . SER A 1 516 ? 21.488 53.460 62.310 1.00 51.81 516 SER A N 1
ATOM 4059 C CA . SER A 1 516 ? 21.339 53.274 63.764 1.00 51.81 516 SER A CA 1
ATOM 4060 C C . SER A 1 516 ? 20.952 54.551 64.488 1.00 51.81 516 SER A C 1
ATOM 4062 O O . SER A 1 516 ? 21.608 55.575 64.173 1.00 51.81 516 SER A O 1
#

Radius of gyration: 39.6 Å; chains: 1; bounding box: 75×100×124 Å